Protein AF-0000000067031714 (afdb_homodimer)

Nearest PDB structures (foldseek):
  8u3f-assembly1_A  TM=3.435E-01  e=1.683E+00  Homo sapiens
  6kkj-assembly1_B  TM=3.927E-01  e=9.193E+00  Escherichia coli K-12
  8u3f-assembly1_A  TM=3.435E-01  e=1.549E+00  Homo sapiens
  6kkj-assembly1_B  TM=3.930E-01  e=9.358E+00  Escherichia coli K-12

pLDDT: mean 71.05, std 23.38, range [19.67, 95.12]

Foldseek 3Di:
DPLVVVLLVLLVVLLVLLLVLLCVLLVVLVVLVVVVVVDPDPVSVVVSVVVLLLLLLLLLLQLVLCLPVPLLVVLVVLVVVLCVVVVDPDPDPVLQVLLQVLQVVLVVVLVVCVVVVPPDQDPPPPPPPPPPDDDDDDPPCPVPCVPPPPPPPVPPVPPPPPDPPDPPPPPPPPVSPPQLVSLLVLLLVLLLLLLLLLLLVLQLDDDSVVNVLSSVLVSVSSSSNSNNSSSSNCVSPVPCVVVSSVSSSSSSCSSVNSNVVNNVVNPDPDDPSVVSVVSSSSSSSSSNSSVNCSVPPRVVVSCPDPDDNVSSVVSSVVSNVVSVVSSVVSVVVVVVVVVVVVPPPDPVPPPPVD/DPLVVVLLVLLVVLLVLLLVLLCVLLVVLVVLVVVVVVDPDPVSVVVSVVVLLLLLLLLLLQLVLCLPVPLLVVLVVLVVVLCVVVVPPDPDPVLQVLLQVLQVVLVVVLVVCVVVVPPDQDPPPPPPPPPPDDDDDDDPCPPPVVPPVPPPPVPPPPPPPPDPPDDPPPPPPPVSPPQLVSLLVLLLVLLLLLLLLLLLVLQLDDDSVVNVLSSVLVSVSSSSNSNNSSSSNCVSPVPCVVVSSVSSSSSSCSSVNSNVVNNVVNPDPDDPSVVSVVSSSSSSSSSNSSVNCSVPPRVVVSCPDPDDPVSSVVSSVVSNVVSVVSSVVSVVVVVVVVVVVVPPPDPVVPPPVD

Structure (mmCIF, N/CA/C/O backbone):
data_AF-0000000067031714-model_v1
#
loop_
_entity.id
_entity.type
_entity.pdbx_description
1 polymer 'Zinc transporter ZIP3'
#
loop_
_atom_site.group_PDB
_atom_site.id
_atom_site.type_symbol
_atom_site.label_atom_id
_atom_site.label_alt_id
_atom_site.label_comp_id
_atom_site.label_asym_id
_atom_site.label_entity_id
_atom_site.label_seq_id
_atom_site.pdbx_PDB_ins_code
_atom_site.Cartn_x
_atom_site.Cartn_y
_atom_site.Cartn_z
_atom_site.occupancy
_atom_site.B_iso_or_equiv
_atom_site.auth_seq_id
_atom_site.auth_comp_id
_atom_site.auth_asym_id
_atom_site.auth_atom_id
_atom_site.pdbx_PDB_model_num
ATOM 1 N N . MET A 1 1 ? 37.562 -21.656 -1.817 1 56.62 1 MET A N 1
ATOM 2 C CA . MET A 1 1 ? 37.219 -20.906 -0.615 1 56.62 1 MET A CA 1
ATOM 3 C C . MET A 1 1 ? 35.969 -21.484 0.043 1 56.62 1 MET A C 1
ATOM 5 O O . MET A 1 1 ? 35.062 -21.969 -0.644 1 56.62 1 MET A O 1
ATOM 9 N N . ASP A 1 2 ? 36.031 -21.859 1.342 1 85.25 2 ASP A N 1
ATOM 10 C CA . ASP A 1 2 ? 34.938 -22.375 2.156 1 85.25 2 ASP A CA 1
ATOM 11 C C . ASP A 1 2 ? 33.719 -21.469 2.088 1 85.25 2 ASP A C 1
ATOM 13 O O . ASP A 1 2 ? 33.844 -20.25 1.981 1 85.25 2 ASP A O 1
ATOM 17 N N . LEU A 1 3 ? 32.656 -22.047 1.622 1 89.75 3 LEU A N 1
ATOM 18 C CA . LEU A 1 3 ? 31.391 -21.328 1.464 1 89.75 3 LEU A CA 1
ATOM 19 C C . LEU A 1 3 ? 31.141 -20.391 2.646 1 89.75 3 LEU A C 1
ATOM 21 O O . LEU A 1 3 ? 30.609 -19.297 2.475 1 89.75 3 LEU A O 1
ATOM 25 N N . VAL A 1 4 ? 31.625 -20.781 3.818 1 88.75 4 VAL A N 1
ATOM 26 C CA . VAL A 1 4 ? 31.406 -19.984 5.027 1 88.75 4 VAL A CA 1
ATOM 27 C C . VAL A 1 4 ? 32.25 -18.719 4.961 1 88.75 4 VAL A C 1
ATOM 29 O O . VAL A 1 4 ? 31.766 -17.625 5.285 1 88.75 4 VAL A O 1
ATOM 32 N N . TRP A 1 5 ? 33.438 -18.812 4.523 1 90.62 5 TRP A N 1
ATOM 33 C CA . TRP A 1 5 ? 34.344 -17.656 4.426 1 90.62 5 TRP A CA 1
ATOM 34 C C . TRP A 1 5 ? 33.844 -16.688 3.357 1 90.62 5 TRP A C 1
ATOM 36 O O . TRP A 1 5 ? 33.938 -15.469 3.525 1 90.62 5 TRP A O 1
ATOM 46 N N . LEU A 1 6 ? 33.375 -17.234 2.318 1 91.94 6 LEU A N 1
ATOM 47 C CA . LEU A 1 6 ? 32.812 -16.391 1.275 1 91.94 6 LEU A CA 1
ATOM 48 C C . LEU A 1 6 ? 31.625 -15.578 1.815 1 91.94 6 LEU A C 1
ATOM 50 O O . LEU A 1 6 ? 31.547 -14.367 1.591 1 91.94 6 LEU A O 1
ATOM 54 N N . LYS A 1 7 ? 30.797 -16.234 2.551 1 92.88 7 LYS A N 1
ATOM 55 C CA . LYS A 1 7 ? 29.625 -15.562 3.107 1 92.88 7 LYS A CA 1
ATOM 56 C C . LYS A 1 7 ? 30.031 -14.469 4.098 1 92.88 7 LYS A C 1
ATOM 58 O O . LYS A 1 7 ? 29.484 -13.367 4.078 1 92.88 7 LYS A O 1
ATOM 63 N N . VAL A 1 8 ? 31.016 -14.797 4.895 1 92.25 8 VAL A N 1
ATOM 64 C CA . VAL A 1 8 ? 31.453 -13.852 5.914 1 92.25 8 VAL A CA 1
ATOM 65 C C . VAL A 1 8 ? 32.062 -12.625 5.25 1 92.25 8 VAL A C 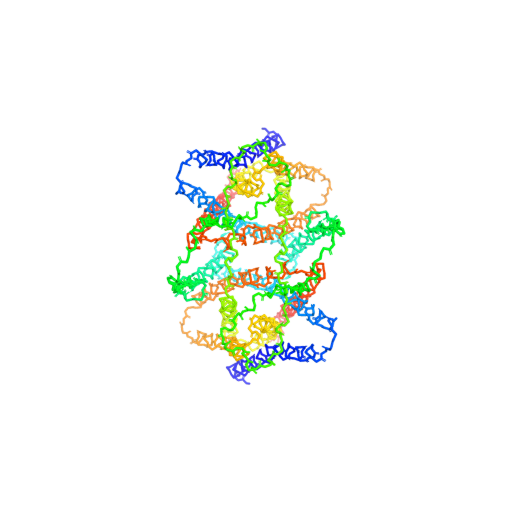1
ATOM 67 O O . VAL A 1 8 ? 31.797 -11.484 5.645 1 92.25 8 VAL A O 1
ATOM 70 N N . ILE A 1 9 ? 32.812 -12.766 4.238 1 93.31 9 ILE A N 1
ATOM 71 C CA . ILE A 1 9 ? 33.469 -11.672 3.523 1 93.31 9 ILE A CA 1
ATOM 72 C C . ILE A 1 9 ? 32.406 -10.805 2.854 1 93.31 9 ILE A C 1
ATOM 74 O O . ILE A 1 9 ? 32.469 -9.57 2.908 1 93.31 9 ILE A O 1
ATOM 78 N N . LEU A 1 10 ? 31.5 -11.453 2.305 1 93.38 10 LEU A N 1
ATOM 79 C CA . LEU A 1 10 ? 30.438 -10.719 1.609 1 93.38 10 LEU A CA 1
ATOM 80 C C . LEU A 1 10 ? 29.578 -9.945 2.598 1 93.38 10 LEU A C 1
ATOM 82 O O . LEU A 1 10 ? 29.125 -8.836 2.299 1 93.38 10 LEU A O 1
ATOM 86 N N . LEU A 1 11 ? 29.375 -10.539 3.746 1 93.44 11 LEU A N 1
ATOM 87 C CA . LEU A 1 11 ? 28.578 -9.859 4.762 1 93.44 11 LEU A CA 1
ATOM 88 C C . LEU A 1 11 ? 29.312 -8.633 5.297 1 93.44 11 LEU A C 1
ATOM 90 O O . LEU A 1 11 ? 28.688 -7.594 5.535 1 93.44 11 LEU A O 1
ATOM 94 N N . ILE A 1 12 ? 30.609 -8.734 5.43 1 93.5 12 ILE A N 1
ATOM 95 C CA . ILE A 1 12 ? 31.422 -7.598 5.875 1 93.5 12 ILE A CA 1
ATOM 96 C C . ILE A 1 12 ? 31.406 -6.512 4.805 1 93.5 12 ILE A C 1
ATOM 98 O O . ILE A 1 12 ? 31.281 -5.324 5.117 1 93.5 12 ILE A O 1
ATOM 102 N N . LEU A 1 13 ? 31.531 -6.934 3.609 1 93.81 13 LEU A N 1
ATOM 103 C CA . LEU A 1 13 ? 31.469 -5.992 2.496 1 93.81 13 LEU A CA 1
ATOM 104 C C . LEU A 1 13 ? 30.125 -5.277 2.459 1 93.81 13 LEU A C 1
ATOM 106 O O . LEU A 1 13 ? 30.062 -4.082 2.162 1 93.81 13 LEU A O 1
ATOM 110 N N . MET A 1 14 ? 29.141 -5.984 2.783 1 93.12 14 MET A N 1
ATOM 111 C CA . MET A 1 14 ? 27.797 -5.418 2.795 1 93.12 14 MET A CA 1
ATOM 112 C C . MET A 1 14 ? 27.672 -4.32 3.846 1 93.12 14 MET A C 1
ATOM 114 O O . MET A 1 14 ? 27.016 -3.305 3.617 1 93.12 14 MET A O 1
ATOM 118 N N . ILE A 1 15 ? 28.328 -4.547 4.965 1 94.25 15 ILE A N 1
ATOM 119 C CA . ILE A 1 15 ? 28.297 -3.547 6.023 1 94.25 15 ILE A CA 1
ATOM 120 C C . ILE A 1 15 ? 28.953 -2.258 5.539 1 94.25 15 ILE A C 1
ATOM 122 O O . ILE A 1 15 ? 28.391 -1.171 5.684 1 94.25 15 ILE A O 1
ATOM 126 N N . ILE A 1 16 ? 30.031 -2.412 4.922 1 95 16 ILE A N 1
ATOM 127 C CA . ILE A 1 16 ? 30.812 -1.266 4.488 1 95 16 ILE A CA 1
ATOM 128 C C . ILE A 1 16 ? 30.078 -0.504 3.396 1 95 16 ILE A C 1
ATOM 130 O O . ILE A 1 16 ? 29.906 0.715 3.48 1 95 16 ILE A O 1
ATOM 134 N N . ILE A 1 17 ? 29.609 -1.209 2.484 1 93.81 17 ILE A N 1
ATOM 135 C CA . ILE A 1 17 ? 28.953 -0.588 1.342 1 93.81 17 ILE A CA 1
ATOM 136 C C . ILE A 1 17 ? 27.656 0.1 1.799 1 93.81 17 ILE A C 1
ATOM 138 O O . ILE A 1 17 ? 27.375 1.229 1.393 1 93.81 17 ILE A O 1
ATOM 142 N N . THR A 1 18 ? 26.922 -0.558 2.646 1 92.94 18 THR A N 1
ATOM 143 C CA . THR A 1 18 ? 25.672 -0.002 3.137 1 92.94 18 THR A CA 1
ATOM 144 C C . THR A 1 18 ? 25.922 1.23 4 1 92.94 18 THR A C 1
ATOM 146 O O . THR A 1 18 ? 25.188 2.217 3.912 1 92.94 18 THR A O 1
ATOM 149 N N . PHE A 1 19 ? 26.969 1.135 4.75 1 94.12 19 PHE A N 1
ATOM 150 C CA . PHE A 1 19 ? 27.297 2.266 5.609 1 94.12 19 PHE A CA 1
ATOM 151 C C . PHE A 1 19 ? 27.719 3.471 4.781 1 94.12 19 PHE A C 1
ATOM 153 O O . PHE A 1 19 ? 27.281 4.594 5.035 1 94.12 19 PHE A O 1
ATOM 160 N N . ILE A 1 20 ? 28.484 3.262 3.809 1 94.25 20 ILE A N 1
ATOM 161 C CA . ILE A 1 20 ? 28.969 4.336 2.947 1 94.25 20 ILE A CA 1
ATOM 162 C C . ILE A 1 20 ? 27.797 4.938 2.172 1 94.25 20 ILE A C 1
ATOM 164 O O . ILE A 1 20 ? 27.656 6.16 2.09 1 94.25 20 ILE A O 1
ATOM 168 N N . ALA A 1 21 ? 27.016 4.121 1.687 1 92.56 21 ALA A N 1
ATOM 169 C CA . ALA A 1 21 ? 25.875 4.574 0.905 1 92.56 21 ALA A CA 1
ATOM 170 C C . ALA A 1 21 ? 24.906 5.379 1.769 1 92.56 21 ALA A C 1
ATOM 172 O O . ALA A 1 21 ? 24.312 6.363 1.308 1 92.56 21 ALA A O 1
ATOM 173 N N . GLY A 1 22 ? 24.703 4.945 2.99 1 92.31 22 GLY A N 1
ATOM 174 C CA . GLY A 1 22 ? 23.812 5.648 3.898 1 92.31 22 GLY A CA 1
ATOM 175 C C . GLY A 1 22 ? 24.375 6.98 4.367 1 92.31 22 GLY A C 1
ATOM 176 O O . GLY A 1 22 ? 23.609 7.902 4.672 1 92.31 22 GLY A O 1
ATOM 177 N N . MET A 1 23 ? 25.672 7.113 4.348 1 92.38 23 MET A N 1
ATOM 178 C CA . MET A 1 23 ? 26.312 8.336 4.828 1 92.38 23 MET A CA 1
ATOM 179 C C . MET A 1 23 ? 26.453 9.352 3.703 1 92.38 23 MET A C 1
ATOM 181 O O . MET A 1 23 ? 26.656 10.539 3.957 1 92.38 23 MET A O 1
ATOM 185 N N . LEU A 1 24 ? 26.266 8.945 2.564 1 90.31 24 LEU A N 1
ATOM 186 C CA . LEU A 1 24 ? 26.469 9.812 1.41 1 90.31 24 LEU A CA 1
ATOM 187 C C . LEU A 1 24 ? 25.453 10.953 1.413 1 90.31 24 LEU A C 1
ATOM 189 O O . LEU A 1 24 ? 25.828 12.117 1.257 1 90.31 24 LEU A O 1
ATOM 193 N N . PRO A 1 25 ? 24.219 10.68 1.598 1 87.81 25 PRO A N 1
ATOM 194 C CA . PRO A 1 25 ? 23.266 11.789 1.623 1 87.81 25 PRO A CA 1
ATOM 195 C C . PRO A 1 25 ? 23.484 12.734 2.799 1 87.81 25 PRO A C 1
ATOM 197 O O . PRO A 1 25 ? 23.172 13.93 2.707 1 87.81 25 PRO A O 1
ATOM 200 N N . VAL A 1 26 ? 23.969 12.18 3.842 1 85.62 26 VAL A N 1
ATOM 201 C CA . VAL A 1 26 ? 24.25 13.016 5.004 1 85.62 26 VAL A CA 1
ATOM 202 C C . VAL A 1 26 ? 25.359 14.008 4.664 1 85.62 26 VAL A C 1
ATOM 204 O O . VAL A 1 26 ? 25.266 15.195 4.988 1 85.62 26 VAL A O 1
ATOM 207 N N . LYS A 1 27 ? 26.312 13.547 4.004 1 86.25 27 LYS A N 1
ATOM 208 C CA . LYS A 1 27 ? 27.406 14.414 3.578 1 86.25 27 LYS A CA 1
ATOM 209 C C . LYS A 1 27 ? 26.938 15.406 2.52 1 86.25 27 LYS A C 1
ATOM 211 O O . LYS A 1 27 ? 27.344 16.578 2.531 1 86.25 27 LYS A O 1
ATOM 216 N N . LEU A 1 28 ? 26.156 14.914 1.694 1 82.56 28 LEU A N 1
ATOM 217 C CA . LEU A 1 28 ? 25.609 15.773 0.645 1 82.56 28 LEU A CA 1
ATOM 218 C C . LEU A 1 28 ? 24.766 16.891 1.239 1 82.56 28 LEU A C 1
ATOM 220 O O . LEU A 1 28 ? 24.859 18.047 0.804 1 82.56 28 LEU A O 1
ATOM 224 N N . LEU A 1 29 ? 24 16.578 2.201 1 81.19 29 LEU A N 1
ATOM 225 C CA . LEU A 1 29 ? 23.156 17.562 2.859 1 81.19 29 LEU A CA 1
ATOM 226 C C . LEU A 1 29 ? 24 18.594 3.604 1 81.19 29 LEU A C 1
ATOM 228 O O . LEU A 1 29 ? 23.688 19.797 3.588 1 81.19 29 LEU A O 1
ATOM 232 N N . LYS A 1 30 ? 24.984 18.156 4.223 1 80.38 30 LYS A N 1
ATOM 233 C CA . LYS A 1 30 ? 25.891 19.062 4.91 1 80.38 30 LYS A CA 1
ATOM 234 C C . LYS A 1 30 ? 26.562 20.031 3.926 1 80.38 30 LYS A C 1
ATOM 236 O O . LYS A 1 30 ? 26.703 21.219 4.207 1 80.38 30 LYS A O 1
ATOM 241 N N . PHE A 1 31 ? 26.875 19.406 2.826 1 81.5 31 PHE A N 1
ATOM 242 C CA . PHE A 1 31 ? 27.516 20.203 1.789 1 81.5 31 PHE A CA 1
ATOM 243 C C . PHE A 1 31 ? 26.547 21.234 1.224 1 81.5 31 PHE A C 1
ATOM 245 O O . PHE A 1 31 ? 26.906 22.391 1.021 1 81.5 31 PHE A O 1
ATOM 252 N N . LEU A 1 32 ? 25.375 20.828 1.01 1 77.75 32 LEU A N 1
ATOM 253 C CA . LEU A 1 32 ? 24.359 21.719 0.454 1 77.75 32 LEU A CA 1
ATOM 254 C C . LEU A 1 32 ? 23.984 22.797 1.454 1 77.75 32 LEU A C 1
ATOM 256 O O . LEU A 1 32 ? 23.781 23.953 1.072 1 77.75 32 LEU A O 1
ATOM 260 N N . ARG A 1 33 ? 23.891 22.469 2.643 1 75.62 33 ARG A N 1
ATOM 261 C CA . ARG A 1 33 ? 23.578 23.422 3.695 1 75.62 33 ARG A CA 1
ATOM 262 C C . ARG A 1 33 ? 24.703 24.453 3.842 1 75.62 33 ARG A C 1
ATOM 264 O O . ARG A 1 33 ? 24.438 25.641 4.035 1 75.62 33 ARG A O 1
ATOM 271 N N . LYS A 1 34 ? 25.859 24.047 3.754 1 76 34 LYS A N 1
ATOM 272 C CA . LYS A 1 34 ? 27 24.953 3.816 1 76 34 LYS A CA 1
ATOM 273 C C . LYS A 1 34 ? 27.031 25.891 2.615 1 76 34 LYS A C 1
ATOM 275 O O . LYS A 1 34 ? 27.344 27.078 2.756 1 76 34 LYS A O 1
ATOM 280 N N . SER A 1 35 ? 26.672 25.25 1.538 1 76.12 35 SER A N 1
ATOM 281 C CA . SER A 1 35 ? 26.625 26.062 0.322 1 76.12 35 SER A CA 1
ATOM 282 C C . SER A 1 35 ? 25.5 27.094 0.381 1 76.12 35 SER A C 1
ATOM 284 O O . SER A 1 35 ? 25.656 28.219 -0.093 1 76.12 35 SER A O 1
ATOM 286 N N . ALA A 1 36 ? 24.359 26.703 0.937 1 72.88 36 ALA A N 1
ATOM 287 C CA . ALA A 1 36 ? 23.234 27.625 1.101 1 72.88 36 ALA A CA 1
ATOM 288 C C . ALA A 1 36 ? 23.562 28.719 2.115 1 72.88 36 ALA A C 1
ATOM 290 O O . ALA A 1 36 ? 23.156 29.859 1.943 1 72.88 36 ALA A O 1
ATOM 291 N N . ALA A 1 37 ? 24.125 28.297 3.1 1 70.44 37 ALA A N 1
ATOM 292 C CA . ALA A 1 37 ? 24.516 29.266 4.129 1 70.44 37 ALA A CA 1
ATOM 293 C C . ALA A 1 37 ? 25.5 30.297 3.58 1 70.44 37 ALA A C 1
ATOM 295 O O . ALA A 1 37 ? 25.469 31.453 3.982 1 70.44 37 ALA A O 1
ATOM 296 N N . SER A 1 38 ? 26.234 29.719 2.762 1 68.25 38 SER A N 1
ATOM 297 C CA . SER A 1 38 ? 27.219 30.625 2.17 1 68.25 38 SER A CA 1
ATOM 298 C C . SER A 1 38 ? 26.609 31.438 1.033 1 68.25 38 SER A C 1
ATOM 300 O O . SER A 1 38 ? 27.203 32.406 0.555 1 68.25 38 SER A O 1
ATOM 302 N N . ALA A 1 39 ? 25.516 30.859 0.615 1 63.5 39 ALA A N 1
ATOM 303 C CA . ALA A 1 39 ? 24.906 31.516 -0.536 1 63.5 39 ALA A CA 1
ATOM 304 C C . ALA A 1 39 ? 24.094 32.719 -0.1 1 63.5 39 ALA A C 1
ATOM 306 O O . ALA A 1 39 ? 23.391 32.688 0.915 1 63.5 39 ALA A O 1
ATOM 307 N N . GLU A 1 40 ? 24.406 33.875 -0.443 1 62.72 40 GLU A N 1
ATOM 308 C CA . GLU A 1 40 ? 23.812 35.188 -0.17 1 62.72 40 GLU A CA 1
ATOM 309 C C . GLU A 1 40 ? 22.406 35.281 -0.762 1 62.72 40 GLU A C 1
ATOM 311 O O . GLU A 1 40 ? 21.656 36.188 -0.419 1 62.72 40 GLU A O 1
ATOM 316 N N . THR A 1 41 ? 22 34.312 -1.664 1 64.06 41 THR A N 1
ATOM 317 C CA . THR A 1 41 ? 20.766 34.594 -2.377 1 64.06 41 THR A CA 1
ATOM 318 C C . THR A 1 41 ? 19.672 33.594 -2.004 1 64.06 41 THR A C 1
ATOM 320 O O . THR A 1 41 ? 19.953 32.406 -1.851 1 64.06 41 THR A O 1
ATOM 323 N N . SER A 1 42 ? 18.453 34.031 -1.806 1 69.44 42 SER A N 1
ATOM 324 C CA . SER A 1 42 ? 17.219 33.312 -1.518 1 69.44 42 SER A CA 1
ATOM 325 C C . SER A 1 42 ? 16.969 32.219 -2.549 1 69.44 42 SER A C 1
ATOM 327 O O . SER A 1 42 ? 16.453 31.141 -2.213 1 69.44 42 SER A O 1
ATOM 329 N N . ALA A 1 43 ? 17.531 32.406 -3.707 1 72.94 43 ALA A N 1
ATOM 330 C CA . ALA A 1 43 ? 17.328 31.469 -4.793 1 72.94 43 ALA A CA 1
ATOM 331 C C . ALA A 1 43 ? 18.078 30.156 -4.535 1 72.94 43 ALA A C 1
ATOM 333 O O . ALA A 1 43 ? 17.562 29.078 -4.805 1 72.94 43 ALA A O 1
ATOM 334 N N . LYS A 1 44 ? 19.234 30.328 -3.969 1 72.75 44 LYS A N 1
ATOM 335 C CA . LYS A 1 44 ? 20.031 29.141 -3.709 1 72.75 44 LYS A CA 1
ATOM 336 C C . LYS A 1 44 ? 19.422 28.281 -2.609 1 72.75 44 LYS A C 1
ATOM 338 O O . LYS A 1 44 ? 19.438 27.047 -2.684 1 72.75 44 LYS A O 1
ATOM 343 N N . HIS A 1 45 ? 18.781 28.906 -1.7 1 74.5 45 HIS A N 1
ATOM 344 C CA . HIS A 1 45 ? 18.094 28.188 -0.629 1 74.5 45 HIS A CA 1
ATOM 345 C C . HIS A 1 45 ? 16.906 27.406 -1.165 1 74.5 45 HIS A C 1
ATOM 347 O O . HIS A 1 45 ? 16.688 26.25 -0.791 1 74.5 45 HIS A O 1
ATOM 353 N N . LYS A 1 46 ? 16.266 28.078 -2.037 1 75.94 46 LYS A N 1
ATOM 354 C CA . LYS A 1 46 ? 15.094 27.438 -2.619 1 75.94 46 LYS A CA 1
ATOM 355 C C . LYS A 1 46 ? 15.484 26.25 -3.494 1 75.94 46 LYS A C 1
ATOM 357 O O . LYS A 1 46 ? 14.789 25.234 -3.516 1 75.94 46 LYS A O 1
ATOM 362 N N . ASN A 1 47 ? 16.625 26.375 -4.078 1 80.38 47 ASN A N 1
ATOM 363 C CA . ASN A 1 47 ? 17.109 25.312 -4.945 1 80.38 47 ASN A CA 1
ATOM 364 C C . ASN A 1 47 ? 17.531 24.078 -4.137 1 80.38 47 ASN A C 1
ATOM 366 O O . ASN A 1 47 ? 17.266 22.953 -4.535 1 80.38 47 ASN A O 1
ATOM 370 N N . VAL A 1 48 ? 18.141 24.375 -3.043 1 76.81 48 VAL A N 1
ATOM 371 C CA . VAL A 1 48 ? 18.594 23.281 -2.191 1 76.81 48 VAL A CA 1
ATOM 372 C C . VAL A 1 48 ? 17.391 22.547 -1.617 1 76.81 48 VAL A C 1
ATOM 374 O O . VAL A 1 48 ? 17.391 21.312 -1.566 1 76.81 48 VAL A O 1
ATOM 377 N N . ALA A 1 49 ? 16.422 23.25 -1.329 1 75.06 49 ALA A N 1
ATOM 378 C CA . ALA A 1 49 ? 15.203 22.641 -0.797 1 75.06 49 ALA A CA 1
ATOM 379 C C . ALA A 1 49 ? 14.508 21.797 -1.854 1 75.06 49 ALA A C 1
ATOM 381 O O . ALA A 1 49 ? 14 20.703 -1.552 1 75.06 49 ALA A O 1
ATOM 382 N N . LEU A 1 50 ? 14.625 22.281 -2.98 1 81.44 50 LEU A N 1
ATOM 383 C CA . LEU A 1 50 ? 14.008 21.547 -4.082 1 81.44 50 LEU A CA 1
ATOM 384 C C . LEU A 1 50 ? 14.75 20.25 -4.363 1 81.44 50 LEU A C 1
ATOM 386 O O . LEU A 1 50 ? 14.125 19.203 -4.574 1 81.44 50 LEU A O 1
ATOM 390 N N . ILE A 1 51 ? 16.016 20.359 -4.34 1 81.56 51 ILE A N 1
ATOM 391 C CA . ILE A 1 51 ? 16.828 19.172 -4.621 1 81.56 51 ILE A CA 1
ATOM 392 C C . ILE A 1 51 ? 16.578 18.109 -3.559 1 81.56 51 ILE A C 1
ATOM 394 O O . ILE A 1 51 ? 16.453 16.922 -3.875 1 81.56 51 ILE A O 1
ATOM 398 N N . LEU A 1 52 ? 16.438 18.562 -2.422 1 76.88 52 LEU A N 1
ATOM 399 C CA . LEU A 1 52 ? 16.203 17.625 -1.336 1 76.88 52 LEU A CA 1
ATOM 400 C C . LEU A 1 52 ? 14.82 16.984 -1.458 1 76.88 52 LEU A C 1
ATOM 402 O O . LEU A 1 52 ? 14.664 15.781 -1.219 1 76.88 52 LEU A O 1
ATOM 406 N N . CYS A 1 53 ? 13.961 17.719 -1.839 1 80.56 53 CYS A N 1
ATOM 407 C CA . CYS A 1 53 ? 12.602 17.219 -2.029 1 80.56 53 CYS A CA 1
ATOM 408 C C . CYS A 1 53 ? 12.555 16.203 -3.164 1 80.56 53 CYS A C 1
ATOM 410 O O . CYS A 1 53 ? 11.938 15.148 -3.029 1 80.56 53 CYS A O 1
ATOM 412 N N . LEU A 1 54 ? 13.258 16.531 -4.145 1 84.5 54 LEU A N 1
ATOM 413 C CA . LEU A 1 54 ? 13.258 15.656 -5.309 1 84.5 54 LEU A CA 1
ATOM 414 C C . LEU A 1 54 ? 13.961 14.344 -4.992 1 84.5 54 LEU A C 1
ATOM 416 O O . LEU A 1 54 ? 13.539 13.281 -5.449 1 84.5 54 LEU A O 1
ATOM 420 N N . LEU A 1 55 ? 14.953 14.461 -4.23 1 82.94 55 LEU A N 1
ATOM 421 C CA . LEU A 1 55 ? 15.68 13.258 -3.84 1 82.94 55 LEU A CA 1
ATOM 422 C C . LEU A 1 55 ? 14.812 12.375 -2.943 1 82.94 55 LEU A C 1
ATOM 424 O O . LEU A 1 55 ? 14.859 11.141 -3.045 1 82.94 55 LEU A O 1
ATOM 428 N N . THR A 1 56 ? 14.102 12.953 -2.156 1 80.62 56 THR A N 1
ATOM 429 C CA . THR A 1 56 ? 13.211 12.188 -1.291 1 80.62 56 THR A CA 1
ATOM 430 C C . THR A 1 56 ? 12.102 11.531 -2.104 1 80.62 56 THR A C 1
ATOM 432 O O . THR A 1 56 ? 11.695 10.406 -1.815 1 80.62 56 THR A O 1
ATOM 435 N N . CYS A 1 57 ? 11.672 12.25 -3.061 1 86.19 57 CYS A N 1
ATOM 436 C CA . CYS A 1 57 ? 10.656 11.68 -3.941 1 86.19 57 CYS A CA 1
ATOM 437 C C . CYS A 1 57 ? 11.227 10.508 -4.738 1 86.19 57 CYS A C 1
ATOM 439 O O . CYS A 1 57 ? 10.539 9.508 -4.945 1 86.19 57 CYS A O 1
ATOM 441 N N . PHE A 1 58 ? 12.391 10.727 -5.16 1 88.56 58 PHE A N 1
ATOM 442 C CA . PHE A 1 58 ? 13.102 9.633 -5.816 1 88.56 58 PHE A CA 1
ATOM 443 C C . PHE A 1 58 ? 13.156 8.406 -4.91 1 88.56 58 PHE A C 1
ATOM 445 O O . PHE A 1 58 ? 12.859 7.293 -5.348 1 88.56 58 PHE A O 1
ATOM 452 N N . SER A 1 59 ? 13.469 8.617 -3.689 1 83.88 59 SER A N 1
ATOM 453 C CA . SER A 1 59 ? 13.531 7.543 -2.707 1 83.88 59 SER A CA 1
ATOM 454 C C . SER A 1 59 ? 12.172 6.883 -2.516 1 83.88 59 SER A C 1
ATOM 456 O O . SER A 1 59 ? 12.086 5.664 -2.365 1 83.88 59 SER A O 1
ATOM 458 N N . GLY A 1 60 ? 11.18 7.715 -2.523 1 86.81 60 GLY A N 1
ATOM 459 C CA . GLY A 1 60 ? 9.836 7.168 -2.422 1 86.81 60 GLY A CA 1
ATOM 460 C C . GLY A 1 60 ? 9.508 6.191 -3.535 1 86.81 60 GLY A C 1
ATOM 461 O O . GLY A 1 60 ? 8.906 5.145 -3.291 1 86.81 60 GLY A O 1
ATOM 462 N N . GLY A 1 61 ? 9.883 6.5 -4.73 1 90.19 61 GLY A N 1
ATOM 463 C CA . GLY A 1 61 ? 9.703 5.605 -5.863 1 90.19 61 GLY A CA 1
ATOM 464 C C . GLY A 1 61 ? 10.484 4.316 -5.738 1 90.19 61 GLY A C 1
ATOM 465 O O . GLY A 1 61 ? 9.992 3.244 -6.094 1 90.19 61 GLY A O 1
ATOM 466 N N . VAL A 1 62 ? 11.641 4.48 -5.258 1 88.06 62 VAL A N 1
ATOM 467 C CA . VAL A 1 62 ? 12.516 3.322 -5.066 1 88.06 62 VAL A CA 1
ATOM 468 C C . VAL A 1 62 ? 11.891 2.371 -4.047 1 88.06 62 VAL A C 1
ATOM 470 O O . VAL A 1 62 ? 11.82 1.162 -4.281 1 88.06 62 VAL A O 1
ATOM 473 N N . PHE A 1 63 ? 11.445 2.887 -2.953 1 86.38 63 PHE A N 1
ATOM 474 C CA . PHE A 1 63 ? 10.836 2.078 -1.904 1 86.38 63 PHE A CA 1
ATOM 475 C C . PHE A 1 63 ? 9.57 1.399 -2.41 1 86.38 63 PHE A C 1
ATOM 477 O O . PHE A 1 63 ? 9.32 0.227 -2.115 1 86.38 63 PHE A O 1
ATOM 484 N N . PHE A 1 64 ? 8.852 2.127 -3.154 1 92 64 PHE A N 1
ATOM 485 C CA . PHE A 1 64 ? 7.605 1.606 -3.697 1 92 64 PHE A CA 1
ATOM 486 C C . PHE A 1 64 ? 7.867 0.429 -4.629 1 92 64 PHE A C 1
ATOM 488 O O . PHE A 1 64 ? 7.223 -0.615 -4.516 1 92 64 PHE A O 1
ATOM 495 N N . ALA A 1 65 ? 8.789 0.614 -5.5 1 91.56 65 ALA A N 1
ATOM 496 C CA . ALA A 1 65 ? 9.148 -0.439 -6.445 1 91.56 65 ALA A CA 1
ATOM 497 C C . ALA A 1 65 ? 9.742 -1.648 -5.723 1 91.56 65 ALA A C 1
ATOM 499 O O . ALA A 1 65 ? 9.445 -2.793 -6.074 1 91.56 65 ALA A O 1
ATOM 500 N N . THR A 1 66 ? 10.531 -1.426 -4.789 1 84 66 THR A N 1
ATOM 501 C CA . THR A 1 66 ? 11.133 -2.516 -4.031 1 84 66 THR A CA 1
ATOM 502 C C . THR A 1 66 ? 10.062 -3.342 -3.322 1 84 66 THR A C 1
ATOM 504 O O . THR A 1 66 ? 10.133 -4.57 -3.301 1 84 66 THR A O 1
ATOM 507 N N . CYS A 1 67 ? 9.133 -2.691 -2.863 1 87.62 67 CYS A N 1
ATOM 508 C CA . CYS A 1 67 ? 8.062 -3.354 -2.127 1 87.62 67 CYS A CA 1
ATOM 509 C C . CYS A 1 67 ? 7.223 -4.227 -3.051 1 87.62 67 CYS A C 1
ATOM 511 O O . CYS A 1 67 ? 7.047 -5.418 -2.797 1 87.62 67 CYS A O 1
ATOM 513 N N . PHE A 1 68 ? 6.828 -3.678 -4.156 1 92 68 PHE A N 1
ATOM 514 C CA . PHE A 1 68 ? 5.82 -4.352 -4.965 1 92 68 PHE A CA 1
ATOM 515 C C . PHE A 1 68 ? 6.473 -5.164 -6.074 1 92 68 PHE A C 1
ATOM 517 O O . PHE A 1 68 ? 5.91 -6.16 -6.535 1 92 68 PHE A O 1
ATOM 524 N N . LEU A 1 69 ? 7.641 -4.801 -6.488 1 89.94 69 LEU A N 1
ATOM 525 C CA . LEU A 1 69 ? 8.227 -5.512 -7.617 1 89.94 69 LEU A CA 1
ATOM 526 C C . LEU A 1 69 ? 9.289 -6.496 -7.145 1 89.94 69 LEU A C 1
ATOM 528 O O . LEU A 1 69 ? 9.695 -7.391 -7.895 1 89.94 69 LEU A O 1
ATOM 532 N N . HIS A 1 70 ? 9.688 -6.355 -5.965 1 84.12 70 HIS A N 1
ATOM 533 C CA . HIS A 1 70 ? 10.758 -7.238 -5.508 1 84.12 70 HIS A CA 1
ATOM 534 C C . HIS A 1 70 ? 10.312 -8.055 -4.297 1 84.12 70 HIS A C 1
ATOM 536 O O . HIS A 1 70 ? 10.172 -9.281 -4.391 1 84.12 70 HIS A O 1
ATOM 542 N N . LEU A 1 71 ? 9.961 -7.383 -3.26 1 83.12 71 LEU A N 1
ATOM 543 C CA . LEU A 1 71 ? 9.719 -8.078 -1.998 1 83.12 71 LEU A CA 1
ATOM 544 C C . LEU A 1 71 ? 8.445 -8.906 -2.074 1 83.12 71 LEU A C 1
ATOM 546 O O . LEU A 1 71 ? 8.445 -10.086 -1.71 1 83.12 71 LEU A O 1
ATOM 550 N N . PHE A 1 72 ? 7.449 -8.281 -2.564 1 89.44 72 PHE A N 1
ATOM 551 C CA . PHE A 1 72 ? 6.16 -8.961 -2.594 1 89.44 72 PHE A CA 1
ATOM 552 C C . PHE A 1 72 ? 6.199 -10.148 -3.541 1 89.44 72 PHE A C 1
ATOM 554 O O . PHE A 1 72 ? 5.793 -11.258 -3.174 1 89.44 72 PHE A O 1
ATOM 561 N N . PRO A 1 73 ? 6.648 -10.008 -4.738 1 88.94 73 PRO A N 1
ATOM 562 C CA . PRO A 1 73 ? 6.742 -11.156 -5.637 1 88.94 73 PRO A CA 1
ATOM 563 C C . PRO A 1 73 ? 7.66 -12.25 -5.098 1 88.94 73 PRO A C 1
ATOM 565 O O . PRO A 1 73 ? 7.395 -13.445 -5.297 1 88.94 73 PRO A O 1
ATOM 568 N N . GLU A 1 74 ? 8.758 -11.891 -4.445 1 84.25 74 GLU A N 1
ATOM 569 C CA . GLU A 1 74 ? 9.641 -12.883 -3.844 1 84.25 74 GLU A CA 1
ATOM 570 C C . GLU A 1 74 ? 8.914 -13.695 -2.775 1 84.25 74 GLU A C 1
ATOM 572 O O . GLU A 1 74 ? 9.109 -14.906 -2.666 1 84.25 74 GLU A O 1
ATOM 577 N N . LEU A 1 75 ? 8.133 -13 -2.018 1 88.38 75 LEU A N 1
ATOM 578 C CA . LEU A 1 75 ? 7.328 -13.664 -0.998 1 88.38 75 LEU A CA 1
ATOM 579 C C . LEU A 1 75 ? 6.34 -14.633 -1.635 1 88.38 75 LEU A C 1
ATOM 581 O O . LEU A 1 75 ? 6.211 -15.781 -1.191 1 88.38 75 LEU A O 1
ATOM 585 N N . SER A 1 76 ? 5.695 -14.211 -2.68 1 89.62 76 SER A N 1
ATOM 586 C CA . SER A 1 76 ? 4.727 -15.047 -3.379 1 89.62 76 SER A CA 1
ATOM 587 C C . SER A 1 76 ? 5.398 -16.25 -4.027 1 89.62 76 SER A C 1
ATOM 589 O O . SER A 1 76 ? 4.855 -17.359 -4.012 1 89.62 76 SER A O 1
ATOM 591 N N . GLU A 1 77 ? 6.523 -16.016 -4.594 1 86.75 77 GLU A N 1
ATOM 592 C CA . GLU A 1 77 ? 7.273 -17.094 -5.215 1 86.75 77 GLU A CA 1
ATOM 593 C C . GLU A 1 77 ? 7.73 -18.125 -4.176 1 86.75 77 GLU A C 1
ATOM 595 O O . GLU A 1 77 ? 7.699 -19.328 -4.43 1 86.75 77 GLU A O 1
ATOM 600 N N . HIS A 1 78 ? 8.203 -17.594 -3.057 1 86.75 78 HIS A N 1
ATOM 601 C CA . HIS A 1 78 ? 8.602 -18.484 -1.975 1 86.75 78 HIS A CA 1
ATOM 602 C C . HIS A 1 78 ? 7.441 -19.359 -1.513 1 86.75 78 HIS A C 1
ATOM 604 O O . HIS A 1 78 ? 7.594 -20.562 -1.33 1 86.75 78 HIS A O 1
ATOM 610 N N . LEU A 1 79 ? 6.332 -18.781 -1.386 1 90.25 79 LEU A N 1
ATOM 611 C CA . LEU A 1 79 ? 5.141 -19.516 -0.98 1 90.25 79 LEU A CA 1
ATOM 612 C C . LEU A 1 79 ? 4.762 -20.562 -2.029 1 90.25 79 LEU A C 1
ATOM 614 O O . LEU A 1 79 ? 4.418 -21.688 -1.688 1 90.25 79 LEU A O 1
ATOM 618 N N . SER A 1 80 ? 4.805 -20.188 -3.248 1 87.69 80 SER A N 1
ATOM 619 C CA . SER A 1 80 ? 4.477 -21.109 -4.328 1 87.69 80 SER A CA 1
ATOM 620 C C . SER A 1 80 ? 5.426 -22.297 -4.34 1 87.69 80 SER A C 1
ATOM 622 O O . SER A 1 80 ? 5 -23.438 -4.555 1 87.69 80 SER A O 1
ATOM 624 N N . ARG A 1 81 ? 6.648 -22.016 -4.133 1 86 81 ARG A N 1
ATOM 625 C CA . ARG A 1 81 ? 7.629 -23.094 -4.066 1 86 81 ARG A CA 1
ATOM 626 C C . ARG A 1 81 ? 7.332 -24.047 -2.906 1 86 81 ARG A C 1
ATOM 628 O O . ARG A 1 81 ? 7.422 -25.266 -3.053 1 86 81 ARG A O 1
ATOM 635 N N . MET A 1 82 ? 7.023 -23.453 -1.813 1 88.81 82 MET A N 1
ATOM 636 C CA . MET A 1 82 ? 6.703 -24.266 -0.64 1 88.81 82 MET A CA 1
ATOM 637 C C . MET A 1 82 ? 5.441 -25.094 -0.877 1 88.81 82 MET A C 1
ATOM 639 O O . MET A 1 82 ? 5.359 -26.234 -0.447 1 88.81 82 MET A O 1
ATOM 643 N N . LYS A 1 83 ? 4.484 -24.5 -1.555 1 88.56 83 LYS A N 1
ATOM 644 C CA . LYS A 1 83 ? 3.258 -25.219 -1.881 1 88.56 83 LYS A CA 1
ATOM 645 C C . LYS A 1 83 ? 3.553 -26.422 -2.76 1 88.56 83 LYS A C 1
ATOM 647 O O . LYS A 1 83 ? 2.957 -27.484 -2.578 1 88.56 83 LYS A O 1
ATOM 652 N N . HIS A 1 84 ? 4.398 -26.281 -3.691 1 86.75 84 HIS A N 1
ATOM 653 C CA . HIS A 1 84 ? 4.77 -27.344 -4.602 1 86.75 84 HIS A CA 1
ATOM 654 C C . HIS A 1 84 ? 5.625 -28.391 -3.896 1 86.75 84 HIS A C 1
ATOM 656 O O . HIS A 1 84 ? 5.414 -29.594 -4.07 1 86.75 84 HIS A O 1
ATOM 662 N N . GLU A 1 85 ? 6.523 -27.969 -3.113 1 86.75 85 GLU A N 1
ATOM 663 C CA . GLU A 1 85 ? 7.465 -28.859 -2.451 1 86.75 85 GLU A CA 1
ATOM 664 C C . GLU A 1 85 ? 6.777 -29.672 -1.357 1 86.75 85 GLU A C 1
ATOM 666 O O . GLU A 1 85 ? 7.051 -30.875 -1.197 1 86.75 85 GLU A O 1
ATOM 671 N N . TYR A 1 86 ? 5.871 -29.016 -0.624 1 88.31 86 TYR A N 1
ATOM 672 C CA . TYR A 1 86 ? 5.254 -29.688 0.513 1 88.31 86 TYR A CA 1
ATOM 673 C C . TYR A 1 86 ? 3.818 -30.094 0.193 1 88.31 86 TYR A C 1
ATOM 675 O O . TYR A 1 86 ? 3.084 -30.547 1.071 1 88.31 86 TYR A O 1
ATOM 683 N N . ASP A 1 87 ? 3.35 -29.938 -1.03 1 83.81 87 ASP A N 1
ATOM 684 C CA . ASP A 1 87 ? 2.029 -30.312 -1.521 1 83.81 87 ASP A CA 1
ATOM 685 C C . ASP A 1 87 ? 0.928 -29.719 -0.646 1 83.81 87 ASP A C 1
ATOM 687 O O . ASP A 1 87 ? 0.034 -30.422 -0.189 1 83.81 87 ASP A O 1
ATOM 691 N N . LEU A 1 88 ? 1.112 -28.484 -0.376 1 80.94 88 LEU A N 1
ATOM 692 C CA . LEU A 1 88 ? 0.116 -27.766 0.42 1 80.94 88 LEU A CA 1
ATOM 693 C C . LEU A 1 88 ? -0.983 -27.203 -0.468 1 80.94 88 LEU A C 1
ATOM 695 O O . LEU A 1 88 ? -0.698 -26.609 -1.516 1 80.94 88 LEU A O 1
ATOM 699 N N . SER A 1 89 ? -2.189 -27.578 -0.269 1 77.94 89 SER A N 1
ATOM 700 C CA . SER A 1 89 ? -3.312 -27.047 -1.04 1 77.94 89 SER A CA 1
ATOM 701 C C . SER A 1 89 ? -3.934 -25.844 -0.358 1 77.94 89 SER A C 1
ATOM 703 O O . SER A 1 89 ? -4.996 -25.938 0.261 1 77.94 89 SER A O 1
ATOM 705 N N . VAL A 1 90 ? -3.174 -24.875 -0.182 1 76.06 90 VAL A N 1
ATOM 706 C CA . VAL A 1 90 ? -3.703 -23.672 0.457 1 76.06 90 VAL A CA 1
ATOM 707 C C . VAL A 1 90 ? -4.184 -22.688 -0.608 1 76.06 90 VAL A C 1
ATOM 709 O O . VAL A 1 90 ? -3.41 -22.281 -1.475 1 76.06 90 VAL A O 1
ATOM 712 N N . THR A 1 91 ? -5.504 -22.422 -0.595 1 79.31 91 THR A N 1
ATOM 713 C CA . THR A 1 91 ? -6.098 -21.5 -1.552 1 79.31 91 THR A CA 1
ATOM 714 C C . THR A 1 91 ? -6.176 -20.094 -0.966 1 79.31 91 THR A C 1
ATOM 716 O O . THR A 1 91 ? -6.426 -19.125 -1.688 1 79.31 91 THR A O 1
ATOM 719 N N . TYR A 1 92 ? -5.883 -19.969 0.288 1 86.19 92 TYR A N 1
ATOM 720 C CA . TYR A 1 92 ? -5.938 -18.672 0.956 1 86.19 92 TYR A CA 1
ATOM 721 C C . TYR A 1 92 ? -4.688 -17.859 0.66 1 86.19 92 TYR A C 1
ATOM 723 O O . TYR A 1 92 ? -3.586 -18.406 0.568 1 86.19 92 TYR A O 1
ATOM 731 N N . PRO A 1 93 ? -4.863 -16.578 0.424 1 91.06 93 PRO A N 1
ATOM 732 C CA . PRO A 1 93 ? -3.703 -15.727 0.172 1 91.06 93 PRO A CA 1
ATOM 733 C C . PRO A 1 93 ? -2.854 -15.5 1.42 1 91.06 93 PRO A C 1
ATOM 735 O O . PRO A 1 93 ? -2.867 -14.406 1.994 1 91.06 93 PRO A O 1
ATOM 738 N N . VAL A 1 94 ? -2.039 -16.438 1.671 1 92.5 94 VAL A N 1
ATOM 739 C CA . VAL A 1 94 ? -1.254 -16.453 2.9 1 92.5 94 VAL A CA 1
ATOM 740 C C . VAL A 1 94 ? -0.149 -15.398 2.818 1 92.5 94 VAL A C 1
ATOM 742 O O . VAL A 1 94 ? 0.163 -14.742 3.812 1 92.5 94 VAL A O 1
ATOM 745 N N . ALA A 1 95 ? 0.467 -15.344 1.638 1 92.81 95 ALA A N 1
ATOM 746 C CA . ALA A 1 95 ? 1.534 -14.359 1.463 1 92.81 95 ALA A CA 1
ATOM 747 C C . ALA A 1 95 ? 1.036 -12.945 1.761 1 92.81 95 ALA A C 1
ATOM 749 O O . ALA A 1 95 ? 1.663 -12.211 2.521 1 92.81 95 ALA A O 1
ATOM 750 N N . GLU A 1 96 ? -0.106 -12.609 1.217 1 94.38 96 GLU A N 1
ATOM 751 C CA . GLU A 1 96 ? -0.701 -11.289 1.428 1 94.38 96 GLU A CA 1
ATOM 752 C C . GLU A 1 96 ? -1.152 -11.117 2.875 1 94.38 96 GLU A C 1
ATOM 754 O O . GLU A 1 96 ? -1.023 -10.031 3.443 1 94.38 96 GLU A O 1
ATOM 759 N N . LEU A 1 97 ? -1.683 -12.188 3.441 1 94.5 97 LEU A N 1
ATOM 760 C CA . LEU A 1 97 ? -2.107 -12.125 4.836 1 94.5 97 LEU A CA 1
ATOM 761 C C . LEU A 1 97 ? -0.925 -11.836 5.754 1 94.5 97 LEU A C 1
ATOM 763 O O . LEU A 1 97 ? -1.022 -10.984 6.645 1 94.5 97 LEU A O 1
ATOM 767 N N . LEU A 1 98 ? 0.136 -12.539 5.531 1 93.69 98 LEU A N 1
ATOM 768 C CA . LEU A 1 98 ? 1.329 -12.336 6.348 1 93.69 98 LEU A CA 1
ATOM 769 C C . LEU A 1 98 ? 1.833 -10.906 6.223 1 93.69 98 LEU A C 1
ATOM 771 O O . LEU A 1 98 ? 2.244 -10.297 7.215 1 93.69 98 LEU A O 1
ATOM 775 N N . ALA A 1 99 ? 1.837 -10.406 5.023 1 94.19 99 ALA A N 1
ATOM 776 C CA . ALA A 1 99 ? 2.234 -9.023 4.809 1 94.19 99 ALA A CA 1
ATOM 777 C C . ALA A 1 99 ? 1.321 -8.062 5.574 1 94.19 99 ALA A C 1
ATOM 779 O O . ALA A 1 99 ? 1.792 -7.105 6.188 1 94.19 99 ALA A O 1
ATOM 780 N N . CYS A 1 100 ? 0.009 -8.328 5.57 1 95.12 100 CYS A N 1
ATOM 781 C CA . CYS A 1 100 ? -0.939 -7.48 6.281 1 95.12 100 CYS A CA 1
ATOM 782 C C . CYS A 1 100 ? -0.707 -7.547 7.785 1 95.12 100 CYS A C 1
ATOM 784 O O . CYS A 1 100 ? -0.806 -6.535 8.477 1 95.12 100 CYS A O 1
ATOM 786 N N . VAL A 1 101 ? -0.399 -8.711 8.266 1 93.69 101 VAL A N 1
ATOM 787 C CA . VAL A 1 101 ? -0.101 -8.875 9.688 1 93.69 101 VAL A CA 1
ATOM 788 C C . VAL A 1 101 ? 1.131 -8.047 10.047 1 93.69 101 VAL A C 1
ATOM 790 O O . VAL A 1 101 ? 1.161 -7.391 11.094 1 93.69 101 VAL A O 1
ATOM 793 N N . GLY A 1 102 ? 2.107 -8.125 9.227 1 91.56 102 GLY A N 1
ATOM 794 C CA . GLY A 1 102 ? 3.279 -7.289 9.445 1 91.56 102 GLY A CA 1
ATOM 795 C C . GLY A 1 102 ? 2.961 -5.809 9.477 1 91.56 102 GLY A C 1
ATOM 796 O O . GLY A 1 102 ? 3.508 -5.062 10.289 1 91.56 102 GLY A O 1
ATOM 797 N N . PHE A 1 103 ? 2.111 -5.383 8.625 1 92.31 103 PHE A N 1
ATOM 798 C CA . PHE A 1 103 ? 1.67 -3.992 8.586 1 92.31 103 PHE A CA 1
ATOM 799 C C . PHE A 1 103 ? 1.03 -3.586 9.906 1 92.31 103 PHE A C 1
ATOM 801 O O . PHE A 1 103 ? 1.389 -2.557 10.484 1 92.31 103 PHE A O 1
ATOM 808 N N . PHE A 1 104 ? 0.147 -4.422 10.352 1 92.31 104 PHE A N 1
ATOM 809 C CA . PHE A 1 104 ? -0.56 -4.121 11.594 1 92.31 104 PHE A CA 1
ATOM 810 C C . PHE A 1 104 ? 0.376 -4.223 12.789 1 92.31 104 PHE A C 1
ATOM 812 O O . PHE A 1 104 ? 0.232 -3.48 13.766 1 92.31 104 PHE A O 1
ATOM 819 N N . LEU A 1 105 ? 1.264 -5.074 12.703 1 88.94 105 LEU A N 1
ATOM 820 C CA . LEU A 1 105 ? 2.232 -5.207 13.781 1 88.94 105 LEU A CA 1
ATOM 821 C C . LEU A 1 105 ? 3.053 -3.932 13.938 1 88.94 105 LEU A C 1
ATOM 823 O O . LEU A 1 105 ? 3.234 -3.438 15.055 1 88.94 105 LEU A O 1
ATOM 827 N N . LEU A 1 106 ? 3.529 -3.43 12.844 1 86.56 106 LEU A N 1
ATOM 828 C CA . LEU A 1 106 ? 4.305 -2.195 12.922 1 86.56 106 LEU A CA 1
ATOM 829 C C . LEU A 1 106 ? 3.428 -1.031 13.375 1 86.56 106 LEU A C 1
ATOM 831 O O . LEU A 1 106 ? 3.873 -0.175 14.141 1 86.56 106 LEU A O 1
ATOM 835 N N . PHE A 1 107 ? 2.277 -1.004 12.867 1 85.62 107 PHE A N 1
ATOM 836 C CA . PHE A 1 107 ? 1.333 0.017 13.305 1 85.62 107 PHE A CA 1
ATOM 837 C C . PHE A 1 107 ? 1.116 -0.058 14.812 1 85.62 107 PHE A C 1
ATOM 839 O O . PHE A 1 107 ? 1.123 0.967 15.492 1 85.62 107 PHE A O 1
ATOM 846 N N . PHE A 1 108 ? 0.95 -1.214 15.258 1 87.19 108 PHE A N 1
ATOM 847 C CA . PHE A 1 108 ? 0.759 -1.443 16.688 1 87.19 108 PHE A CA 1
ATOM 848 C C . PHE A 1 108 ? 1.992 -1.019 17.469 1 87.19 108 PHE A C 1
ATOM 850 O O . PHE A 1 108 ? 1.877 -0.384 18.516 1 87.19 108 PHE A O 1
ATOM 857 N N . LEU A 1 109 ? 3.115 -1.348 17.016 1 82.56 109 LEU A N 1
ATOM 858 C CA . LEU A 1 109 ? 4.363 -1.002 17.688 1 82.56 109 LEU A CA 1
ATOM 859 C C . LEU A 1 109 ? 4.543 0.511 17.75 1 82.56 109 LEU A C 1
ATOM 861 O O . LEU A 1 109 ? 4.961 1.049 18.766 1 82.56 109 LEU A O 1
ATOM 865 N N . GLU A 1 110 ? 4.293 1.144 16.688 1 80.62 110 GLU A N 1
ATOM 866 C CA . GLU A 1 110 ? 4.402 2.598 16.656 1 80.62 110 GLU A CA 1
ATOM 867 C C . GLU A 1 110 ? 3.459 3.242 17.672 1 80.62 110 GLU A C 1
ATOM 869 O O . GLU A 1 110 ? 3.855 4.152 18.406 1 80.62 110 GLU A O 1
ATOM 874 N N . GLU A 1 111 ? 2.295 2.781 17.703 1 80.06 111 GLU A N 1
ATOM 875 C CA . GLU A 1 111 ? 1.314 3.328 18.641 1 80.06 111 GLU A CA 1
ATOM 876 C C . GLU A 1 111 ? 1.686 3.002 20.078 1 80.06 111 GLU A C 1
ATOM 878 O O . GLU A 1 111 ? 1.465 3.814 20.984 1 80.06 111 GLU A O 1
ATOM 883 N N . SER A 1 112 ? 2.152 1.838 20.297 1 79 112 SER A N 1
ATOM 884 C CA . SER A 1 112 ? 2.592 1.443 21.641 1 79 112 SER A CA 1
ATOM 885 C C . SER A 1 112 ? 3.781 2.281 22.094 1 79 112 SER A C 1
ATOM 887 O O . SER A 1 112 ? 3.885 2.629 23.266 1 79 112 SER A O 1
ATOM 889 N N . PHE A 1 113 ? 4.645 2.611 21.203 1 74 113 PHE A N 1
ATOM 890 C CA . PHE A 1 113 ? 5.781 3.467 21.516 1 74 113 PHE A CA 1
ATOM 891 C C . PHE A 1 113 ? 5.316 4.867 21.906 1 74 113 PHE A C 1
ATOM 893 O O . PHE A 1 113 ? 5.859 5.473 22.828 1 74 113 PHE A O 1
ATOM 900 N N . LEU A 1 114 ? 4.379 5.41 21.172 1 72.06 114 LEU A N 1
ATOM 901 C CA . LEU A 1 114 ? 3.844 6.738 21.453 1 72.06 114 LEU A CA 1
ATOM 902 C C . LEU A 1 114 ? 3.123 6.75 22.797 1 72.06 114 LEU A C 1
ATOM 904 O O . LEU A 1 114 ? 3.107 7.77 23.5 1 72.06 114 LEU A O 1
ATOM 908 N N . PHE A 1 115 ? 2.514 5.633 23.078 1 72.06 115 PHE A N 1
ATOM 909 C CA . PHE A 1 115 ? 1.792 5.516 24.344 1 72.06 115 PHE A CA 1
ATOM 910 C C . PHE A 1 115 ? 2.762 5.473 25.516 1 72.06 115 PHE A C 1
ATOM 912 O O . PHE A 1 115 ? 2.494 6.055 26.562 1 72.06 115 PHE A O 1
ATOM 919 N N . PHE A 1 116 ? 3.756 4.863 25.375 1 68.31 116 PHE A N 1
ATOM 920 C CA . PHE A 1 116 ? 4.684 4.656 26.484 1 68.31 116 PHE A CA 1
ATOM 921 C C . PHE A 1 116 ? 5.691 5.797 26.578 1 68.31 116 PHE A C 1
ATOM 923 O O . PHE A 1 116 ? 6.352 5.969 27.594 1 68.31 116 PHE A O 1
ATOM 930 N N . LEU A 1 117 ? 5.961 6.52 25.453 1 56.38 117 LEU A N 1
ATOM 931 C CA . LEU A 1 117 ? 6.898 7.637 25.531 1 56.38 117 LEU A CA 1
ATOM 932 C C . LEU A 1 117 ? 6.188 8.914 25.969 1 56.38 117 LEU A C 1
ATOM 934 O O . LEU A 1 117 ? 5.656 9.648 25.125 1 56.38 117 LEU A O 1
ATOM 938 N N . PRO A 1 118 ? 5.469 9.109 27.047 1 51.09 118 PRO A N 1
ATOM 939 C CA . PRO A 1 118 ? 4.766 10.258 27.625 1 51.09 118 PRO A CA 1
ATOM 940 C C . PRO A 1 118 ? 5.383 11.594 27.219 1 51.09 118 PRO A C 1
ATOM 942 O O . PRO A 1 118 ? 4.691 12.617 27.188 1 51.09 118 PRO A O 1
ATOM 945 N N . GLY A 1 119 ? 6.648 11.93 27.453 1 43.97 119 GLY A N 1
ATOM 946 C CA . GLY A 1 119 ? 7.305 13.219 27.594 1 43.97 119 GLY A CA 1
ATOM 947 C C . GLY A 1 119 ? 7.195 14.078 26.344 1 43.97 119 GLY A C 1
ATOM 948 O O . GLY A 1 119 ? 7.242 15.312 26.422 1 43.97 119 GLY A O 1
ATOM 949 N N . HIS A 1 120 ? 7.43 13.688 25.172 1 40.56 120 HIS A N 1
ATOM 950 C CA . HIS A 1 120 ? 7.734 14.656 24.125 1 40.56 120 HIS A CA 1
ATOM 951 C C . HIS A 1 120 ? 6.461 15.25 23.547 1 40.56 120 HIS A C 1
ATOM 953 O O . HIS A 1 120 ? 6.496 16.312 22.922 1 40.56 120 HIS A O 1
ATOM 959 N N . GLY A 1 121 ? 5.332 14.625 23.453 1 39.25 121 GLY A N 1
ATOM 960 C CA . GLY A 1 121 ? 4.305 15.32 22.688 1 39.25 121 GLY A CA 1
ATOM 961 C C . GLY A 1 121 ? 3.342 16.094 23.562 1 39.25 121 GLY A C 1
ATOM 962 O O . GLY A 1 121 ? 2.385 16.703 23.078 1 39.25 121 GLY A O 1
ATOM 963 N N . HIS A 1 122 ? 3.174 15.719 24.844 1 36.34 122 HIS A N 1
ATOM 964 C CA . HIS A 1 122 ? 2.148 16.531 25.484 1 36.34 122 HIS A CA 1
ATOM 965 C C . HIS A 1 122 ? 2.66 17.938 25.766 1 36.34 122 HIS A C 1
ATOM 967 O O . HIS A 1 122 ? 3.697 18.109 26.406 1 36.34 122 HIS A O 1
ATOM 973 N N . PRO A 1 123 ? 2.418 18.953 25.047 1 33.78 123 PRO A N 1
ATOM 974 C CA . PRO A 1 123 ? 2.791 20.266 25.562 1 33.78 123 PRO A CA 1
ATOM 975 C C . PRO A 1 123 ? 2.508 20.422 27.062 1 33.78 123 PRO A C 1
ATOM 977 O O . PRO A 1 123 ? 1.428 20.047 27.531 1 33.78 123 PRO A O 1
ATOM 980 N N . GLU A 1 124 ? 3.4 20.266 27.922 1 31.12 124 GLU A N 1
ATOM 981 C CA . GLU A 1 124 ? 3.252 20.828 29.25 1 31.12 124 GLU A CA 1
ATOM 982 C C . GLU A 1 124 ? 2.465 22.141 29.219 1 31.12 124 GLU A C 1
ATOM 984 O O . GLU A 1 124 ? 2.76 23.031 28.406 1 31.12 124 GLU A O 1
ATOM 989 N N . LYS A 1 125 ? 1.286 22.188 29.578 1 33.97 125 LYS A N 1
ATOM 990 C CA . LYS A 1 125 ? 0.617 23.375 30.078 1 33.97 125 LYS A CA 1
ATOM 991 C C . LYS A 1 125 ? 1.574 24.25 30.891 1 33.97 125 LYS A C 1
ATOM 993 O O . LYS A 1 125 ? 1.937 23.891 32 1 33.97 125 LYS A O 1
ATOM 998 N N . SER A 1 126 ? 2.688 24.781 30.438 1 29.22 126 SER A N 1
ATOM 999 C CA . SER A 1 126 ? 3.248 25.844 31.266 1 29.22 126 SER A CA 1
ATOM 1000 C C . SER A 1 126 ? 2.146 26.703 31.875 1 29.22 126 SER A C 1
ATOM 1002 O O . SER A 1 126 ? 1.29 27.234 31.172 1 29.22 126 SER A O 1
ATOM 1004 N N . VAL A 1 127 ? 1.818 26.453 33.062 1 29.91 127 VAL A N 1
ATOM 1005 C CA . VAL A 1 127 ? 1.198 27.312 34.062 1 29.91 127 VAL A CA 1
ATOM 1006 C C . VAL A 1 127 ? 1.893 28.672 34.094 1 29.91 127 VAL A C 1
ATOM 1008 O O . VAL A 1 127 ? 3.053 28.781 34.5 1 29.91 127 VAL A O 1
ATOM 1011 N N . TRP A 1 128 ? 1.883 29.531 33.094 1 27.02 128 TRP A N 1
ATOM 1012 C CA . TRP A 1 128 ? 2.166 30.938 33.375 1 27.02 128 TRP A CA 1
ATOM 1013 C C . TRP A 1 128 ? 1.557 31.391 34.688 1 27.02 128 TRP A C 1
ATOM 1015 O O . TRP A 1 128 ? 0.334 31.391 34.844 1 27.02 128 TRP A O 1
ATOM 1025 N N . SER A 1 129 ? 2.143 30.875 35.781 1 25.64 129 SER A N 1
ATOM 1026 C CA . SER A 1 129 ? 1.955 31.547 37.062 1 25.64 129 SER A CA 1
ATOM 1027 C C . SER A 1 129 ? 2.227 33.031 36.969 1 25.64 129 SER A C 1
ATOM 1029 O O . SER A 1 129 ? 3.369 33.469 36.75 1 25.64 129 SER A O 1
ATOM 1031 N N . SER A 1 130 ? 1.444 33.875 36.25 1 26.2 130 SER A N 1
ATOM 1032 C CA . SER A 1 130 ? 1.417 35.312 36.438 1 26.2 130 SER A CA 1
ATOM 1033 C C . SER A 1 130 ? 1.336 35.688 37.906 1 26.2 130 SER A C 1
ATOM 1035 O O . SER A 1 130 ? 0.394 35.281 38.594 1 26.2 130 SER A O 1
ATOM 1037 N N . ASN A 1 131 ? 2.469 35.656 38.594 1 24.81 131 ASN A N 1
ATOM 1038 C CA . ASN A 1 131 ? 2.574 36.5 39.781 1 24.81 131 ASN A CA 1
ATOM 1039 C C . ASN A 1 131 ? 2.076 37.906 39.531 1 24.81 131 ASN A C 1
ATOM 1041 O O . ASN A 1 131 ? 2.77 38.688 38.875 1 24.81 131 ASN A O 1
ATOM 1045 N N . TYR A 1 132 ? 0.769 38.156 39.156 1 25.94 132 TYR A N 1
ATOM 1046 C CA . TYR A 1 132 ? 0.074 39.406 39.25 1 25.94 132 TYR A CA 1
ATOM 1047 C C . TYR A 1 132 ? 0.278 40.062 40.625 1 25.94 132 TYR A C 1
ATOM 1049 O O . TYR A 1 132 ? -0.214 39.531 41.625 1 25.94 132 TYR A O 1
ATOM 1057 N N . HIS A 1 133 ? 1.517 40.469 40.906 1 24.28 133 HIS A N 1
ATOM 1058 C CA . HIS A 1 133 ? 1.596 41.5 41.938 1 24.28 133 HIS A CA 1
ATOM 1059 C C . HIS A 1 133 ? 0.444 42.5 41.812 1 24.28 133 HIS A C 1
ATOM 1061 O O . HIS A 1 133 ? -0.06 42.75 40.719 1 24.28 133 HIS A O 1
ATOM 1067 N N . GLN A 1 134 ? -0.189 42.938 42.969 1 26.33 134 GLN A N 1
ATOM 1068 C CA . GLN A 1 134 ? -1.358 43.656 43.469 1 26.33 134 GLN A CA 1
ATOM 1069 C C . GLN A 1 134 ? -1.39 45.094 42.938 1 26.33 134 GLN A C 1
ATOM 1071 O O . GLN A 1 134 ? -2.084 45.969 43.5 1 26.33 134 GLN A O 1
ATOM 1076 N N . HIS A 1 135 ? -0.359 45.656 42.219 1 24.81 135 HIS A N 1
ATOM 1077 C CA . HIS A 1 135 ? -0.613 47.094 42.344 1 24.81 135 HIS A CA 1
ATOM 1078 C C . HIS A 1 135 ? -2.055 47.406 42 1 24.81 135 HIS A C 1
ATOM 1080 O O . HIS A 1 135 ? -2.709 46.688 41.25 1 24.81 135 HIS A O 1
ATOM 1086 N N . HIS A 1 136 ? -2.604 48.625 42.438 1 23.64 136 HIS A N 1
ATOM 1087 C CA . HIS A 1 136 ? -3.889 49.25 42.719 1 23.64 136 HIS A CA 1
ATOM 1088 C C . HIS A 1 136 ? -4.789 49.25 41.5 1 23.64 136 HIS A C 1
ATOM 1090 O O . HIS A 1 136 ? -5.984 48.938 41.594 1 23.64 136 HIS A O 1
ATOM 1096 N N . SER A 1 137 ? -4.355 50.125 40.469 1 24.03 137 SER A N 1
ATOM 1097 C CA . SER A 1 137 ? -5.387 51.062 40.062 1 24.03 137 SER A CA 1
ATOM 1098 C C . SER A 1 137 ? -6.543 50.344 39.375 1 24.03 137 SER A C 1
ATOM 1100 O O . SER A 1 137 ? -6.473 49.156 39.094 1 24.03 137 SER A O 1
ATOM 1102 N N . HIS A 1 138 ? -7.141 51.156 38.188 1 23.2 138 HIS A N 1
ATOM 1103 C CA . HIS A 1 138 ? -8.484 51.219 37.625 1 23.2 138 HIS A CA 1
ATOM 1104 C C . HIS A 1 138 ? -8.844 49.938 36.875 1 23.2 138 HIS A C 1
ATOM 1106 O O . HIS A 1 138 ? -8.031 49.406 36.125 1 23.2 138 HIS A O 1
ATOM 1112 N N . SER A 1 139 ? -9.695 49.156 37.406 1 24.77 139 SER A N 1
ATOM 1113 C CA . SER A 1 139 ? -10.219 47.781 37.406 1 24.77 139 SER A CA 1
ATOM 1114 C C . SER A 1 139 ? -10.766 47.438 36.031 1 24.77 139 SER A C 1
ATOM 1116 O O . SER A 1 139 ? -11.773 46.719 35.906 1 24.77 139 SER A O 1
ATOM 1118 N N . GLU A 1 140 ? -10.359 48.25 34.938 1 23.7 140 GLU A N 1
ATOM 1119 C CA . GLU A 1 140 ? -11.289 48.094 33.844 1 23.7 140 GLU A CA 1
ATOM 1120 C C . GLU A 1 140 ? -11.344 46.656 33.375 1 23.7 140 GLU A C 1
ATOM 1122 O O . GLU A 1 140 ? -10.328 45.938 33.375 1 23.7 140 GLU A O 1
ATOM 1127 N N . LYS A 1 141 ? -12.539 46.031 33.406 1 25.44 141 LYS A N 1
ATOM 1128 C CA . LYS A 1 141 ? -13.188 44.781 33.094 1 25.44 141 LYS A CA 1
ATOM 1129 C C . LYS A 1 141 ? -12.734 44.219 31.75 1 25.44 141 LYS A C 1
ATOM 1131 O O . LYS A 1 141 ? -13.25 44.625 30.703 1 25.44 141 LYS A O 1
ATOM 1136 N N . CYS A 1 142 ? -11.43 44.344 31.531 1 22.05 142 CYS A N 1
ATOM 1137 C CA . CYS A 1 142 ? -11.062 43.844 30.219 1 22.05 142 CYS A CA 1
ATOM 1138 C C . CYS A 1 142 ? -11.594 42.406 30.031 1 22.05 142 CYS A C 1
ATOM 1140 O O . CYS A 1 142 ? -11.273 41.531 30.812 1 22.05 142 CYS A O 1
ATOM 1142 N N . VAL A 1 143 ? -12.859 42.344 29.594 1 21.72 143 VAL A N 1
ATOM 1143 C CA . VAL A 1 143 ? -13.609 41.188 29.172 1 21.72 143 VAL A CA 1
ATOM 1144 C C . VAL A 1 143 ? -12.688 40.219 28.406 1 21.72 143 VAL A C 1
ATOM 1146 O O . VAL A 1 143 ? -12.094 40.625 27.391 1 21.72 143 VAL A O 1
ATOM 1149 N N . LYS A 1 144 ? -11.914 39.531 29.062 1 23.95 144 LYS A N 1
ATOM 1150 C CA . LYS A 1 144 ? -11.086 38.406 28.641 1 23.95 144 LYS A CA 1
ATOM 1151 C C . LYS A 1 144 ? -11.766 37.594 27.547 1 23.95 144 LYS A C 1
ATOM 1153 O O . LYS A 1 144 ? -12.695 36.812 27.812 1 23.95 144 LYS A O 1
ATOM 1158 N N . LEU A 1 145 ? -12.117 38.25 26.406 1 19.67 145 LEU A N 1
ATOM 1159 C CA . LEU A 1 145 ? -12.641 37.562 25.234 1 19.67 145 LEU A CA 1
ATOM 1160 C C . LEU A 1 145 ? -11.781 36.375 24.875 1 19.67 145 LEU A C 1
ATOM 1162 O O . LEU A 1 145 ? -10.633 36.5 24.453 1 19.67 145 LEU A O 1
ATOM 1166 N N . PHE A 1 146 ? -11.609 35.5 25.797 1 21.88 146 PHE A N 1
ATOM 1167 C CA . PHE A 1 146 ? -11.086 34.188 25.531 1 21.88 146 PHE A CA 1
ATOM 1168 C C . PHE A 1 146 ? -11.43 33.719 24.109 1 21.88 146 PHE A C 1
ATOM 1170 O O . PHE A 1 146 ? -12.594 33.5 23.797 1 21.88 146 PHE A O 1
ATOM 1177 N N . GLY A 1 147 ? -10.875 34.375 23.203 1 19.91 147 GLY A N 1
ATOM 1178 C CA . GLY A 1 147 ? -11.008 34.156 21.766 1 19.91 147 GLY A CA 1
ATOM 1179 C C . GLY A 1 147 ? -11.055 32.719 21.359 1 19.91 147 GLY A C 1
ATOM 1180 O O . GLY A 1 147 ? -10.203 31.922 21.766 1 19.91 147 GLY A O 1
ATOM 1181 N N . LEU A 1 148 ? -12.242 32.156 21.281 1 21.92 148 LEU A N 1
ATOM 1182 C CA . LEU A 1 148 ? -12.695 30.938 20.641 1 21.92 148 LEU A CA 1
ATOM 1183 C C . LEU A 1 148 ? -11.875 30.641 19.391 1 21.92 148 LEU A C 1
ATOM 1185 O O . LEU A 1 148 ? -11.938 31.375 18.406 1 21.92 148 LEU A O 1
ATOM 1189 N N . ALA A 1 149 ? -10.672 30.438 19.562 1 22.62 149 ALA A N 1
ATOM 1190 C CA . ALA A 1 149 ? -9.914 29.984 18.406 1 22.62 149 ALA A CA 1
ATOM 1191 C C . ALA A 1 149 ? -10.773 29.094 17.5 1 22.62 149 ALA A C 1
ATOM 1193 O O . ALA A 1 149 ? -11.109 27.969 17.875 1 22.62 149 ALA A O 1
ATOM 1194 N N . LEU A 1 150 ? -11.773 29.656 16.891 1 23.7 150 LEU A N 1
ATOM 1195 C CA . LEU A 1 150 ? -12.68 29.219 15.844 1 23.7 150 LEU A CA 1
ATOM 1196 C C . LEU A 1 150 ? -11.938 28.375 14.812 1 23.7 150 LEU A C 1
ATOM 1198 O O . LEU A 1 150 ? -10.922 28.812 14.258 1 23.7 150 LEU A O 1
ATOM 1202 N N . ALA A 1 151 ? -11.766 27.188 15.125 1 26.14 151 ALA A N 1
ATOM 1203 C CA . ALA A 1 151 ? -11.352 26.281 14.055 1 26.14 151 ALA A CA 1
ATOM 1204 C C . ALA A 1 151 ? -11.852 26.766 12.703 1 26.14 151 ALA A C 1
ATOM 1206 O O . ALA A 1 151 ? -12.984 27.25 12.586 1 26.14 151 ALA A O 1
ATOM 1207 N N . GLU A 1 152 ? -11.078 27.328 11.922 1 25.06 152 GLU A N 1
ATOM 1208 C CA . GLU A 1 152 ? -11.531 27.875 10.648 1 25.06 152 GLU A CA 1
ATOM 1209 C C . GLU A 1 152 ? -12.664 27.047 10.055 1 25.06 152 GLU A C 1
ATOM 1211 O O . GLU A 1 152 ? -12.516 25.844 9.852 1 25.06 152 GLU A O 1
ATOM 1216 N N . PRO A 1 153 ? -13.883 27.125 10.305 1 26.88 153 PRO A N 1
ATOM 1217 C CA . PRO A 1 153 ? -15 26.562 9.547 1 26.88 153 PRO A CA 1
ATOM 1218 C C . PRO A 1 153 ? -14.711 26.484 8.047 1 26.88 153 PRO A C 1
ATOM 1220 O O . PRO A 1 153 ? -13.844 27.203 7.539 1 26.88 153 PRO A O 1
ATOM 1223 N N . GLU A 1 154 ? -14.688 25.281 7.348 1 26.86 154 GLU A N 1
ATOM 1224 C CA . GLU A 1 154 ? -14.898 25.547 5.93 1 26.86 154 GLU A CA 1
ATOM 1225 C C . GLU A 1 154 ? -15.758 26.797 5.727 1 26.86 154 GLU A C 1
ATOM 1227 O O . GLU A 1 154 ? -16.891 26.875 6.207 1 26.86 154 GLU A O 1
ATOM 1232 N N . ALA A 1 155 ? -15.203 27.875 5.863 1 27.14 155 ALA A N 1
ATOM 1233 C CA . ALA A 1 155 ? -15.781 29.203 5.719 1 27.14 155 ALA A CA 1
ATOM 1234 C C . ALA A 1 155 ? -16.828 29.234 4.613 1 27.14 155 ALA A C 1
ATOM 1236 O O . ALA A 1 155 ? -16.516 29.062 3.438 1 27.14 155 ALA A O 1
ATOM 1237 N N . CYS A 1 156 ? -17.969 28.438 4.801 1 27.28 156 CYS A N 1
ATOM 1238 C CA . CYS A 1 156 ? -19.078 28.859 3.957 1 27.28 156 CYS A CA 1
ATOM 1239 C C . CYS A 1 156 ? -19.078 30.375 3.783 1 27.28 156 CYS A C 1
ATOM 1241 O O . CYS A 1 156 ? -19.125 31.125 4.766 1 27.28 156 CYS A O 1
ATOM 1243 N N . GLU A 1 157 ? -18.359 30.844 2.902 1 27.22 157 GLU A N 1
ATOM 1244 C CA . GLU A 1 157 ? -18.484 32.219 2.48 1 27.22 157 GLU A CA 1
ATOM 1245 C C . GLU A 1 157 ? -19.938 32.719 2.6 1 27.22 157 GLU A C 1
ATOM 1247 O O . GLU A 1 157 ? -20.25 33.844 2.254 1 27.22 157 GLU A O 1
ATOM 1252 N N . THR A 1 158 ? -20.984 31.734 2.477 1 25.95 158 THR A N 1
ATOM 1253 C CA . THR A 1 158 ? -22.203 32.531 2.432 1 25.95 158 THR A CA 1
ATOM 1254 C C . THR A 1 158 ? -22.453 33.219 3.762 1 25.95 158 THR A C 1
ATOM 1256 O O . THR A 1 158 ? -21.906 32.812 4.793 1 25.95 158 THR A O 1
ATOM 1259 N N . ASN A 1 159 ? -23.234 34.375 3.773 1 26.16 159 ASN A N 1
ATOM 1260 C CA . ASN A 1 159 ? -23.828 35.25 4.762 1 26.16 159 ASN A CA 1
ATOM 1261 C C . ASN A 1 159 ? -24.438 34.469 5.922 1 26.16 159 ASN A C 1
ATOM 1263 O O . ASN A 1 159 ? -25.516 33.875 5.781 1 26.16 159 ASN A O 1
ATOM 1267 N N . CYS A 1 160 ? -23.797 33.812 6.691 1 30.39 160 CYS A N 1
ATOM 1268 C CA . CYS A 1 160 ? -24.125 33.031 7.891 1 30.39 160 CYS A CA 1
ATOM 1269 C C . CYS A 1 160 ? -25.047 33.844 8.805 1 30.39 160 CYS A C 1
ATOM 1271 O O . CYS A 1 160 ? -25.312 33.438 9.938 1 30.39 160 CYS A O 1
ATOM 1273 N N . ASP A 1 161 ? -25.328 35.062 8.656 1 29.73 161 ASP A N 1
ATOM 1274 C CA . ASP A 1 161 ? -26.156 35.688 9.68 1 29.73 161 ASP A CA 1
ATOM 1275 C C . ASP A 1 161 ? -27.391 34.844 9.977 1 29.73 161 ASP A C 1
ATOM 1277 O O . ASP A 1 161 ? -27.922 34.875 11.094 1 29.73 161 ASP A O 1
ATOM 1281 N N . ALA A 1 162 ? -28.188 34.469 8.93 1 31.08 162 ALA A N 1
ATOM 1282 C CA . ALA A 1 162 ? -29.578 34.125 9.211 1 31.08 162 ALA A CA 1
ATOM 1283 C C . ALA A 1 162 ? -29.719 32.688 9.719 1 31.08 162 ALA A C 1
ATOM 1285 O O . ALA A 1 162 ? -30.703 32.344 10.367 1 31.08 162 ALA A O 1
ATOM 1286 N N . VAL A 1 163 ? -29.172 31.547 8.93 1 31.77 163 VAL A N 1
ATOM 1287 C CA . VAL A 1 163 ? -29.734 30.234 9.258 1 31.77 163 VAL A CA 1
ATOM 1288 C C . VAL A 1 163 ? -29 29.625 10.445 1 31.77 163 VAL A C 1
ATOM 1290 O O . VAL A 1 163 ? -27.766 29.562 10.445 1 31.77 163 VAL A O 1
ATOM 1293 N N . LYS A 1 164 ? -29.469 29.531 11.641 1 33.06 164 LYS A N 1
ATOM 1294 C CA . LYS A 1 164 ? -29.172 28.922 12.938 1 33.06 164 LYS A CA 1
ATOM 1295 C C . LYS A 1 164 ? -28.562 27.531 12.773 1 33.06 164 LYS A C 1
ATOM 1297 O O . LYS A 1 164 ? -29.281 26.531 12.859 1 33.06 164 LYS A O 1
ATOM 1302 N N . GLU A 1 165 ? -28.047 27.156 11.594 1 32.78 165 GLU A N 1
ATOM 1303 C CA . GLU A 1 165 ? -27.703 25.75 11.438 1 32.78 165 GLU A CA 1
ATOM 1304 C C . GLU A 1 165 ? -26.656 25.328 12.461 1 32.78 165 GLU A C 1
ATOM 1306 O O . GLU A 1 165 ? -25.875 26.141 12.938 1 32.78 165 GLU A O 1
ATOM 1311 N N . ASP A 1 166 ? -26.859 24.094 13.117 1 33 166 ASP A N 1
ATOM 1312 C CA . ASP A 1 166 ? -26.125 23.453 14.195 1 33 166 ASP A CA 1
ATOM 1313 C C . ASP A 1 166 ? -24.625 23.375 13.875 1 33 166 ASP A C 1
ATOM 1315 O O . ASP A 1 166 ? -24.25 23.266 12.711 1 33 166 ASP A O 1
ATOM 1319 N N . PRO A 1 167 ? -23.75 23.781 14.695 1 31.81 167 PRO A N 1
ATOM 1320 C CA . PRO A 1 167 ? -22.297 23.859 14.5 1 31.81 167 PRO A CA 1
ATOM 1321 C C . PRO A 1 167 ? -21.703 22.531 14.055 1 31.81 167 PRO A C 1
ATOM 1323 O O . PRO A 1 167 ? -22.234 21.469 14.367 1 31.81 167 PRO A O 1
ATOM 1326 N N . PRO A 1 168 ? -21.109 22.391 12.945 1 37.44 168 PRO A N 1
ATOM 1327 C CA . PRO A 1 168 ? -20.438 21.172 12.484 1 37.44 168 PRO A CA 1
ATOM 1328 C C . PRO A 1 168 ? -19.594 20.516 13.578 1 37.44 168 PRO A C 1
ATOM 1330 O O . PRO A 1 168 ? -19.125 21.203 14.492 1 37.44 168 PRO A O 1
ATOM 1333 N N . ILE A 1 169 ? -19.922 19.312 14.031 1 36.28 169 ILE A N 1
ATOM 1334 C CA . ILE A 1 169 ? -19.094 18.547 14.953 1 36.28 169 ILE A CA 1
ATOM 1335 C C . ILE A 1 169 ? -17.625 18.672 14.555 1 36.28 169 ILE A C 1
ATOM 1337 O O . ILE A 1 169 ? -17.25 18.281 13.445 1 36.28 169 ILE A O 1
ATOM 1341 N N . LEU A 1 170 ? -16.875 19.562 14.945 1 34.12 170 LEU A N 1
ATOM 1342 C CA . LEU A 1 170 ? -15.477 19.875 14.711 1 34.12 170 LEU A CA 1
ATOM 1343 C C . LEU A 1 170 ? -14.594 18.672 15.039 1 34.12 170 LEU A C 1
ATOM 1345 O O . LEU A 1 170 ? -14.555 18.219 16.188 1 34.12 170 LEU A O 1
ATOM 1349 N N . MET A 1 171 ? -14.531 17.672 14.328 1 35.34 171 MET A N 1
ATOM 1350 C CA . MET A 1 171 ? -13.461 16.734 14.68 1 35.34 171 MET A CA 1
ATOM 1351 C C . MET A 1 171 ? -12.102 17.422 14.609 1 35.34 171 MET A C 1
ATOM 1353 O O . MET A 1 171 ? -11.734 17.984 13.57 1 35.34 171 MET A O 1
ATOM 1357 N N . LYS A 1 172 ? -11.602 18.078 15.586 1 32.94 172 LYS A N 1
ATOM 1358 C CA . LYS A 1 172 ? -10.281 18.688 15.734 1 32.94 172 LYS A CA 1
ATOM 1359 C C . LYS A 1 172 ? -9.195 17.812 15.125 1 32.94 172 LYS A C 1
ATOM 1361 O O . LYS A 1 172 ? -8.969 16.688 15.578 1 32.94 172 LYS A O 1
ATOM 1366 N N . SER A 1 173 ? -9.039 17.766 13.898 1 34.62 173 SER A N 1
ATOM 1367 C CA . SER A 1 173 ? -7.871 17.078 13.344 1 34.62 173 SER A CA 1
ATOM 1368 C C . SER A 1 173 ? -6.578 17.766 13.781 1 34.62 173 SER A C 1
ATOM 1370 O O . SER A 1 173 ? -6.238 18.844 13.297 1 34.62 173 SER A O 1
ATOM 1372 N N . ARG A 1 174 ? -6.234 17.969 15.055 1 33.78 174 ARG A N 1
ATOM 1373 C CA . ARG A 1 174 ? -4.871 18.422 15.312 1 33.78 174 ARG A CA 1
ATOM 1374 C C . ARG A 1 174 ? -3.854 17.469 14.68 1 33.78 174 ARG A C 1
ATOM 1376 O O . ARG A 1 174 ? -3.941 16.25 14.852 1 33.78 174 ARG A O 1
ATOM 1383 N N . PRO A 1 175 ? -3.248 17.719 13.648 1 38.03 175 PRO A N 1
ATOM 1384 C CA . PRO A 1 175 ? -2.166 16.844 13.18 1 38.03 175 PRO A CA 1
ATOM 1385 C C . PRO A 1 175 ? -1.311 16.312 14.328 1 38.03 175 PRO A C 1
ATOM 1387 O O . PRO A 1 175 ? -0.791 17.078 15.133 1 38.03 175 PRO A O 1
ATOM 1390 N N . HIS A 1 176 ? -1.692 15.445 15.094 1 39.59 176 HIS A N 1
ATOM 1391 C CA . HIS A 1 176 ? -0.72 14.836 15.992 1 39.59 176 HIS A CA 1
ATOM 1392 C C . HIS A 1 176 ? 0.676 14.844 15.375 1 39.59 176 HIS A C 1
ATOM 1394 O O . HIS A 1 176 ? 0.878 14.32 14.273 1 39.59 176 HIS A O 1
ATOM 1400 N N . ALA A 1 177 ? 1.46 15.836 15.523 1 39.34 177 ALA A N 1
ATOM 1401 C CA . ALA A 1 177 ? 2.883 15.914 15.203 1 39.34 177 ALA A CA 1
ATOM 1402 C C . ALA A 1 177 ? 3.572 14.578 15.445 1 39.34 177 ALA A C 1
ATOM 1404 O O . ALA A 1 177 ? 3.816 14.195 16.594 1 39.34 177 ALA A O 1
ATOM 1405 N N . HIS A 1 178 ? 3.16 13.5 14.883 1 50.25 178 HIS A N 1
ATOM 1406 C CA . HIS A 1 178 ? 4.16 12.445 15.039 1 50.25 178 HIS A CA 1
ATOM 1407 C C . HIS A 1 178 ? 5.57 13.031 15.07 1 50.25 178 HIS A C 1
ATOM 1409 O O . HIS A 1 178 ? 5.973 13.742 14.156 1 50.25 178 HIS A O 1
ATOM 1415 N N . SER A 1 179 ? 6.07 13.156 16.312 1 57.94 179 SER A N 1
ATOM 1416 C CA . SER A 1 179 ? 7.398 13.695 16.578 1 57.94 179 SER A CA 1
ATOM 1417 C C . SER A 1 179 ? 8.438 13.109 15.633 1 57.94 179 SER A C 1
ATOM 1419 O O . SER A 1 179 ? 8.297 11.977 15.172 1 57.94 179 SER A O 1
ATOM 1421 N N . HIS A 1 180 ? 9.148 13.836 14.938 1 65.94 180 HIS A N 1
ATOM 1422 C CA . HIS A 1 180 ? 10.281 13.492 14.086 1 65.94 180 HIS A CA 1
ATOM 1423 C C . HIS A 1 180 ? 11.039 12.289 14.641 1 65.94 180 HIS A C 1
ATOM 1425 O O . HIS A 1 180 ? 11.5 11.438 13.875 1 65.94 180 HIS A O 1
ATOM 1431 N N . GLY A 1 181 ? 10.898 12.234 15.969 1 71.12 181 GLY A N 1
ATOM 1432 C CA . GLY A 1 181 ? 11.625 11.148 16.609 1 71.12 181 GLY A CA 1
ATOM 1433 C C . GLY A 1 181 ? 10.961 9.797 16.406 1 71.12 181 GLY A C 1
ATOM 1434 O O . GLY A 1 181 ? 11.625 8.812 16.078 1 71.12 181 GLY A O 1
ATOM 1435 N N . VAL A 1 182 ? 9.727 9.773 16.5 1 73.31 182 VAL A N 1
ATOM 1436 C CA . VAL A 1 182 ? 8.992 8.523 16.391 1 73.31 182 VAL A CA 1
ATOM 1437 C C . VAL A 1 182 ? 9.047 8.016 14.945 1 73.31 182 VAL A C 1
ATOM 1439 O O . VAL A 1 182 ? 9.203 6.812 14.711 1 73.31 182 VAL A O 1
ATOM 1442 N N . ARG A 1 183 ? 8.992 8.914 14.086 1 74.5 183 ARG A N 1
ATOM 1443 C CA . ARG A 1 183 ? 9.047 8.562 12.664 1 74.5 183 ARG A CA 1
ATOM 1444 C C . ARG A 1 183 ? 10.375 7.906 12.312 1 74.5 183 ARG A C 1
ATOM 1446 O O . ARG A 1 183 ? 10.414 6.906 11.602 1 74.5 183 ARG A O 1
ATOM 1453 N N . SER A 1 184 ? 11.383 8.5 12.836 1 79.12 184 SER A N 1
ATOM 1454 C CA . SER A 1 184 ? 12.719 7.98 12.555 1 79.12 184 SER A CA 1
ATOM 1455 C C . SER A 1 184 ? 12.914 6.59 13.148 1 79.12 184 SER A C 1
ATOM 1457 O O . SER A 1 184 ? 13.484 5.707 12.508 1 79.12 184 SER A O 1
ATOM 1459 N N . ILE A 1 185 ? 12.391 6.41 14.25 1 79.31 185 ILE A N 1
ATOM 1460 C CA . ILE A 1 185 ? 12.531 5.121 14.922 1 79.31 185 ILE A CA 1
ATOM 1461 C C . ILE A 1 185 ? 11.758 4.051 14.164 1 79.31 185 ILE A C 1
ATOM 1463 O O . ILE A 1 185 ? 12.234 2.92 14.016 1 79.31 185 ILE A O 1
ATOM 1467 N N . THR A 1 186 ? 10.625 4.473 13.703 1 80.62 186 THR A N 1
ATOM 1468 C CA . THR A 1 186 ? 9.789 3.521 12.977 1 80.62 186 THR A CA 1
ATOM 1469 C C . THR A 1 186 ? 10.461 3.088 11.68 1 80.62 186 THR A C 1
ATOM 1471 O O . THR A 1 186 ? 10.445 1.906 11.328 1 80.62 186 THR A O 1
ATOM 1474 N N . ILE A 1 187 ? 11.086 4.008 11.031 1 82.62 187 ILE A N 1
ATOM 1475 C CA . ILE A 1 187 ? 11.766 3.705 9.781 1 82.62 187 ILE A CA 1
ATOM 1476 C C . ILE A 1 187 ? 12.938 2.768 10.039 1 82.62 187 ILE A C 1
ATOM 1478 O O . ILE A 1 187 ? 13.102 1.76 9.352 1 82.62 187 ILE A O 1
ATOM 1482 N N . VAL A 1 188 ? 13.648 3.082 11.07 1 85.19 188 VAL A N 1
ATOM 1483 C CA . VAL A 1 188 ? 14.844 2.307 11.398 1 85.19 188 VAL A CA 1
ATOM 1484 C C . VAL A 1 188 ? 14.445 0.893 11.812 1 85.19 188 VAL A C 1
ATOM 1486 O O . VAL A 1 188 ? 15.055 -0.085 11.367 1 85.19 188 VAL A O 1
ATOM 1489 N N . LEU A 1 189 ? 13.453 0.786 12.523 1 82.12 189 LEU A N 1
ATOM 1490 C CA . LEU A 1 189 ? 12.992 -0.519 12.984 1 82.12 189 LEU A CA 1
ATOM 1491 C C . LEU A 1 189 ? 12.484 -1.362 11.82 1 82.12 189 LEU A C 1
ATOM 1493 O O . LEU A 1 189 ? 12.836 -2.537 11.695 1 82.12 189 LEU A O 1
ATOM 1497 N N . ALA A 1 190 ? 11.672 -0.707 11.07 1 81.88 190 ALA A N 1
ATOM 1498 C CA . ALA A 1 190 ? 11.07 -1.414 9.945 1 81.88 190 ALA A CA 1
ATOM 1499 C C . ALA A 1 190 ? 12.141 -1.939 8.992 1 81.88 190 ALA A C 1
ATOM 1501 O O . ALA A 1 190 ? 12.109 -3.109 8.602 1 81.88 190 ALA A O 1
ATOM 1502 N N . ILE A 1 191 ? 13.086 -1.129 8.672 1 83.88 191 ILE A N 1
ATOM 1503 C CA . ILE A 1 191 ? 14.117 -1.49 7.707 1 83.88 191 ILE A CA 1
ATOM 1504 C C . ILE A 1 191 ? 15.094 -2.484 8.336 1 83.88 191 ILE A C 1
ATOM 1506 O O . ILE A 1 191 ? 15.602 -3.379 7.656 1 83.88 191 ILE A O 1
ATOM 1510 N N . SER A 1 192 ? 15.305 -2.291 9.633 1 87 192 SER A N 1
ATOM 1511 C CA . SER A 1 192 ? 16.156 -3.244 10.336 1 87 192 SER A CA 1
ATOM 1512 C C . SER A 1 192 ? 15.57 -4.652 10.273 1 87 192 SER A C 1
ATOM 1514 O O . SER A 1 192 ? 16.281 -5.613 9.984 1 87 192 SER A O 1
ATOM 1516 N N . PHE A 1 193 ? 14.344 -4.773 10.523 1 81.38 193 PHE A N 1
ATOM 1517 C CA . PHE A 1 193 ? 13.688 -6.07 10.484 1 81.38 193 PHE A CA 1
ATOM 1518 C C . PHE A 1 193 ? 13.758 -6.676 9.086 1 81.38 193 PHE A C 1
ATOM 1520 O O . PHE A 1 193 ? 14.062 -7.859 8.93 1 81.38 193 PHE A O 1
ATOM 1527 N N . HIS A 1 194 ? 13.469 -5.918 8.148 1 79.62 194 HIS A N 1
ATOM 1528 C CA . HIS A 1 194 ? 13.547 -6.355 6.758 1 79.62 194 HIS A CA 1
ATOM 1529 C C . HIS A 1 194 ? 14.953 -6.832 6.406 1 79.62 194 HIS A C 1
ATOM 1531 O O . HIS A 1 194 ? 15.125 -7.887 5.793 1 79.62 194 HIS A O 1
ATOM 1537 N N . SER A 1 195 ? 15.922 -6.039 6.898 1 88.19 195 SER A N 1
ATOM 1538 C CA . SER A 1 195 ? 17.312 -6.352 6.598 1 88.19 195 SER A CA 1
ATOM 1539 C C . SER A 1 195 ? 17.734 -7.668 7.246 1 88.19 195 SER A C 1
ATOM 1541 O O . SER A 1 195 ? 18.516 -8.43 6.668 1 88.19 195 SER A O 1
ATOM 1543 N N . ILE A 1 196 ? 17.219 -7.914 8.359 1 87.81 196 ILE A N 1
ATOM 1544 C CA . ILE A 1 196 ? 17.547 -9.164 9.039 1 87.81 196 ILE A CA 1
ATOM 1545 C C . ILE A 1 196 ? 17.016 -10.344 8.234 1 87.81 196 ILE A C 1
ATOM 1547 O O . ILE A 1 196 ? 17.719 -11.344 8.062 1 87.81 196 ILE A O 1
ATOM 1551 N N . ILE A 1 197 ? 15.883 -10.234 7.738 1 81.94 197 ILE A N 1
ATOM 1552 C CA . ILE A 1 197 ? 15.25 -11.328 7.004 1 81.94 197 ILE A CA 1
ATOM 1553 C C . ILE A 1 197 ? 16 -11.57 5.699 1 81.94 197 ILE A C 1
ATOM 1555 O O . ILE A 1 197 ? 16.203 -12.727 5.305 1 81.94 197 ILE A O 1
ATOM 1559 N N . GLU A 1 198 ? 16.359 -10.562 5.07 1 81.25 198 GLU A N 1
ATOM 1560 C CA . GLU A 1 198 ? 17.172 -10.695 3.861 1 81.25 198 GLU A CA 1
ATOM 1561 C C . GLU A 1 198 ? 18.5 -11.398 4.156 1 81.25 198 GLU A C 1
ATOM 1563 O O . GLU A 1 198 ? 18.938 -12.234 3.371 1 81.25 198 GLU A O 1
ATOM 1568 N N . GLY A 1 199 ? 19.078 -10.992 5.242 1 87.56 199 GLY A N 1
ATOM 1569 C CA . GLY A 1 199 ? 20.312 -11.641 5.652 1 87.56 199 GLY A CA 1
ATOM 1570 C C . GLY A 1 199 ? 20.141 -13.125 5.945 1 87.56 199 GLY A C 1
ATOM 1571 O O . GLY A 1 199 ? 21.016 -13.93 5.617 1 87.56 199 GLY A O 1
ATOM 1572 N N . LEU A 1 200 ? 19.016 -13.453 6.523 1 85.5 200 LEU A N 1
ATOM 1573 C CA . LEU A 1 200 ? 18.719 -14.852 6.812 1 85.5 200 LEU A CA 1
ATOM 1574 C C . LEU A 1 200 ? 18.688 -15.672 5.527 1 85.5 200 LEU A C 1
ATOM 1576 O O . LEU A 1 200 ? 19.266 -16.766 5.469 1 85.5 200 LEU A O 1
ATOM 1580 N N . ALA A 1 201 ? 17.969 -15.156 4.547 1 78.56 201 ALA A N 1
ATOM 1581 C CA . ALA A 1 201 ? 17.875 -15.836 3.258 1 78.56 201 ALA A CA 1
ATOM 1582 C C . ALA A 1 201 ? 19.25 -16.016 2.627 1 78.56 201 ALA A C 1
ATOM 1584 O O . ALA A 1 201 ? 19.516 -17.047 2.006 1 78.56 201 ALA A O 1
ATOM 1585 N N . PHE A 1 202 ? 20.062 -15.008 2.764 1 84.38 202 PHE A N 1
ATOM 1586 C CA . PHE A 1 202 ? 21.438 -15.047 2.27 1 84.38 202 PHE A CA 1
ATOM 1587 C C . PHE A 1 202 ? 22.25 -16.094 3.021 1 84.38 202 PHE A C 1
ATOM 1589 O O . PHE A 1 202 ? 23 -16.859 2.412 1 84.38 202 PHE A O 1
ATOM 1596 N N . GLY A 1 203 ? 22.062 -16.219 4.281 1 87.25 203 GLY A N 1
ATOM 1597 C CA . GLY A 1 203 ? 22.844 -17.094 5.133 1 87.25 203 GLY A CA 1
ATOM 1598 C C . GLY A 1 203 ? 22.5 -18.562 4.938 1 87.25 203 GLY A C 1
ATOM 1599 O O . GLY A 1 203 ? 23.359 -19.438 5.102 1 87.25 203 GLY A O 1
ATOM 1600 N N . VAL A 1 204 ? 21.328 -18.875 4.547 1 82.44 204 VAL A N 1
ATOM 1601 C CA . VAL A 1 204 ? 20.891 -20.25 4.465 1 82.44 204 VAL A CA 1
ATOM 1602 C C . VAL A 1 204 ? 21.297 -20.859 3.119 1 82.44 204 VAL A C 1
ATOM 1604 O O . VAL A 1 204 ? 21.234 -22.062 2.928 1 82.44 204 VAL A O 1
ATOM 1607 N N . GLN A 1 205 ? 21.719 -20.016 2.191 1 81.06 205 GLN A N 1
ATOM 1608 C CA . GLN A 1 205 ? 22.109 -20.531 0.88 1 81.06 205 GLN A CA 1
ATOM 1609 C C . GLN A 1 205 ? 23.297 -21.469 0.986 1 81.06 205 GLN A C 1
ATOM 1611 O O . GLN A 1 205 ? 24.219 -21.234 1.774 1 81.06 205 GLN A O 1
ATOM 1616 N N . ASP A 1 206 ? 23.25 -22.594 0.234 1 80.38 206 ASP A N 1
ATOM 1617 C CA . ASP A 1 206 ? 24.266 -23.625 0.357 1 80.38 206 ASP A CA 1
ATOM 1618 C C . ASP A 1 206 ? 25.094 -23.734 -0.923 1 80.38 206 ASP A C 1
ATOM 1620 O O . ASP A 1 206 ? 25.922 -24.641 -1.054 1 80.38 206 ASP A O 1
ATOM 1624 N N . ASP A 1 207 ? 24.859 -22.891 -1.864 1 84 207 ASP A N 1
ATOM 1625 C CA . ASP A 1 207 ? 25.562 -22.906 -3.139 1 84 207 ASP A CA 1
ATOM 1626 C C . ASP A 1 207 ? 26.266 -21.578 -3.389 1 84 207 ASP A C 1
ATOM 1628 O O . ASP A 1 207 ? 25.656 -20.516 -3.238 1 84 207 ASP A O 1
ATOM 1632 N N . ALA A 1 208 ? 27.531 -21.656 -3.717 1 87.88 208 ALA A N 1
ATOM 1633 C CA . ALA A 1 208 ? 28.344 -20.469 -3.908 1 87.88 208 ALA A CA 1
ATOM 1634 C C . ALA A 1 208 ? 27.781 -19.578 -5.012 1 87.88 208 ALA A C 1
ATOM 1636 O O . ALA A 1 208 ? 27.797 -18.344 -4.898 1 87.88 208 ALA A O 1
ATOM 1637 N N . THR A 1 209 ? 27.328 -20.203 -6.031 1 81.56 209 THR A N 1
ATOM 1638 C CA . THR A 1 209 ? 26.766 -19.453 -7.141 1 81.56 209 THR A CA 1
ATOM 1639 C C . THR A 1 209 ? 25.5 -18.719 -6.707 1 81.56 209 THR A C 1
ATOM 1641 O O . THR A 1 209 ? 25.312 -17.547 -7.062 1 81.56 209 THR A O 1
ATOM 1644 N N . GLU A 1 210 ? 24.766 -19.359 -5.914 1 80.75 210 GLU A N 1
ATOM 1645 C CA . GLU A 1 210 ? 23.531 -18.734 -5.414 1 80.75 210 GLU A CA 1
ATOM 1646 C C . GLU A 1 210 ? 23.844 -17.609 -4.445 1 80.75 210 GLU A C 1
ATOM 1648 O O . GLU A 1 210 ? 23.172 -16.578 -4.449 1 80.75 210 GLU A O 1
ATOM 1653 N N . VAL A 1 211 ? 24.844 -17.844 -3.691 1 85.81 211 VAL A N 1
ATOM 1654 C CA . VAL A 1 211 ? 25.281 -16.828 -2.729 1 85.81 211 VAL A CA 1
ATOM 1655 C C . VAL A 1 211 ? 25.734 -15.578 -3.465 1 85.81 211 VAL A C 1
ATOM 1657 O O . VAL A 1 211 ? 25.359 -14.461 -3.104 1 85.81 211 VAL A O 1
ATOM 1660 N N . GLY A 1 212 ? 26.469 -15.727 -4.488 1 84.44 212 GLY A N 1
ATOM 1661 C CA . GLY A 1 212 ? 26.953 -14.602 -5.27 1 84.44 212 GLY A CA 1
ATOM 1662 C C . GLY A 1 212 ? 25.844 -13.836 -5.969 1 84.44 212 GLY A C 1
ATOM 1663 O O . GLY A 1 212 ? 25.812 -12.609 -5.934 1 84.44 212 GLY A O 1
ATOM 1664 N N . THR A 1 213 ? 25 -14.617 -6.535 1 77 213 THR A N 1
ATOM 1665 C CA . THR A 1 213 ? 23.906 -14 -7.262 1 77 213 THR A CA 1
ATOM 1666 C C . THR A 1 213 ? 22.984 -13.242 -6.309 1 77 213 THR A C 1
ATOM 1668 O O . THR A 1 213 ? 22.562 -12.125 -6.609 1 77 213 THR A O 1
ATOM 1671 N N . LEU A 1 214 ? 22.719 -13.859 -5.215 1 78.62 214 LEU A N 1
ATOM 1672 C CA . LEU A 1 214 ? 21.859 -13.211 -4.227 1 78.62 214 LEU A CA 1
ATOM 1673 C C . LEU A 1 214 ? 22.547 -11.961 -3.662 1 78.62 214 LEU A C 1
ATOM 1675 O O . LEU A 1 214 ? 21.891 -10.945 -3.428 1 78.62 214 LEU A O 1
ATOM 1679 N N . PHE A 1 215 ? 23.844 -12.039 -3.482 1 86.12 215 PHE A N 1
ATOM 1680 C CA . PHE A 1 215 ? 24.594 -10.891 -2.965 1 86.12 215 PHE A CA 1
ATOM 1681 C C . PHE A 1 215 ? 24.484 -9.703 -3.912 1 86.12 215 PHE A C 1
ATOM 1683 O O . PHE A 1 215 ? 24.203 -8.586 -3.479 1 86.12 215 PHE A O 1
ATOM 1690 N N . LEU A 1 216 ? 24.641 -9.961 -5.133 1 80.38 216 LEU A N 1
ATOM 1691 C CA . LEU A 1 216 ? 24.594 -8.883 -6.121 1 80.38 216 LEU A CA 1
ATOM 1692 C C . LEU A 1 216 ? 23.203 -8.25 -6.168 1 80.38 216 LEU A C 1
ATOM 1694 O O . LEU A 1 216 ? 23.078 -7.023 -6.227 1 80.38 216 LEU A O 1
ATOM 1698 N N . SER A 1 217 ? 22.266 -9.062 -6.176 1 74.12 217 SER A N 1
ATOM 1699 C CA . SER A 1 217 ? 20.891 -8.57 -6.184 1 74.12 217 SER A CA 1
ATOM 1700 C C . SER A 1 217 ? 20.594 -7.75 -4.934 1 74.12 217 SER A C 1
ATOM 1702 O O . SER A 1 217 ? 20 -6.668 -5.016 1 74.12 217 SER A O 1
ATOM 1704 N N . LEU A 1 218 ? 21.094 -8.188 -3.799 1 79.19 218 LEU A N 1
ATOM 1705 C CA . LEU A 1 218 ? 20.812 -7.559 -2.512 1 79.19 218 LEU A CA 1
ATOM 1706 C C . LEU A 1 218 ? 21.578 -6.246 -2.367 1 79.19 218 LEU A C 1
ATOM 1708 O O . LEU A 1 218 ? 21.031 -5.262 -1.86 1 79.19 218 LEU A O 1
ATOM 1712 N N . ILE A 1 219 ? 22.781 -6.262 -2.883 1 85.69 219 ILE A N 1
ATOM 1713 C CA . ILE A 1 219 ? 23.641 -5.102 -2.648 1 85.69 219 ILE A CA 1
ATOM 1714 C C . ILE A 1 219 ? 23.094 -3.9 -3.418 1 85.69 219 ILE A C 1
ATOM 1716 O O . ILE A 1 219 ? 23.141 -2.771 -2.922 1 85.69 219 ILE A O 1
ATOM 1720 N N . VAL A 1 220 ? 22.688 -4.059 -4.578 1 77.94 220 VAL A N 1
ATOM 1721 C CA . VAL A 1 220 ? 22.172 -2.961 -5.387 1 77.94 220 VAL A CA 1
ATOM 1722 C C . VAL A 1 220 ? 20.953 -2.354 -4.707 1 77.94 220 VAL A C 1
ATOM 1724 O O . VAL A 1 220 ? 20.859 -1.134 -4.551 1 77.94 220 VAL A O 1
ATOM 1727 N N . HIS A 1 221 ? 20.125 -3.164 -4.359 1 75 221 HIS A N 1
ATOM 1728 C CA . HIS A 1 221 ? 18.922 -2.699 -3.691 1 75 221 HIS A CA 1
ATOM 1729 C C . HIS A 1 221 ? 19.25 -2.07 -2.34 1 75 221 HIS A C 1
ATOM 1731 O O . HIS A 1 221 ? 18.672 -1.044 -1.974 1 75 221 HIS A O 1
ATOM 1737 N N . LYS A 1 222 ? 20.219 -2.594 -1.609 1 86.06 222 LYS A N 1
ATOM 1738 C CA . LYS A 1 222 ? 20.594 -2.105 -0.286 1 86.06 222 LYS A CA 1
ATOM 1739 C C . LYS A 1 222 ? 21.234 -0.725 -0.374 1 86.06 222 LYS A C 1
ATOM 1741 O O . LYS A 1 222 ? 21.031 0.12 0.499 1 86.06 222 LYS A O 1
ATOM 1746 N N . VAL A 1 223 ? 21.938 -0.571 -1.41 1 87.81 223 VAL A N 1
ATOM 1747 C CA . VAL A 1 223 ? 22.609 0.711 -1.588 1 87.81 223 VAL A CA 1
ATOM 1748 C C . VAL A 1 223 ? 21.578 1.815 -1.79 1 87.81 223 VAL A C 1
ATOM 1750 O O . VAL A 1 223 ? 21.656 2.877 -1.167 1 87.81 223 VAL A O 1
ATOM 1753 N N . ILE A 1 224 ? 20.672 1.531 -2.533 1 82.44 224 ILE A N 1
ATOM 1754 C CA . ILE A 1 224 ? 19.656 2.52 -2.852 1 82.44 224 ILE A CA 1
ATOM 1755 C C . ILE A 1 224 ? 18.781 2.775 -1.623 1 82.44 224 ILE A C 1
ATOM 1757 O O . ILE A 1 224 ? 18.453 3.926 -1.312 1 82.44 224 ILE A O 1
ATOM 1761 N N . VAL A 1 225 ? 18.453 1.739 -0.926 1 82.81 225 VAL A N 1
ATOM 1762 C CA . VAL A 1 225 ? 17.625 1.862 0.27 1 82.81 225 VAL A CA 1
ATOM 1763 C C . VAL A 1 225 ? 18.391 2.619 1.353 1 82.81 225 VAL A C 1
ATOM 1765 O O . VAL A 1 225 ? 17.828 3.504 2.01 1 82.81 225 VAL A O 1
ATOM 1768 N N . ALA A 1 226 ? 19.656 2.279 1.521 1 89.56 226 ALA A N 1
ATOM 1769 C CA . ALA A 1 226 ? 20.484 2.949 2.52 1 89.56 226 ALA A CA 1
ATOM 1770 C C . ALA A 1 226 ? 20.594 4.441 2.221 1 89.56 226 ALA A C 1
ATOM 1772 O O . ALA A 1 226 ? 20.516 5.27 3.131 1 89.56 226 ALA A O 1
ATOM 1773 N N . PHE A 1 227 ? 20.766 4.715 0.976 1 88.5 227 PHE A N 1
ATOM 1774 C CA . PHE A 1 227 ? 20.828 6.109 0.557 1 88.5 227 PHE A CA 1
ATOM 1775 C C . PHE A 1 227 ? 19.531 6.836 0.899 1 88.5 227 PHE A C 1
ATOM 1777 O O . PHE A 1 227 ? 19.562 7.945 1.438 1 88.5 227 PHE A O 1
ATOM 1784 N N . SER A 1 228 ? 18.469 6.184 0.638 1 84.44 228 SER A N 1
ATOM 1785 C CA . SER A 1 228 ? 17.156 6.77 0.863 1 84.44 228 SER A CA 1
ATOM 1786 C C . SER A 1 228 ? 16.875 6.961 2.352 1 84.44 228 SER A C 1
ATOM 1788 O O . SER A 1 228 ? 16.344 7.992 2.762 1 84.44 228 SER A O 1
ATOM 1790 N N . VAL A 1 229 ? 17.234 6.004 3.135 1 87 229 VAL A N 1
ATOM 1791 C CA . VAL A 1 229 ? 17.031 6.086 4.578 1 87 229 VAL A CA 1
ATOM 1792 C C . VAL A 1 229 ? 17.938 7.164 5.168 1 87 229 VAL A C 1
ATOM 1794 O O . VAL A 1 229 ? 17.516 7.945 6.02 1 87 229 VAL A O 1
ATOM 1797 N N . GLY A 1 230 ? 19.156 7.184 4.707 1 88.5 230 GLY A N 1
ATOM 1798 C CA . GLY A 1 230 ? 20.062 8.227 5.145 1 88.5 230 GLY A CA 1
ATOM 1799 C C . GLY A 1 230 ? 19.547 9.625 4.863 1 88.5 230 GLY A C 1
ATOM 1800 O O . GLY A 1 230 ? 19.656 10.516 5.707 1 88.5 230 GLY A O 1
ATOM 1801 N N . LEU A 1 231 ? 19 9.742 3.717 1 85.06 231 LEU A N 1
ATOM 1802 C CA . LEU A 1 231 ? 18.438 11.031 3.328 1 85.06 231 LEU A CA 1
ATOM 1803 C C . LEU A 1 231 ? 17.266 11.406 4.238 1 85.06 231 LEU A C 1
ATOM 1805 O O . LEU A 1 231 ? 17.188 12.539 4.715 1 85.06 231 LEU A O 1
ATOM 1809 N N . GLN A 1 232 ? 16.453 10.484 4.535 1 82.25 232 GLN A N 1
ATOM 1810 C CA . GLN A 1 232 ? 15.281 10.734 5.355 1 82.25 232 GLN A CA 1
ATOM 1811 C C . GLN A 1 232 ? 15.672 11.047 6.797 1 82.25 232 GLN A C 1
ATOM 1813 O O . GLN A 1 232 ? 15.117 11.969 7.41 1 82.25 232 GLN A O 1
ATOM 1818 N N . LEU A 1 233 ? 16.594 10.328 7.285 1 85.31 233 LEU A N 1
ATOM 1819 C CA . LEU A 1 233 ? 17.031 10.531 8.656 1 85.31 233 LEU A CA 1
ATOM 1820 C C . LEU A 1 233 ? 17.766 11.867 8.797 1 85.31 233 LEU A C 1
ATOM 1822 O O . LEU A 1 233 ? 17.594 12.578 9.789 1 85.31 233 LEU A O 1
ATOM 1826 N N . ALA A 1 234 ? 18.531 12.195 7.785 1 83.56 234 ALA A N 1
ATOM 1827 C CA . ALA A 1 234 ? 19.281 13.445 7.812 1 83.56 234 ALA A CA 1
ATOM 1828 C C . ALA A 1 234 ? 18.344 14.648 7.727 1 83.56 234 ALA A C 1
ATOM 1830 O O . ALA A 1 234 ? 18.609 15.695 8.336 1 83.56 234 ALA A O 1
ATOM 1831 N N . ARG A 1 235 ? 17.328 14.477 7.023 1 77.88 235 ARG A N 1
ATOM 1832 C CA . ARG A 1 235 ? 16.359 15.555 6.875 1 77.88 235 ARG A CA 1
ATOM 1833 C C . ARG A 1 235 ? 15.562 15.766 8.156 1 77.88 235 ARG A C 1
ATOM 1835 O O . ARG A 1 235 ? 15.273 16.891 8.547 1 77.88 235 ARG A O 1
ATOM 1842 N N . THR A 1 236 ? 15.227 14.688 8.75 1 75.31 236 THR A N 1
ATOM 1843 C CA . THR A 1 236 ? 14.406 14.75 9.953 1 75.31 236 THR A CA 1
ATOM 1844 C C . THR A 1 236 ? 15.25 15.148 11.164 1 75.31 236 THR A C 1
ATOM 1846 O O . THR A 1 236 ? 14.773 15.852 12.062 1 75.31 236 THR A O 1
ATOM 1849 N N . HIS A 1 237 ? 16.469 14.641 11.164 1 79 237 HIS A N 1
ATOM 1850 C CA . HIS A 1 237 ? 17.359 14.906 12.281 1 79 237 HIS A CA 1
ATOM 1851 C C . HIS A 1 237 ? 18.609 15.656 11.828 1 79 237 HIS A C 1
ATOM 1853 O O . HIS A 1 237 ? 19.734 15.234 12.125 1 79 237 HIS A O 1
ATOM 1859 N N . ALA A 1 238 ? 18.375 16.734 11.25 1 69.75 238 ALA A N 1
ATOM 1860 C CA . ALA A 1 238 ? 19.469 17.516 10.688 1 69.75 238 ALA A CA 1
ATOM 1861 C C . ALA A 1 238 ? 20.422 17.969 11.781 1 69.75 238 ALA A C 1
ATOM 1863 O O . ALA A 1 238 ? 21.625 18.156 11.523 1 69.75 238 ALA A O 1
ATOM 1864 N N . HIS A 1 239 ? 19.906 18.062 13 1 72.56 239 HIS A N 1
ATOM 1865 C CA . HIS A 1 239 ? 20.719 18.594 14.094 1 72.56 239 HIS A CA 1
ATOM 1866 C C . HIS A 1 239 ? 21.344 17.469 14.914 1 72.56 239 HIS A C 1
ATOM 1868 O O . HIS A 1 239 ? 22.172 17.734 15.805 1 72.56 239 HIS A O 1
ATOM 1874 N N . ALA A 1 240 ? 20.984 16.344 14.68 1 80.81 240 ALA A N 1
ATOM 1875 C CA . ALA A 1 240 ? 21.5 15.203 15.43 1 80.81 240 ALA A CA 1
ATOM 1876 C C . ALA A 1 240 ? 22.172 14.195 14.508 1 80.81 240 ALA A C 1
ATOM 1878 O O . ALA A 1 240 ? 21.75 13.031 14.438 1 80.81 240 ALA A O 1
ATOM 1879 N N . LEU A 1 241 ? 23.344 14.602 13.953 1 82.62 241 LEU A N 1
ATOM 1880 C CA . LEU A 1 241 ? 24.016 13.789 12.953 1 82.62 241 LEU A CA 1
ATOM 1881 C C . LEU A 1 241 ? 24.609 12.531 13.578 1 82.62 241 LEU A C 1
ATOM 1883 O O . LEU A 1 241 ? 24.75 11.508 12.906 1 82.62 241 LEU A O 1
ATOM 1887 N N . GLY A 1 242 ? 24.938 12.68 14.859 1 85.19 242 GLY A N 1
ATOM 1888 C CA . GLY A 1 242 ? 25.391 11.492 15.555 1 85.19 242 GLY A CA 1
ATOM 1889 C C . GLY A 1 242 ? 24.375 10.375 15.578 1 85.19 242 GLY A C 1
ATOM 1890 O O . GLY A 1 242 ? 24.703 9.219 15.328 1 85.19 242 GLY A O 1
ATOM 1891 N N . TRP A 1 243 ? 23.188 10.812 15.805 1 85.69 243 TRP A N 1
ATOM 1892 C CA . TRP A 1 243 ? 22.094 9.836 15.836 1 85.69 243 TRP A CA 1
ATOM 1893 C C . TRP A 1 243 ? 21.875 9.219 14.461 1 85.69 243 TRP A C 1
ATOM 1895 O O . TRP A 1 243 ? 21.594 8.023 14.352 1 85.69 243 TRP A O 1
ATOM 1905 N N . VAL A 1 244 ? 22.078 9.992 13.469 1 88.19 244 VAL A N 1
ATOM 1906 C CA . VAL A 1 244 ? 21.906 9.516 12.102 1 88.19 244 VAL A CA 1
ATOM 1907 C C . VAL A 1 244 ? 22.984 8.484 11.773 1 88.19 244 VAL A C 1
ATOM 1909 O O . VAL A 1 244 ? 22.688 7.418 11.234 1 88.19 244 VAL A O 1
ATOM 1912 N N . CYS A 1 245 ? 24.172 8.805 12.211 1 89.56 245 CYS A N 1
ATOM 1913 C CA . CYS A 1 245 ? 25.297 7.91 11.945 1 89.56 245 CYS A CA 1
ATOM 1914 C C . CYS A 1 245 ? 25.109 6.574 12.656 1 89.56 245 CYS A C 1
ATOM 1916 O O . CYS A 1 245 ? 25.328 5.516 12.062 1 89.56 245 CYS A O 1
ATOM 1918 N N . VAL A 1 246 ? 24.688 6.621 13.828 1 90.56 246 VAL A N 1
ATOM 1919 C CA . VAL A 1 246 ? 24.484 5.406 14.609 1 90.56 246 VAL A CA 1
ATOM 1920 C C . VAL A 1 246 ? 23.344 4.582 13.992 1 90.56 246 VAL A C 1
ATOM 1922 O O . VAL A 1 246 ? 23.438 3.355 13.922 1 90.56 246 VAL A O 1
ATOM 1925 N N . SER A 1 247 ? 22.312 5.273 13.602 1 90.81 247 SER A N 1
ATOM 1926 C CA . SER A 1 247 ? 21.188 4.59 13 1 90.81 247 SER A CA 1
ATOM 1927 C C . SER A 1 247 ? 21.594 3.877 11.711 1 90.81 247 SER A C 1
ATOM 1929 O O . SER A 1 247 ? 21.188 2.736 11.469 1 90.81 247 SER A O 1
ATOM 1931 N N . ILE A 1 248 ? 22.406 4.539 10.953 1 91.81 248 ILE A N 1
ATOM 1932 C CA . ILE A 1 248 ? 22.859 3.957 9.688 1 91.81 248 ILE A CA 1
ATOM 1933 C C . ILE A 1 248 ? 23.766 2.764 9.969 1 91.81 248 ILE A C 1
ATOM 1935 O O . ILE A 1 248 ? 23.688 1.74 9.281 1 91.81 248 ILE A O 1
ATOM 1939 N N . LEU A 1 249 ? 24.578 2.926 10.93 1 92.12 249 LEU A N 1
ATOM 1940 C CA . LEU A 1 249 ? 25.453 1.821 11.312 1 92.12 249 LEU A CA 1
ATOM 1941 C C . LEU A 1 249 ? 24.641 0.622 11.781 1 92.12 249 LEU A C 1
ATOM 1943 O O . LEU A 1 249 ? 24.938 -0.519 11.422 1 92.12 249 LEU A O 1
ATOM 1947 N N . LEU A 1 250 ? 23.703 0.888 12.547 1 91.75 250 LEU A N 1
ATOM 1948 C CA . LEU A 1 250 ? 22.812 -0.171 13.008 1 91.75 250 LEU A CA 1
ATOM 1949 C C . LEU A 1 250 ? 22.141 -0.868 11.828 1 91.75 250 LEU A C 1
ATOM 1951 O O . LEU A 1 250 ? 22.094 -2.1 11.773 1 91.75 250 LEU A O 1
ATOM 1955 N N . LEU A 1 251 ? 21.688 -0.119 10.938 1 91.19 251 LEU A N 1
ATOM 1956 C CA . LEU A 1 251 ? 21.031 -0.67 9.766 1 91.19 251 LEU A CA 1
ATOM 1957 C C . LEU A 1 251 ? 22 -1.524 8.945 1 91.19 251 LEU A C 1
ATOM 1959 O O . LEU A 1 251 ? 21.609 -2.578 8.43 1 91.19 251 LEU A O 1
ATOM 1963 N N . ALA A 1 252 ? 23.188 -1.003 8.844 1 92.94 252 ALA A N 1
ATOM 1964 C CA . ALA A 1 252 ? 24.203 -1.694 8.047 1 92.94 252 ALA A CA 1
ATOM 1965 C C . ALA A 1 252 ? 24.562 -3.045 8.672 1 92.94 252 ALA A C 1
ATOM 1967 O O . ALA A 1 252 ? 24.969 -3.971 7.961 1 92.94 252 ALA A O 1
ATOM 1968 N N . THR A 1 253 ? 24.344 -3.24 9.914 1 93.69 253 THR A N 1
ATOM 1969 C CA . THR A 1 253 ? 24.734 -4.461 10.602 1 93.69 253 THR A CA 1
ATOM 1970 C C . THR A 1 253 ? 23.578 -5.453 10.656 1 93.69 253 THR A C 1
ATOM 1972 O O . THR A 1 253 ? 23.781 -6.625 11 1 93.69 253 THR A O 1
ATOM 1975 N N . MET A 1 254 ? 22.469 -5.078 10.32 1 91.56 254 MET A N 1
ATOM 1976 C CA . MET A 1 254 ? 21.297 -5.938 10.469 1 91.56 254 MET A CA 1
ATOM 1977 C C . MET A 1 254 ? 21.344 -7.09 9.469 1 91.56 254 MET A C 1
ATOM 1979 O O . MET A 1 254 ? 21.016 -8.227 9.805 1 91.56 254 MET A O 1
ATOM 1983 N N . SER A 1 255 ? 21.703 -6.766 8.219 1 90.62 255 SER A N 1
ATOM 1984 C CA . SER A 1 255 ? 21.797 -7.828 7.223 1 90.62 255 SER A CA 1
ATOM 1985 C C . SER A 1 255 ? 22.828 -8.875 7.621 1 90.62 255 SER A C 1
ATOM 1987 O O . SER A 1 255 ? 22.562 -10.078 7.586 1 90.62 255 SER A O 1
ATOM 1989 N N . PRO A 1 256 ? 24.016 -8.43 7.996 1 92.25 256 PRO A N 1
ATOM 1990 C CA . PRO A 1 256 ? 25 -9.414 8.469 1 92.25 256 PRO A CA 1
ATOM 1991 C C . PRO A 1 256 ? 24.516 -10.18 9.703 1 92.25 256 PRO A C 1
ATOM 1993 O O . PRO A 1 256 ? 24.797 -11.375 9.836 1 92.25 256 PRO A O 1
ATOM 1996 N N . LEU A 1 257 ? 23.844 -9.539 10.57 1 93.19 257 LEU A N 1
ATOM 1997 C CA . LEU A 1 257 ? 23.25 -10.234 11.711 1 93.19 257 LEU A CA 1
ATOM 1998 C C . LEU A 1 257 ? 22.312 -11.336 11.242 1 93.19 257 LEU A C 1
ATOM 2000 O O . LEU A 1 257 ? 22.391 -12.469 11.727 1 93.19 257 LEU A O 1
ATOM 2004 N N . GLY A 1 258 ? 21.469 -11.055 10.375 1 91.56 258 GLY A N 1
ATOM 2005 C CA . GLY A 1 258 ? 20.594 -12.055 9.797 1 91.56 258 GLY A CA 1
ATOM 2006 C C . GLY A 1 258 ? 21.359 -13.172 9.086 1 91.56 258 GLY A C 1
ATOM 2007 O O . GLY A 1 258 ? 20.969 -14.336 9.18 1 91.56 258 GLY A O 1
ATOM 2008 N N . GLY A 1 259 ? 22.328 -12.727 8.344 1 91.38 259 GLY A N 1
ATOM 2009 C CA . GLY A 1 259 ? 23.172 -13.711 7.676 1 91.38 259 GLY A CA 1
ATOM 2010 C C . GLY A 1 259 ? 23.797 -14.711 8.633 1 91.38 259 GLY A C 1
ATOM 2011 O O . GLY A 1 259 ? 23.797 -15.914 8.367 1 91.38 259 GLY A O 1
ATOM 2012 N N . PHE A 1 260 ? 24.266 -14.234 9.727 1 91.81 260 PHE A N 1
ATOM 2013 C CA . PHE A 1 260 ? 24.859 -15.109 10.727 1 91.81 260 PHE A CA 1
ATOM 2014 C C . PHE A 1 260 ? 23.812 -16.031 11.336 1 91.81 260 PHE A C 1
ATOM 2016 O O . PHE A 1 260 ? 24.078 -17.219 11.531 1 91.81 260 PHE A O 1
ATOM 2023 N N . ILE A 1 261 ? 22.688 -15.523 11.602 1 88.5 261 ILE A N 1
ATOM 2024 C CA . ILE A 1 261 ? 21.594 -16.344 12.109 1 88.5 261 ILE A CA 1
ATOM 2025 C C . ILE A 1 261 ? 21.219 -17.422 11.086 1 88.5 261 ILE A C 1
ATOM 2027 O O . ILE A 1 261 ? 21.016 -18.578 11.438 1 88.5 261 ILE A O 1
ATOM 2031 N N . GLY A 1 262 ? 21.156 -17 9.867 1 86.94 262 GLY A N 1
ATOM 2032 C CA . GLY A 1 262 ? 20.859 -17.938 8.797 1 86.94 262 GLY A CA 1
ATOM 2033 C C . GLY A 1 262 ? 21.875 -19.062 8.688 1 86.94 262 GLY A C 1
ATOM 2034 O O . GLY A 1 262 ? 21.516 -20.219 8.477 1 86.94 262 GLY A O 1
ATOM 2035 N N . MET A 1 263 ? 23.156 -18.734 8.82 1 87.25 263 MET A N 1
ATOM 2036 C CA . MET A 1 263 ? 24.219 -19.734 8.758 1 87.25 263 MET A CA 1
ATOM 2037 C C . MET A 1 263 ? 24.109 -20.719 9.93 1 87.25 263 MET A C 1
ATOM 2039 O O . MET A 1 263 ? 24.344 -21.906 9.758 1 87.25 263 MET A O 1
ATOM 2043 N N . PHE A 1 264 ? 23.656 -20.188 11 1 85.81 264 PHE A N 1
ATOM 2044 C CA . PHE A 1 264 ? 23.5 -21.016 12.188 1 85.81 264 PHE A CA 1
ATOM 2045 C C . PHE A 1 264 ? 22.297 -21.953 12.031 1 85.81 264 PHE A C 1
ATOM 2047 O O . PHE A 1 264 ? 22.359 -23.125 12.406 1 85.81 264 PHE A O 1
ATOM 2054 N N . VAL A 1 265 ? 21.266 -21.422 11.508 1 80.38 265 VAL A N 1
ATOM 2055 C CA . VAL A 1 265 ? 20.062 -22.188 11.289 1 80.38 265 VAL A CA 1
ATOM 2056 C C . VAL A 1 265 ? 20.328 -23.297 10.266 1 80.38 265 VAL A C 1
ATOM 2058 O O . VAL A 1 265 ? 19.828 -24.422 10.414 1 80.38 265 VAL A O 1
ATOM 2061 N N . GLN A 1 266 ? 21.016 -22.969 9.227 1 79.31 266 GLN A N 1
ATOM 2062 C CA . GLN A 1 266 ? 21.359 -23.938 8.188 1 79.31 266 GLN A CA 1
ATOM 2063 C C . GLN A 1 266 ? 22.172 -25.094 8.758 1 79.31 266 GLN A C 1
ATOM 2065 O O . GLN A 1 266 ? 21.984 -26.234 8.359 1 79.31 266 GLN A O 1
ATOM 2070 N N . ASN A 1 267 ? 22.906 -24.781 9.695 1 77.88 267 ASN A N 1
ATOM 2071 C CA . ASN A 1 267 ? 23.766 -25.797 10.281 1 77.88 267 ASN A CA 1
ATOM 2072 C C . ASN A 1 267 ? 23.062 -26.531 11.422 1 77.88 267 ASN A C 1
ATOM 2074 O O . ASN A 1 267 ? 23.531 -27.578 11.875 1 77.88 267 ASN A O 1
ATOM 2078 N N . SER A 1 268 ? 21.938 -25.953 11.75 1 76.81 268 SER A N 1
ATOM 2079 C CA . SER A 1 268 ? 21.203 -26.594 12.844 1 76.81 268 SER A CA 1
ATOM 2080 C C . SER A 1 268 ? 20.406 -27.797 12.352 1 76.81 268 SER A C 1
ATOM 2082 O O . SER A 1 268 ? 20.062 -27.875 11.172 1 76.81 268 SER A O 1
ATOM 2084 N N . GLN A 1 269 ? 20.234 -28.781 13.109 1 72.06 269 GLN A N 1
ATOM 2085 C CA . GLN A 1 269 ? 19.516 -30.016 12.812 1 72.06 269 GLN A CA 1
ATOM 2086 C C . GLN A 1 269 ? 18 -29.781 12.758 1 72.06 269 GLN A C 1
ATOM 2088 O O . GLN A 1 269 ? 17.219 -30.719 12.844 1 72.06 269 GLN A O 1
ATOM 2093 N N . MET A 1 270 ? 17.656 -28.625 12.539 1 72.25 270 MET A N 1
ATOM 2094 C CA . MET A 1 270 ? 16.234 -28.328 12.469 1 72.25 270 MET A CA 1
ATOM 2095 C C . MET A 1 270 ? 15.625 -28.859 11.172 1 72.25 270 MET A C 1
ATOM 2097 O O . MET A 1 270 ? 16.312 -28.953 10.156 1 72.25 270 MET A O 1
ATOM 2101 N N . ASP A 1 271 ? 14.312 -29.266 11.266 1 82.62 271 ASP A N 1
ATOM 2102 C CA . ASP A 1 271 ? 13.555 -29.719 10.109 1 82.62 271 ASP A CA 1
ATOM 2103 C C . ASP A 1 271 ? 13.477 -28.641 9.039 1 82.62 271 ASP A C 1
ATOM 2105 O O . ASP A 1 271 ? 13.203 -27.469 9.344 1 82.62 271 ASP A O 1
ATOM 2109 N N . ILE A 1 272 ? 13.852 -28.969 7.918 1 79.31 272 ILE A N 1
ATOM 2110 C CA . ILE A 1 272 ? 13.906 -28.062 6.773 1 79.31 272 ILE A CA 1
ATOM 2111 C C . ILE A 1 272 ? 12.547 -27.422 6.555 1 79.31 272 ILE A C 1
ATOM 2113 O O . ILE A 1 272 ? 12.461 -26.234 6.215 1 79.31 272 ILE A O 1
ATOM 2117 N N . ARG A 1 273 ? 11.539 -28.172 6.844 1 84.19 273 ARG A N 1
ATOM 2118 C CA . ARG A 1 273 ? 10.18 -27.672 6.652 1 84.19 273 ARG A CA 1
ATOM 2119 C C . ARG A 1 273 ? 9.875 -26.547 7.633 1 84.19 273 ARG A C 1
ATOM 2121 O O . ARG A 1 273 ? 9.305 -25.516 7.25 1 84.19 273 ARG A O 1
ATOM 2128 N N . LEU A 1 274 ? 10.242 -26.766 8.812 1 83.44 274 LEU A N 1
ATOM 2129 C CA . LEU A 1 274 ? 10.008 -25.766 9.852 1 83.44 274 LEU A CA 1
ATOM 2130 C C . LEU A 1 274 ? 10.82 -24.5 9.578 1 83.44 274 LEU A C 1
ATOM 2132 O O . LEU A 1 274 ? 10.328 -23.391 9.789 1 83.44 274 LEU A O 1
ATOM 2136 N N . LYS A 1 275 ? 11.938 -24.688 9.133 1 81.12 275 LYS A N 1
ATOM 2137 C CA . LYS A 1 275 ? 12.797 -23.547 8.805 1 81.12 275 LYS A CA 1
ATOM 2138 C C . LYS A 1 275 ? 12.188 -22.719 7.684 1 81.12 275 LYS A C 1
ATOM 2140 O O . LYS A 1 275 ? 12.156 -21.484 7.77 1 81.12 275 LYS A O 1
ATOM 2145 N N . ASP A 1 276 ? 11.711 -23.375 6.711 1 84.12 276 ASP A N 1
ATOM 2146 C CA . ASP A 1 276 ? 11.117 -22.703 5.566 1 84.12 276 ASP A CA 1
ATOM 2147 C C . ASP A 1 276 ? 9.883 -21.891 5.984 1 84.12 276 ASP A C 1
ATOM 2149 O O . ASP A 1 276 ? 9.664 -20.781 5.496 1 84.12 276 ASP A O 1
ATOM 2153 N N . PHE A 1 277 ? 9.227 -22.469 6.914 1 87 277 PHE A N 1
ATOM 2154 C CA . PHE A 1 277 ? 8.016 -21.797 7.383 1 87 277 PHE A CA 1
ATOM 2155 C C . PHE A 1 277 ? 8.359 -20.547 8.18 1 87 277 PHE A C 1
ATOM 2157 O O . PHE A 1 277 ? 7.711 -19.516 8.031 1 87 277 PHE A O 1
ATOM 2164 N N . ILE A 1 278 ? 9.359 -20.688 8.922 1 83.31 278 ILE A N 1
ATOM 2165 C CA . ILE A 1 278 ? 9.781 -19.547 9.742 1 83.31 278 ILE A CA 1
ATOM 2166 C C . ILE A 1 278 ? 10.289 -18.422 8.844 1 83.31 278 ILE A C 1
ATOM 2168 O O . ILE A 1 278 ? 9.938 -17.266 9.039 1 83.31 278 ILE A O 1
ATOM 2172 N N . ILE A 1 279 ? 11.008 -18.766 7.879 1 82.25 279 ILE A N 1
ATOM 2173 C CA . ILE A 1 279 ? 11.531 -17.766 6.949 1 82.25 279 ILE A CA 1
ATOM 2174 C C . ILE A 1 279 ? 10.383 -17.094 6.203 1 82.25 279 ILE A C 1
ATOM 2176 O O . ILE A 1 279 ? 10.383 -15.875 6.02 1 82.25 279 ILE A O 1
ATOM 2180 N N . LEU A 1 280 ? 9.422 -17.891 5.848 1 88.25 280 LEU A N 1
ATOM 2181 C CA . LEU A 1 280 ? 8.266 -17.359 5.129 1 88.25 280 LEU A CA 1
ATOM 2182 C C . LEU A 1 280 ? 7.504 -16.359 5.984 1 88.25 280 LEU A C 1
ATOM 2184 O O . LEU A 1 280 ? 7.133 -15.281 5.504 1 88.25 280 LEU A O 1
ATOM 2188 N N . ILE A 1 281 ? 7.34 -16.719 7.195 1 89.25 281 ILE A N 1
ATOM 2189 C CA . ILE A 1 281 ? 6.586 -15.875 8.117 1 89.25 281 ILE A CA 1
ATOM 2190 C C . ILE A 1 281 ? 7.324 -14.555 8.32 1 89.25 281 ILE A C 1
ATOM 2192 O O . ILE A 1 281 ? 6.73 -13.477 8.211 1 89.25 281 ILE A O 1
ATOM 2196 N N . PHE A 1 282 ? 8.555 -14.633 8.508 1 84.12 282 PHE A N 1
ATOM 2197 C CA . PHE A 1 282 ? 9.336 -13.422 8.758 1 84.12 282 PHE A CA 1
ATOM 2198 C C . PHE A 1 282 ? 9.461 -12.586 7.492 1 84.12 282 PHE A C 1
ATOM 2200 O O . PHE A 1 282 ? 9.477 -11.352 7.555 1 84.12 282 PHE A O 1
ATOM 2207 N N . GLN A 1 283 ? 9.578 -13.25 6.438 1 86.12 283 GLN A N 1
ATOM 2208 C CA . GLN A 1 283 ? 9.609 -12.547 5.164 1 86.12 283 GLN A CA 1
ATOM 2209 C C . GLN A 1 283 ? 8.312 -11.781 4.918 1 86.12 283 GLN A C 1
ATOM 2211 O O . GLN A 1 283 ? 8.336 -10.633 4.473 1 86.12 283 GLN A O 1
ATOM 2216 N N . GLY A 1 284 ? 7.195 -12.461 5.152 1 91.12 284 GLY A N 1
ATOM 2217 C CA . GLY A 1 284 ? 5.902 -11.805 5.012 1 91.12 284 GLY A CA 1
ATOM 2218 C C . GLY A 1 284 ? 5.734 -10.609 5.926 1 91.12 284 GLY A C 1
ATOM 2219 O O . GLY A 1 284 ? 5.262 -9.555 5.5 1 91.12 284 GLY A O 1
ATOM 2220 N N . LEU A 1 285 ? 6.172 -10.75 7.141 1 88.5 285 LEU A N 1
ATOM 2221 C CA . LEU A 1 285 ? 6.098 -9.656 8.102 1 88.5 285 LEU A CA 1
ATOM 2222 C C . LEU A 1 285 ? 6.973 -8.492 7.656 1 88.5 285 LEU A C 1
ATOM 2224 O O . LEU A 1 285 ? 6.582 -7.328 7.797 1 88.5 285 LEU A O 1
ATOM 2228 N N . ALA A 1 286 ? 8.102 -8.812 7.121 1 84.62 286 ALA A N 1
ATOM 2229 C CA . ALA A 1 286 ? 9.016 -7.777 6.645 1 84.62 286 ALA A CA 1
ATOM 2230 C C . ALA A 1 286 ? 8.398 -6.98 5.504 1 84.62 286 ALA A C 1
ATOM 2232 O O . ALA A 1 286 ? 8.531 -5.758 5.445 1 84.62 286 ALA A O 1
ATOM 2233 N N . VAL A 1 287 ? 7.734 -7.688 4.637 1 89.94 287 VAL A N 1
ATOM 2234 C CA . VAL A 1 287 ? 7.074 -7.02 3.52 1 89.94 287 VAL A CA 1
ATOM 2235 C C . VAL A 1 287 ? 6.02 -6.047 4.047 1 89.94 287 VAL A C 1
ATOM 2237 O O . VAL A 1 287 ? 5.934 -4.906 3.582 1 89.94 287 VAL A O 1
ATOM 2240 N N . GLY A 1 288 ? 5.254 -6.457 4.988 1 90.38 288 GLY A N 1
ATOM 2241 C CA . GLY A 1 288 ? 4.234 -5.605 5.578 1 90.38 288 GLY A CA 1
ATOM 2242 C C . GLY A 1 288 ? 4.797 -4.367 6.242 1 90.38 288 GLY A C 1
ATOM 2243 O O . GLY A 1 288 ? 4.25 -3.271 6.098 1 90.38 288 GLY A O 1
ATOM 2244 N N . THR A 1 289 ? 5.805 -4.504 6.996 1 84.75 289 THR A N 1
ATOM 2245 C CA . THR A 1 289 ? 6.43 -3.355 7.641 1 84.75 289 THR A CA 1
ATOM 2246 C C . THR A 1 289 ? 6.977 -2.383 6.602 1 84.75 289 THR A C 1
ATOM 2248 O O . THR A 1 289 ? 6.91 -1.166 6.785 1 84.75 289 THR A O 1
ATOM 2251 N N . PHE A 1 290 ? 7.527 -2.959 5.535 1 85.19 290 PHE A N 1
ATOM 2252 C CA . PHE A 1 290 ? 8.031 -2.123 4.453 1 85.19 290 PHE A CA 1
ATOM 2253 C C . PHE A 1 290 ? 6.902 -1.35 3.793 1 85.19 290 PHE A C 1
ATOM 2255 O O . PHE A 1 290 ? 7.078 -0.196 3.395 1 85.19 290 PHE A O 1
ATOM 2262 N N . ILE A 1 291 ? 5.773 -2.025 3.652 1 90.06 291 ILE A N 1
ATOM 2263 C CA . ILE A 1 291 ? 4.602 -1.363 3.094 1 90.06 291 ILE A CA 1
ATOM 2264 C C . ILE A 1 291 ? 4.207 -0.181 3.977 1 90.06 291 ILE A C 1
ATOM 2266 O O . ILE A 1 291 ? 3.961 0.919 3.479 1 90.06 291 ILE A O 1
ATOM 2270 N N . TYR A 1 292 ? 4.215 -0.377 5.23 1 88.5 292 TYR A N 1
ATOM 2271 C CA . TYR A 1 292 ? 3.85 0.662 6.188 1 88.5 292 TYR A CA 1
ATOM 2272 C C . TYR A 1 292 ? 4.77 1.87 6.059 1 88.5 292 TYR A C 1
ATOM 2274 O O . TYR A 1 292 ? 4.301 3.006 5.941 1 88.5 292 TYR A O 1
ATOM 2282 N N . VAL A 1 293 ? 6.012 1.668 6.07 1 83.38 293 VAL A N 1
ATOM 2283 C CA . VAL A 1 293 ? 6.992 2.746 6.039 1 83.38 293 VAL A CA 1
ATOM 2284 C C . VAL A 1 293 ? 6.926 3.465 4.695 1 83.38 293 VAL A C 1
ATOM 2286 O O . VAL A 1 293 ? 7.039 4.691 4.633 1 83.38 293 VAL A O 1
ATOM 2289 N N . THR A 1 294 ? 6.84 2.715 3.629 1 87.25 294 THR A N 1
ATOM 2290 C CA . THR A 1 294 ? 6.797 3.289 2.287 1 87.25 294 THR A CA 1
ATOM 2291 C C . THR A 1 294 ? 5.629 4.262 2.154 1 87.25 294 THR A C 1
ATOM 2293 O O . THR A 1 294 ? 5.805 5.395 1.703 1 87.25 294 THR A O 1
ATOM 2296 N N . PHE A 1 295 ? 4.5 3.889 2.654 1 88 295 PHE A N 1
ATOM 2297 C CA . PHE A 1 295 ? 3.314 4.707 2.424 1 88 295 PHE A CA 1
ATOM 2298 C C . PHE A 1 295 ? 3.193 5.793 3.484 1 88 295 PHE A C 1
ATOM 2300 O O . PHE A 1 295 ? 2.91 6.953 3.164 1 88 295 PHE A O 1
ATOM 2307 N N . PHE A 1 296 ? 3.447 5.492 4.734 1 82.94 296 PHE A N 1
ATOM 2308 C CA . PHE A 1 296 ? 3.139 6.438 5.801 1 82.94 296 PHE A CA 1
ATOM 2309 C C . PHE A 1 296 ? 4.352 7.305 6.121 1 82.94 296 PHE A C 1
ATOM 2311 O O . PHE A 1 296 ? 4.203 8.445 6.574 1 82.94 296 PHE A O 1
ATOM 2318 N N . GLU A 1 297 ? 5.461 6.852 5.848 1 77.44 297 GLU A N 1
ATOM 2319 C CA . GLU A 1 297 ? 6.633 7.613 6.27 1 77.44 297 GLU A CA 1
ATOM 2320 C C . GLU A 1 297 ? 7.355 8.227 5.074 1 77.44 297 GLU A C 1
ATOM 2322 O O . GLU A 1 297 ? 8.016 9.258 5.203 1 77.44 297 GLU A O 1
ATOM 2327 N N . VAL A 1 298 ? 7.234 7.594 3.953 1 79.56 298 VAL A N 1
ATOM 2328 C CA . VAL A 1 298 ? 8.039 8.055 2.826 1 79.56 298 VAL A CA 1
ATOM 2329 C C . VAL A 1 298 ? 7.152 8.789 1.825 1 79.56 298 VAL A C 1
ATOM 2331 O O . VAL A 1 298 ? 7.367 9.969 1.543 1 79.56 298 VAL A O 1
ATOM 2334 N N . LEU A 1 299 ? 6.098 8.188 1.399 1 79.81 299 LEU A N 1
ATOM 2335 C CA . LEU A 1 299 ? 5.285 8.742 0.321 1 79.81 299 LEU A CA 1
ATOM 2336 C C . LEU A 1 299 ? 4.371 9.844 0.841 1 79.81 299 LEU A C 1
ATOM 2338 O O . LEU A 1 299 ? 4.172 10.859 0.173 1 79.81 299 LEU A O 1
ATOM 2342 N N . LEU A 1 300 ? 3.828 9.742 2.037 1 71.25 300 LEU A N 1
ATOM 2343 C CA . LEU A 1 300 ? 2.879 10.711 2.58 1 71.25 300 LEU A CA 1
ATOM 2344 C C . LEU A 1 300 ? 3.555 12.055 2.838 1 71.25 300 LEU A C 1
ATOM 2346 O O . LEU A 1 300 ? 2.969 13.109 2.576 1 71.25 300 LEU A O 1
ATOM 2350 N N . HIS A 1 301 ? 4.648 12.031 3.311 1 63.34 301 HIS A N 1
ATOM 2351 C CA . HIS A 1 301 ? 5.355 13.25 3.668 1 63.34 301 HIS A CA 1
ATOM 2352 C C . HIS A 1 301 ? 5.707 14.07 2.426 1 63.34 301 HIS A C 1
ATOM 2354 O O . HIS A 1 301 ? 5.695 15.297 2.463 1 63.34 301 HIS A O 1
ATOM 2360 N N . GLU A 1 302 ? 5.848 13.477 1.373 1 60.88 302 GLU A N 1
ATOM 2361 C CA . GLU A 1 302 ? 6.258 14.172 0.154 1 60.88 302 GLU A CA 1
ATOM 2362 C C . GLU A 1 302 ? 5.051 14.742 -0.586 1 60.88 302 GLU A C 1
ATOM 2364 O O . GLU A 1 302 ? 5.168 15.758 -1.283 1 60.88 302 GLU A O 1
ATOM 2369 N N . ARG A 1 303 ? 3.945 14.117 -0.353 1 58.88 303 ARG A N 1
ATOM 2370 C CA . ARG A 1 303 ? 2.74 14.578 -1.032 1 58.88 303 ARG A CA 1
ATOM 2371 C C . ARG A 1 303 ? 2.27 15.914 -0.461 1 58.88 303 ARG A C 1
ATOM 2373 O O . ARG A 1 303 ? 1.702 16.734 -1.182 1 58.88 303 ARG A O 1
ATOM 2380 N N . ASP A 1 304 ? 2.566 16.219 0.729 1 56.47 304 ASP A N 1
ATOM 2381 C CA . ASP A 1 304 ? 2.066 17.406 1.42 1 56.47 304 ASP A CA 1
ATOM 2382 C C . ASP A 1 304 ? 3.002 18.594 1.216 1 56.47 304 ASP A C 1
ATOM 2384 O O . ASP A 1 304 ? 2.654 19.719 1.554 1 56.47 304 ASP A O 1
ATOM 2388 N N . ASN A 1 305 ? 4.102 18.391 0.543 1 54.53 305 ASN A N 1
ATOM 2389 C CA . ASN A 1 305 ? 5.055 19.5 0.43 1 54.53 305 ASN A CA 1
ATOM 2390 C C . ASN A 1 305 ? 4.715 20.406 -0.744 1 54.53 305 ASN A C 1
ATOM 2392 O O . ASN A 1 305 ? 4.07 19.984 -1.703 1 54.53 305 ASN A O 1
ATOM 2396 N N . GLU A 1 306 ? 4.871 21.625 -0.559 1 54.5 306 GLU A N 1
ATOM 2397 C CA . GLU A 1 306 ? 4.5 22.781 -1.358 1 54.5 306 GLU A CA 1
ATOM 2398 C C . GLU A 1 306 ? 5.211 22.781 -2.707 1 54.5 306 GLU A C 1
ATOM 2400 O O . GLU A 1 306 ? 5.242 23.797 -3.406 1 54.5 306 GLU A O 1
ATOM 2405 N N . HIS A 1 307 ? 5.793 21.844 -3.102 1 60.75 307 HIS A N 1
ATOM 2406 C CA . HIS A 1 307 ? 6.516 21.891 -4.367 1 60.75 307 HIS A CA 1
ATOM 2407 C C . HIS A 1 307 ? 5.676 21.312 -5.504 1 60.75 307 HIS A C 1
ATOM 2409 O O . HIS A 1 307 ? 4.629 20.719 -5.262 1 60.75 307 HIS A O 1
ATOM 2415 N N . PRO A 1 308 ? 6.09 21.797 -6.625 1 63.56 308 PRO A N 1
ATOM 2416 C CA . PRO A 1 308 ? 5.316 21.281 -7.758 1 63.56 308 PRO A CA 1
ATOM 2417 C C . PRO A 1 308 ? 5.141 19.766 -7.723 1 63.56 308 PRO A C 1
ATOM 2419 O O . PRO A 1 308 ? 6.125 19.031 -7.793 1 63.56 308 PRO A O 1
ATOM 2422 N N . ASN A 1 309 ? 4 19.359 -7.723 1 75.81 309 ASN A N 1
ATOM 2423 C CA . ASN A 1 309 ? 3.629 17.969 -7.457 1 75.81 309 ASN A CA 1
ATOM 2424 C C . ASN A 1 309 ? 3.924 17.078 -8.656 1 75.81 309 ASN A C 1
ATOM 2426 O O . ASN A 1 309 ? 4.281 15.906 -8.492 1 75.81 309 ASN A O 1
ATOM 2430 N N . LEU A 1 310 ? 4.023 17.766 -9.836 1 81.81 310 LEU A N 1
ATOM 2431 C CA . LEU A 1 310 ? 4.262 16.922 -11.008 1 81.81 310 LEU A CA 1
ATOM 2432 C C . LEU A 1 310 ? 5.73 16.531 -11.109 1 81.81 310 LEU A C 1
ATOM 2434 O O . LEU A 1 310 ? 6.055 15.43 -11.539 1 81.81 310 LEU A O 1
ATOM 2438 N N . LEU A 1 311 ? 6.574 17.453 -10.734 1 85.12 311 LEU A N 1
ATOM 2439 C CA . LEU A 1 311 ? 8 17.141 -10.719 1 85.12 311 LEU A CA 1
ATOM 2440 C C . LEU A 1 311 ? 8.305 16.062 -9.688 1 85.12 311 LEU A C 1
ATOM 2442 O O . LEU A 1 311 ? 9.125 15.172 -9.938 1 85.12 311 LEU A O 1
ATOM 2446 N N . LYS A 1 312 ? 7.664 16.141 -8.664 1 86.44 312 LYS A N 1
ATOM 2447 C CA . LYS A 1 312 ? 7.82 15.133 -7.617 1 86.44 312 LYS A CA 1
ATOM 2448 C C . LYS A 1 312 ? 7.414 13.75 -8.125 1 86.44 312 LYS A C 1
ATOM 2450 O O . LYS A 1 312 ? 8.117 12.766 -7.879 1 86.44 312 LYS A O 1
ATOM 2455 N N . LEU A 1 313 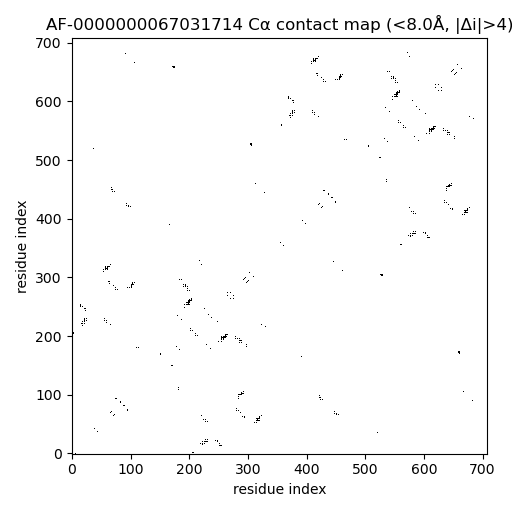? 6.34 13.812 -8.852 1 88.56 313 LEU A N 1
ATOM 2456 C CA . LEU A 1 313 ? 5.844 12.562 -9.414 1 88.56 313 LEU A CA 1
ATOM 2457 C C . LEU A 1 313 ? 6.836 11.984 -10.414 1 88.56 313 LEU A C 1
ATOM 2459 O O . LEU A 1 313 ? 7.051 10.766 -10.453 1 88.56 313 LEU A O 1
ATOM 2463 N N . LEU A 1 314 ? 7.391 12.789 -11.125 1 91 314 LEU A N 1
ATOM 2464 C CA . LEU A 1 314 ? 8.367 12.352 -12.117 1 91 314 LEU A CA 1
ATOM 2465 C C . LEU A 1 314 ? 9.57 11.703 -11.453 1 91 314 LEU A C 1
ATOM 2467 O O . LEU A 1 314 ? 10.031 10.648 -11.891 1 91 314 LEU A O 1
ATOM 2471 N N . PHE A 1 315 ? 10.039 12.297 -10.453 1 90.56 315 PHE A N 1
ATOM 2472 C CA . PHE A 1 315 ? 11.203 11.75 -9.758 1 90.56 315 PHE A CA 1
ATOM 2473 C C . PHE A 1 315 ? 10.852 10.438 -9.062 1 90.56 315 PHE A C 1
ATOM 2475 O O . PHE A 1 315 ? 11.68 9.531 -8.984 1 90.56 315 PHE A O 1
ATOM 2482 N N . MET A 1 316 ? 9.695 10.398 -8.57 1 91.81 316 MET A N 1
ATOM 2483 C CA . MET A 1 316 ? 9.234 9.133 -7.992 1 91.81 316 MET A CA 1
ATOM 2484 C C . MET A 1 316 ? 9.203 8.031 -9.047 1 91.81 316 MET A C 1
ATOM 2486 O O . MET A 1 316 ? 9.625 6.906 -8.789 1 91.81 316 MET A O 1
ATOM 2490 N N . LEU A 1 317 ? 8.766 8.438 -10.203 1 93.81 317 LEU A N 1
ATOM 2491 C CA . LEU A 1 317 ? 8.68 7.484 -11.305 1 93.81 317 LEU A CA 1
ATOM 2492 C C . LEU A 1 317 ? 10.07 7.039 -11.742 1 93.81 317 LEU A C 1
ATOM 2494 O O . LEU A 1 317 ? 10.281 5.871 -12.07 1 93.81 317 LEU A O 1
ATOM 2498 N N . ILE A 1 318 ? 10.945 7.895 -11.711 1 92.75 318 ILE A N 1
ATOM 2499 C CA . ILE A 1 318 ? 12.312 7.566 -12.094 1 92.75 318 ILE A CA 1
ATOM 2500 C C . ILE A 1 318 ? 12.891 6.547 -11.117 1 92.75 318 ILE A C 1
ATOM 2502 O O . ILE A 1 318 ? 13.492 5.551 -11.531 1 92.75 318 ILE A O 1
ATOM 2506 N N . GLY A 1 319 ? 12.773 6.852 -9.875 1 89.44 319 GLY A N 1
ATOM 2507 C CA . GLY A 1 319 ? 13.211 5.871 -8.891 1 89.44 319 GLY A CA 1
ATOM 2508 C C . GLY A 1 319 ? 12.555 4.516 -9.07 1 89.44 319 GLY A C 1
ATOM 2509 O O . GLY A 1 319 ? 13.227 3.482 -8.992 1 89.44 319 GLY A O 1
ATOM 2510 N N . PHE A 1 320 ? 11.305 4.555 -9.383 1 92.88 320 PHE A N 1
ATOM 2511 C CA . PHE A 1 320 ? 10.523 3.342 -9.594 1 92.88 320 PHE A CA 1
ATOM 2512 C C . PHE A 1 320 ? 11.047 2.562 -10.789 1 92.88 320 PHE A C 1
ATOM 2514 O O . PHE A 1 320 ? 11.25 1.35 -10.711 1 92.88 320 PHE A O 1
ATOM 2521 N N . VAL A 1 321 ? 11.305 3.211 -11.812 1 92.12 321 VAL A N 1
ATOM 2522 C CA . VAL A 1 321 ? 11.703 2.59 -13.07 1 92.12 321 VAL A CA 1
ATOM 2523 C C . VAL A 1 321 ? 13.102 1.993 -12.93 1 92.12 321 VAL A C 1
ATOM 2525 O O . VAL A 1 321 ? 13.391 0.936 -13.492 1 92.12 321 VAL A O 1
ATOM 2528 N N . ILE A 1 322 ? 13.922 2.607 -12.195 1 87.12 322 ILE A N 1
ATOM 2529 C CA . ILE A 1 322 ? 15.281 2.111 -12 1 87.12 322 ILE A CA 1
ATOM 2530 C C . ILE A 1 322 ? 15.242 0.748 -11.312 1 87.12 322 ILE A C 1
ATOM 2532 O O . ILE A 1 322 ? 15.883 -0.201 -11.773 1 87.12 322 ILE A O 1
ATOM 2536 N N . ILE A 1 323 ? 14.469 0.652 -10.32 1 85.69 323 ILE A N 1
ATOM 2537 C CA . ILE A 1 323 ? 14.359 -0.616 -9.602 1 85.69 323 ILE A CA 1
ATOM 2538 C C . ILE A 1 323 ? 13.656 -1.646 -10.484 1 85.69 323 ILE A C 1
ATOM 2540 O O . ILE A 1 323 ? 14.047 -2.816 -10.516 1 85.69 323 ILE A O 1
ATOM 2544 N N . GLY A 1 324 ? 12.617 -1.181 -11.18 1 88.06 324 GLY A N 1
ATOM 2545 C CA . GLY A 1 324 ? 11.93 -2.072 -12.102 1 88.06 324 GLY A CA 1
ATOM 2546 C C . GLY A 1 324 ? 12.836 -2.621 -13.188 1 88.06 324 GLY A C 1
ATOM 2547 O O . GLY A 1 324 ? 12.727 -3.791 -13.562 1 88.06 324 GLY A O 1
ATOM 2548 N N . ALA A 1 325 ? 13.688 -1.83 -13.594 1 86 325 ALA A N 1
ATOM 2549 C CA . ALA A 1 325 ? 14.625 -2.24 -14.641 1 86 325 ALA A CA 1
ATOM 2550 C C . ALA A 1 325 ? 15.648 -3.229 -14.094 1 86 325 ALA A C 1
ATOM 2552 O O . ALA A 1 325 ? 16.047 -4.164 -14.797 1 86 325 ALA A O 1
ATOM 2553 N N . LEU A 1 326 ? 16.078 -3.07 -12.914 1 80.31 326 LEU A N 1
ATOM 2554 C CA . LEU A 1 326 ? 17.016 -3.992 -12.289 1 80.31 326 LEU A CA 1
ATOM 2555 C C . LEU A 1 326 ? 16.406 -5.383 -12.156 1 80.31 326 LEU A C 1
ATOM 2557 O O . LEU A 1 326 ? 17.094 -6.391 -12.312 1 80.31 326 LEU A O 1
ATOM 2561 N N . ARG A 1 327 ? 15.141 -5.383 -11.844 1 79.56 327 ARG A N 1
ATOM 2562 C CA . ARG A 1 327 ? 14.453 -6.66 -11.703 1 79.56 327 ARG A CA 1
ATOM 2563 C C . ARG A 1 327 ? 14.359 -7.387 -13.039 1 79.56 327 ARG A C 1
ATOM 2565 O O . ARG A 1 327 ? 14.336 -8.617 -13.086 1 79.56 327 ARG A O 1
ATOM 2572 N N . LEU A 1 328 ? 14.266 -6.68 -14.141 1 76.31 328 LEU A N 1
ATOM 2573 C CA . LEU A 1 328 ? 14.242 -7.285 -15.469 1 76.31 328 LEU A CA 1
ATOM 2574 C C . LEU A 1 328 ? 15.555 -7.996 -15.766 1 76.31 328 LEU A C 1
ATOM 2576 O O . LEU A 1 328 ? 15.57 -9.047 -16.406 1 76.31 328 LEU A O 1
ATOM 2580 N N . PHE A 1 329 ? 16.594 -7.461 -15.219 1 69.06 329 PHE A N 1
ATOM 2581 C CA . PHE A 1 329 ? 17.922 -8.031 -15.461 1 69.06 329 PHE A CA 1
ATOM 2582 C C . PHE A 1 329 ? 18.141 -9.266 -14.594 1 69.06 329 PHE A C 1
ATOM 2584 O O . PHE A 1 329 ? 18.859 -10.195 -15 1 69.06 329 PHE A O 1
ATOM 2591 N N . ASP A 1 330 ? 17.578 -9.273 -13.406 1 62.34 330 ASP A N 1
ATOM 2592 C CA . ASP A 1 330 ? 17.719 -10.422 -12.508 1 62.34 330 ASP A CA 1
ATOM 2593 C C . ASP A 1 330 ? 16.969 -11.641 -13.047 1 62.34 330 ASP A C 1
ATOM 2595 O O . ASP A 1 330 ? 17.438 -12.773 -12.914 1 62.34 330 ASP A O 1
ATOM 2599 N N . SER A 1 331 ? 15.75 -11.508 -13.531 1 56.97 331 SER A N 1
ATOM 2600 C CA . SER A 1 331 ? 14.953 -12.617 -14.062 1 56.97 331 SER A CA 1
ATOM 2601 C C . SER A 1 331 ? 15.625 -13.242 -15.281 1 56.97 331 SER A C 1
ATOM 2603 O O . SER A 1 331 ? 15.484 -14.438 -15.531 1 56.97 331 SER A O 1
ATOM 2605 N N . HIS A 1 332 ? 16.297 -12.445 -16 1 49.28 332 HIS A N 1
ATOM 2606 C CA . HIS A 1 332 ? 16.969 -12.961 -17.188 1 49.28 332 HIS A CA 1
ATOM 2607 C C . HIS A 1 332 ? 18.188 -13.812 -16.797 1 49.28 332 HIS A C 1
ATOM 2609 O O . HIS A 1 332 ? 18.516 -14.766 -17.516 1 49.28 332 HIS A O 1
ATOM 2615 N N . SER A 1 333 ? 18.766 -13.492 -15.75 1 46.44 333 SER A N 1
ATOM 2616 C CA . SER A 1 333 ? 19.938 -14.289 -15.406 1 46.44 333 SER A CA 1
ATOM 2617 C C . SER A 1 333 ? 19.531 -15.672 -14.906 1 46.44 333 SER A C 1
ATOM 2619 O O . SER A 1 333 ? 20.281 -16.641 -15.086 1 46.44 333 SER A O 1
ATOM 2621 N N . HIS A 1 334 ? 18.391 -15.797 -14.281 1 45.94 334 HIS A N 1
ATOM 2622 C CA . HIS A 1 334 ? 17.969 -17.125 -13.805 1 45.94 334 HIS A CA 1
ATOM 2623 C C . HIS A 1 334 ? 17.469 -17.984 -14.953 1 45.94 334 HIS A C 1
ATOM 2625 O O . HIS A 1 334 ? 17.5 -19.219 -14.875 1 45.94 334 HIS A O 1
ATOM 2631 N N . ASP A 1 335 ? 16.828 -17.438 -15.906 1 43.75 335 ASP A N 1
ATOM 2632 C CA . ASP A 1 335 ? 16.328 -18.219 -17.047 1 43.75 335 ASP A CA 1
ATOM 2633 C C . ASP A 1 335 ? 17.484 -18.766 -17.875 1 43.75 335 ASP A C 1
ATOM 2635 O O . ASP A 1 335 ? 17.391 -19.859 -18.422 1 43.75 335 ASP A O 1
ATOM 2639 N N . ILE A 1 336 ? 18.516 -18.141 -17.953 1 41.03 336 ILE A N 1
ATOM 2640 C CA . ILE A 1 336 ? 19.609 -18.625 -18.797 1 41.03 336 ILE A CA 1
ATOM 2641 C C . ILE A 1 336 ? 20.172 -19.922 -18.203 1 41.03 336 ILE A C 1
ATOM 2643 O O . ILE A 1 336 ? 20.516 -20.844 -18.938 1 41.03 336 ILE A O 1
ATOM 2647 N N . HIS A 1 337 ? 20.109 -20.047 -16.953 1 38.75 337 HIS A N 1
ATOM 2648 C CA . HIS A 1 337 ? 20.719 -21.25 -16.391 1 38.75 337 HIS A CA 1
ATOM 2649 C C . HIS A 1 337 ? 19.781 -22.438 -16.5 1 38.75 337 HIS A C 1
ATOM 2651 O O . HIS A 1 337 ? 20.234 -23.594 -16.5 1 38.75 337 HIS A O 1
ATOM 2657 N N . SER A 1 338 ? 18.516 -22.219 -16.391 1 40.69 338 SER A N 1
ATOM 2658 C CA . SER A 1 338 ? 17.672 -23.406 -16.484 1 40.69 338 SER A CA 1
ATOM 2659 C C . SER A 1 338 ? 17.703 -24 -17.891 1 40.69 338 SER A C 1
ATOM 2661 O O . SER A 1 338 ? 17.531 -25.203 -18.062 1 40.69 338 SER A O 1
ATOM 2663 N N . HIS A 1 339 ? 17.844 -23.219 -18.859 1 39.25 339 HIS A N 1
ATOM 2664 C CA . HIS A 1 339 ? 17.906 -23.781 -20.219 1 39.25 339 HIS A CA 1
ATOM 2665 C C . HIS A 1 339 ? 19.234 -24.516 -20.438 1 39.25 339 HIS A C 1
ATOM 2667 O O . HIS A 1 339 ? 19.328 -25.391 -21.297 1 39.25 339 HIS A O 1
ATOM 2673 N N . ASN A 1 340 ? 20.25 -24.078 -19.812 1 36.75 340 ASN A N 1
ATOM 2674 C CA . ASN A 1 340 ? 21.516 -24.734 -20.125 1 36.75 340 ASN A CA 1
ATOM 2675 C C . ASN A 1 340 ? 21.625 -26.094 -19.438 1 36.75 340 ASN A C 1
ATOM 2677 O O . ASN A 1 340 ? 22.453 -26.922 -19.812 1 36.75 340 ASN A O 1
ATOM 2681 N N . ASN A 1 341 ? 20.953 -26.281 -18.328 1 37.09 341 ASN A N 1
ATOM 2682 C CA . ASN A 1 341 ? 21.188 -27.562 -17.672 1 37.09 341 ASN A CA 1
ATOM 2683 C C . ASN A 1 341 ? 20.422 -28.688 -18.359 1 37.09 341 ASN A C 1
ATOM 2685 O O . ASN A 1 341 ? 20.547 -29.859 -17.969 1 37.09 341 ASN A O 1
ATOM 2689 N N . HIS A 1 342 ? 19.406 -28.422 -19.141 1 37.59 342 HIS A N 1
ATOM 2690 C CA . HIS A 1 342 ? 18.734 -29.562 -19.781 1 37.59 342 HIS A CA 1
ATOM 2691 C C . HIS A 1 342 ? 19.625 -30.188 -20.844 1 37.59 342 HIS A C 1
ATOM 2693 O O . HIS A 1 342 ? 19.328 -31.266 -21.344 1 37.59 342 HIS A O 1
ATOM 2699 N N . ASP A 1 343 ? 20.469 -29.422 -21.438 1 35.62 343 ASP A N 1
ATOM 2700 C CA . ASP A 1 343 ? 21.141 -30.016 -22.594 1 35.62 343 ASP A CA 1
ATOM 2701 C C . ASP A 1 343 ? 22.25 -30.969 -22.156 1 35.62 343 ASP A C 1
ATOM 2703 O O . ASP A 1 343 ? 22.844 -31.656 -22.969 1 35.62 343 ASP A O 1
ATOM 2707 N N . LEU A 1 344 ? 22.75 -30.766 -20.922 1 34.94 344 LEU A N 1
ATOM 2708 C CA . LEU A 1 344 ? 23.953 -31.562 -20.719 1 34.94 344 LEU A CA 1
ATOM 2709 C C . LEU A 1 344 ? 23.609 -32.969 -20.219 1 34.94 344 LEU A C 1
ATOM 2711 O O . LEU A 1 344 ? 24.5 -33.781 -19.984 1 34.94 344 LEU A O 1
ATOM 2715 N N . SER A 1 345 ? 22.328 -33.281 -19.875 1 33.25 345 SER A N 1
ATOM 2716 C CA . SER A 1 345 ? 22.234 -34.594 -19.203 1 33.25 345 SER A CA 1
ATOM 2717 C C . SER A 1 345 ? 22.531 -35.719 -20.172 1 33.25 345 SER A C 1
ATOM 2719 O O . SER A 1 345 ? 23.281 -36.656 -19.828 1 33.25 345 SER A O 1
ATOM 2721 N N . PRO A 1 346 ? 21.656 -36 -21.156 1 33.94 346 PRO A N 1
ATOM 2722 C CA . PRO A 1 346 ? 21.609 -37.406 -21.547 1 33.94 346 PRO A CA 1
ATOM 2723 C C . PRO A 1 346 ? 22.797 -37.812 -22.406 1 33.94 346 PRO A C 1
ATOM 2725 O O . PRO A 1 346 ? 22.953 -39 -22.719 1 33.94 346 PRO A O 1
ATOM 2728 N N . LYS A 1 347 ? 23.359 -36.844 -23.062 1 36.97 347 LYS A N 1
ATOM 2729 C CA . LYS A 1 347 ? 24.141 -37.344 -24.188 1 36.97 347 LYS A CA 1
ATOM 2730 C C . LYS A 1 347 ? 25.359 -38.125 -23.688 1 36.97 347 LYS A C 1
ATOM 2732 O O . LYS A 1 347 ? 26.047 -38.781 -24.484 1 36.97 347 LYS A O 1
ATOM 2737 N N . LEU A 1 348 ? 25.719 -37.719 -22.5 1 31.97 348 LEU A N 1
ATOM 2738 C CA . LEU A 1 348 ? 27.016 -38.344 -22.203 1 31.97 348 LEU A CA 1
ATOM 2739 C C . LEU A 1 348 ? 26.859 -39.812 -21.828 1 31.97 348 LEU A C 1
ATOM 2741 O O . LEU A 1 348 ? 27.844 -40.531 -21.719 1 31.97 348 LEU A O 1
ATOM 2745 N N . ALA A 1 349 ? 25.641 -40.219 -21.438 1 34.34 349 ALA A N 1
ATOM 2746 C CA . ALA A 1 349 ? 25.625 -41.594 -20.922 1 34.34 349 ALA A CA 1
ATOM 2747 C C . ALA A 1 349 ? 25.812 -42.594 -22.031 1 34.34 349 ALA A C 1
ATOM 2749 O O . ALA A 1 349 ? 26.094 -43.781 -21.781 1 34.34 349 ALA A O 1
ATOM 2750 N N . SER A 1 350 ? 25.406 -42.188 -23.25 1 34.47 350 SER A N 1
ATOM 2751 C CA . SER A 1 350 ? 25.344 -43.312 -24.172 1 34.47 350 SER A CA 1
ATOM 2752 C C . SER A 1 350 ? 26.734 -43.75 -24.594 1 34.47 350 SER A C 1
ATOM 2754 O O . SER A 1 350 ? 26.906 -44.875 -25.109 1 34.47 350 SER A O 1
ATOM 2756 N N . SER A 1 351 ? 27.656 -42.812 -24.672 1 33.19 351 SER A N 1
ATOM 2757 C CA . SER A 1 351 ? 28.828 -43.25 -25.438 1 33.19 351 SER A CA 1
ATOM 2758 C C . SER A 1 351 ? 29.672 -44.219 -24.625 1 33.19 351 SER A C 1
ATOM 2760 O O . SER A 1 351 ? 30.641 -44.781 -25.141 1 33.19 351 SER A O 1
ATOM 2762 N N . LEU A 1 352 ? 29.5 -44.188 -23.312 1 30.03 352 LEU A N 1
ATOM 2763 C CA . LEU A 1 352 ? 30.547 -44.938 -22.641 1 30.03 352 LEU A CA 1
ATOM 2764 C C . LEU A 1 352 ? 30.312 -46.438 -22.797 1 30.03 352 LEU A C 1
ATOM 2766 O O . LEU A 1 352 ? 31.156 -47.25 -22.422 1 30.03 352 LEU A O 1
ATOM 2770 N N . HIS A 1 353 ? 29.047 -46.875 -23.062 1 29.94 353 HIS A N 1
ATOM 2771 C CA . HIS A 1 353 ? 28.953 -48.344 -23.016 1 29.94 353 HIS A CA 1
ATOM 2772 C C . HIS A 1 353 ? 29.422 -48.969 -24.344 1 29.94 353 HIS A C 1
ATOM 2774 O O . HIS A 1 353 ? 29.344 -50.188 -24.516 1 29.94 353 HIS A O 1
ATOM 2780 N N . ARG A 1 354 ? 29.938 -48.219 -25.297 1 24.66 354 ARG A N 1
ATOM 2781 C CA . ARG A 1 354 ? 30.562 -49.125 -26.266 1 24.66 354 ARG A CA 1
ATOM 2782 C C . ARG A 1 354 ? 31.953 -49.531 -25.812 1 24.66 354 ARG A C 1
ATOM 2784 O O . ARG A 1 354 ? 32.719 -48.719 -25.312 1 24.66 354 ARG A O 1
ATOM 2791 N N . MET B 1 1 ? -34.25 -19.531 -17.156 1 56.62 1 MET B N 1
ATOM 2792 C CA . MET B 1 1 ? -34.031 -18.109 -17.328 1 56.62 1 MET B CA 1
ATOM 2793 C C . MET B 1 1 ? -32.75 -17.844 -18.141 1 56.62 1 MET B C 1
ATOM 2795 O O . MET B 1 1 ? -31.781 -18.562 -18.016 1 56.62 1 MET B O 1
ATOM 2799 N N . ASP B 1 2 ? -32.812 -17.109 -19.281 1 85.19 2 ASP B N 1
ATOM 2800 C CA . ASP B 1 2 ? -31.719 -16.703 -20.156 1 85.19 2 ASP B CA 1
ATOM 2801 C C . ASP B 1 2 ? -30.609 -16.031 -19.344 1 85.19 2 ASP B C 1
ATOM 2803 O O . ASP B 1 2 ? -30.875 -15.352 -18.359 1 85.19 2 ASP B O 1
ATOM 2807 N N . LEU B 1 3 ? -29.469 -16.641 -19.438 1 89.62 3 LEU B N 1
ATOM 2808 C CA . LEU B 1 3 ? -28.297 -16.156 -18.719 1 89.62 3 LEU B CA 1
ATOM 2809 C C . LEU B 1 3 ? -28.219 -14.633 -18.766 1 89.62 3 LEU B C 1
ATOM 2811 O O . LEU B 1 3 ? -27.812 -14.008 -17.781 1 89.62 3 LEU B O 1
ATOM 2815 N N . VAL B 1 4 ? -28.703 -14.047 -19.844 1 88.69 4 VAL B N 1
ATOM 2816 C CA . VAL B 1 4 ? -28.656 -12.594 -20 1 88.69 4 VAL B CA 1
ATOM 2817 C C . VAL B 1 4 ? -29.625 -11.93 -19.031 1 88.69 4 VAL B C 1
ATOM 2819 O O . VAL B 1 4 ? -29.297 -10.938 -18.391 1 88.69 4 VAL B O 1
ATOM 2822 N N . TRP B 1 5 ? -30.781 -12.461 -18.906 1 90.69 5 TRP B N 1
ATOM 2823 C CA . TRP B 1 5 ? -31.797 -11.906 -18 1 90.69 5 TRP B CA 1
ATOM 2824 C C . TRP B 1 5 ? -31.359 -12.047 -16.547 1 90.69 5 TRP B C 1
ATOM 2826 O O . TRP B 1 5 ? -31.594 -11.156 -15.727 1 90.69 5 TRP B O 1
ATOM 2836 N N . LEU B 1 6 ? -30.781 -13.141 -16.266 1 91.94 6 LEU B N 1
ATOM 2837 C CA . LEU B 1 6 ? -30.25 -13.336 -14.914 1 91.94 6 LEU B CA 1
ATOM 2838 C C . LEU B 1 6 ? -29.203 -12.273 -14.578 1 91.94 6 LEU B C 1
ATOM 2840 O O . LEU B 1 6 ? -29.266 -11.664 -13.508 1 91.94 6 LEU B O 1
ATOM 2844 N N . LYS B 1 7 ? -28.359 -12.023 -15.508 1 92.88 7 LYS B N 1
ATOM 2845 C CA . LYS B 1 7 ? -27.312 -11.031 -15.289 1 92.88 7 LYS B CA 1
ATOM 2846 C C . LYS B 1 7 ? -27.891 -9.633 -15.117 1 92.88 7 LYS B C 1
ATOM 2848 O O . LYS B 1 7 ? -27.469 -8.883 -14.234 1 92.88 7 LYS B O 1
ATOM 2853 N N . VAL B 1 8 ? -28.875 -9.352 -15.938 1 92.19 8 VAL B N 1
ATOM 2854 C CA . VAL B 1 8 ? -29.469 -8.023 -15.891 1 92.19 8 VAL B CA 1
ATOM 2855 C C . VAL B 1 8 ? -30.188 -7.824 -14.562 1 92.19 8 VAL B C 1
ATOM 2857 O O . VAL B 1 8 ? -30.062 -6.77 -13.93 1 92.19 8 VAL B O 1
ATOM 2860 N N . ILE B 1 9 ? -30.844 -8.781 -14.055 1 93.31 9 ILE B N 1
ATOM 2861 C CA . ILE B 1 9 ? -31.578 -8.703 -12.797 1 93.31 9 ILE B CA 1
ATOM 2862 C C . ILE B 1 9 ? -30.578 -8.539 -11.641 1 93.31 9 ILE B C 1
ATOM 2864 O O . ILE B 1 9 ? -30.797 -7.723 -10.742 1 93.31 9 ILE B O 1
ATOM 2868 N N . LEU B 1 10 ? -29.578 -9.266 -11.742 1 93.38 10 LEU B N 1
ATOM 2869 C CA . LEU B 1 10 ? -28.578 -9.211 -10.68 1 93.38 10 LEU B CA 1
ATOM 2870 C C . LEU B 1 10 ? -27.875 -7.859 -10.68 1 93.38 10 LEU B C 1
ATOM 2872 O O . LEU B 1 10 ? -27.547 -7.332 -9.609 1 93.38 10 LEU B O 1
ATOM 2876 N N . LEU B 1 11 ? -27.656 -7.332 -11.859 1 93.44 11 LEU B N 1
ATOM 2877 C CA . LEU B 1 11 ? -27.016 -6.031 -11.953 1 93.44 11 LEU B CA 1
ATOM 2878 C C . LEU B 1 11 ? -27.906 -4.93 -11.398 1 93.44 11 LEU B C 1
ATOM 2880 O O . LEU B 1 11 ? -27.422 -4.016 -10.719 1 93.44 11 LEU B O 1
ATOM 2884 N N . ILE B 1 12 ? -29.203 -5.035 -11.633 1 93.5 12 ILE B N 1
ATOM 2885 C CA . ILE B 1 12 ? -30.156 -4.07 -11.094 1 93.5 12 ILE B CA 1
ATOM 2886 C C . ILE B 1 12 ? -30.219 -4.195 -9.578 1 93.5 12 ILE B C 1
ATOM 2888 O O . ILE B 1 12 ? -30.234 -3.189 -8.867 1 93.5 12 ILE B O 1
ATOM 2892 N N . LEU B 1 13 ? -30.219 -5.395 -9.141 1 93.88 13 LEU B N 1
ATOM 2893 C CA . LEU B 1 13 ? -30.203 -5.641 -7.703 1 93.88 13 LEU B CA 1
ATOM 2894 C C . LEU B 1 13 ? -28.953 -5.059 -7.059 1 93.88 13 LEU B C 1
ATOM 2896 O O . LEU B 1 13 ? -29.016 -4.516 -5.953 1 93.88 13 LEU B O 1
ATOM 2900 N N . MET B 1 14 ? -27.906 -5.145 -7.754 1 93.19 14 MET B N 1
ATOM 2901 C CA . MET B 1 14 ? -26.641 -4.621 -7.258 1 93.19 14 MET B CA 1
ATOM 2902 C C . MET B 1 14 ? -26.703 -3.105 -7.09 1 93.19 14 MET B C 1
ATOM 2904 O O . MET B 1 14 ? -26.156 -2.559 -6.129 1 93.19 14 MET B O 1
ATOM 2908 N N . ILE B 1 15 ? -27.391 -2.479 -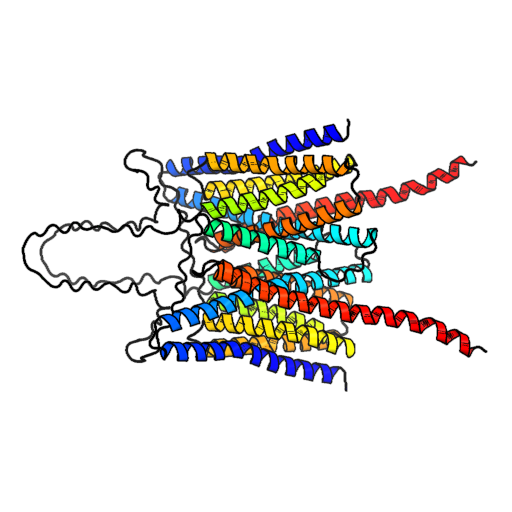8.016 1 94.25 15 ILE B N 1
ATOM 2909 C CA . ILE B 1 15 ? -27.531 -1.029 -7.934 1 94.25 15 ILE B CA 1
ATOM 2910 C C . ILE B 1 15 ? -28.312 -0.657 -6.672 1 94.25 15 ILE B C 1
ATOM 2912 O O . ILE B 1 15 ? -27.891 0.21 -5.906 1 94.25 15 ILE B O 1
ATOM 2916 N N . ILE B 1 16 ? -29.328 -1.354 -6.453 1 95 16 ILE B N 1
ATOM 2917 C CA . ILE B 1 16 ? -30.219 -1.047 -5.344 1 95 16 ILE B CA 1
ATOM 2918 C C . ILE B 1 16 ? -29.516 -1.311 -4.02 1 95 16 ILE B C 1
ATOM 2920 O O . ILE B 1 16 ? -29.5 -0.452 -3.133 1 95 16 ILE B O 1
ATOM 2924 N N . ILE B 1 17 ? -28.906 -2.4 -3.938 1 93.75 17 ILE B N 1
ATOM 2925 C CA . ILE B 1 17 ? -28.266 -2.801 -2.693 1 93.75 17 ILE B CA 1
ATOM 2926 C C . ILE B 1 17 ? -27.094 -1.861 -2.393 1 93.75 17 ILE B C 1
ATOM 2928 O O . ILE B 1 17 ? -26.922 -1.42 -1.255 1 93.75 17 ILE B O 1
ATOM 2932 N N . THR B 1 18 ? -26.344 -1.548 -3.408 1 92.94 18 THR B N 1
ATOM 2933 C CA . THR B 1 18 ? -25.188 -0.672 -3.232 1 92.94 18 THR B CA 1
ATOM 2934 C C . THR B 1 18 ? -25.625 0.739 -2.859 1 92.94 18 THR B C 1
ATOM 2936 O O . THR B 1 18 ? -25.016 1.386 -2.01 1 92.94 18 THR B O 1
ATOM 2939 N N . PHE B 1 19 ? -26.688 1.138 -3.467 1 94 19 PHE B N 1
ATOM 2940 C CA . PHE B 1 19 ? -27.188 2.473 -3.176 1 94 19 PHE B CA 1
ATOM 2941 C C . PHE B 1 19 ? -27.703 2.555 -1.743 1 94 19 PHE B C 1
ATOM 2943 O O . PHE B 1 19 ? -27.422 3.516 -1.027 1 94 19 PHE B O 1
ATOM 2950 N N . ILE B 1 20 ? -28.391 1.583 -1.317 1 94.19 20 ILE B N 1
ATOM 2951 C CA . ILE B 1 20 ? -28.953 1.554 0.034 1 94.19 20 ILE B CA 1
ATOM 2952 C C . ILE B 1 20 ? -27.812 1.483 1.053 1 94.19 20 ILE B C 1
ATOM 2954 O O . ILE B 1 20 ? -27.812 2.217 2.045 1 94.19 20 ILE B O 1
ATOM 2958 N N . ALA B 1 21 ? -26.922 0.687 0.791 1 92.62 21 ALA B N 1
ATOM 2959 C CA . ALA B 1 21 ? -25.797 0.514 1.7 1 92.62 21 ALA B CA 1
ATOM 2960 C C . ALA B 1 21 ? -24.969 1.797 1.808 1 92.62 21 ALA B C 1
ATOM 2962 O O . ALA B 1 21 ? -24.484 2.139 2.885 1 92.62 21 ALA B O 1
ATOM 2963 N N . GLY B 1 22 ? -24.797 2.477 0.685 1 92.31 22 GLY B N 1
ATOM 2964 C CA . GLY B 1 22 ? -24.047 3.721 0.682 1 92.31 22 GLY B CA 1
ATOM 2965 C C . GLY B 1 22 ? -24.766 4.863 1.367 1 92.31 22 GLY B C 1
ATOM 2966 O O . GLY B 1 22 ? -24.141 5.773 1.908 1 92.31 22 GLY B O 1
ATOM 2967 N N . MET B 1 23 ? -26.078 4.781 1.419 1 92.38 23 MET B N 1
ATOM 2968 C CA . MET B 1 23 ? -26.875 5.848 2.004 1 92.38 23 MET B CA 1
ATOM 2969 C C . MET B 1 23 ? -27.078 5.621 3.498 1 92.38 23 MET B C 1
ATOM 2971 O O . MET B 1 23 ? -27.438 6.547 4.23 1 92.38 23 MET B O 1
ATOM 2975 N N . LEU B 1 24 ? -26.781 4.512 3.938 1 90.25 24 LEU B N 1
ATOM 2976 C CA . LEU B 1 24 ? -27.016 4.164 5.336 1 90.25 24 LEU B CA 1
ATOM 2977 C C . LEU B 1 24 ? -26.141 5.012 6.258 1 90.25 24 LEU B C 1
ATOM 2979 O O . LEU B 1 24 ? -26.641 5.594 7.223 1 90.25 24 LEU B O 1
ATOM 2983 N N . PRO B 1 25 ? -24.906 5.121 5.996 1 87.75 25 PRO B N 1
ATOM 2984 C CA . PRO B 1 25 ? -24.078 5.957 6.875 1 87.75 25 PRO B CA 1
ATOM 2985 C C . PRO B 1 25 ? -24.469 7.43 6.824 1 87.75 25 PRO B C 1
ATOM 2987 O O . PRO B 1 25 ? -24.297 8.156 7.805 1 87.75 25 PRO B O 1
ATOM 2990 N N . VAL B 1 26 ? -24.938 7.816 5.695 1 85.5 26 VAL B N 1
ATOM 2991 C CA . VAL B 1 26 ? -25.391 9.195 5.562 1 85.5 26 VAL B CA 1
ATOM 2992 C C . VAL B 1 26 ? -26.578 9.445 6.48 1 85.5 26 VAL B C 1
ATOM 2994 O O . VAL B 1 26 ? -26.641 10.461 7.176 1 85.5 26 VAL B O 1
ATOM 2997 N N . LYS B 1 27 ? -27.438 8.531 6.496 1 86.25 27 LYS B N 1
ATOM 2998 C CA . LYS B 1 27 ? -28.594 8.633 7.371 1 86.25 27 LYS B CA 1
ATOM 2999 C C . LYS B 1 27 ? -28.188 8.516 8.836 1 86.25 27 LYS B C 1
ATOM 3001 O O . LYS B 1 27 ? -28.734 9.219 9.695 1 86.25 27 LYS B O 1
ATOM 3006 N N . LEU B 1 28 ? -27.312 7.672 9.047 1 82.56 28 LEU B N 1
ATOM 3007 C CA . LEU B 1 28 ? -26.828 7.477 10.398 1 82.56 28 LEU B CA 1
ATOM 3008 C C . LEU B 1 28 ? -26.141 8.742 10.922 1 82.56 28 LEU B C 1
ATOM 3010 O O . LEU B 1 28 ? -26.359 9.133 12.07 1 82.56 28 LEU B O 1
ATOM 3014 N N . LEU B 1 29 ? -25.406 9.367 10.102 1 81.12 29 LEU B N 1
ATOM 3015 C CA . LEU B 1 29 ? -24.703 10.594 10.477 1 81.12 29 LEU B CA 1
ATOM 3016 C C . LEU B 1 29 ? -25.703 11.719 10.734 1 81.12 29 LEU B C 1
ATOM 3018 O O . LEU B 1 29 ? -25.531 12.508 11.664 1 81.12 29 LEU B O 1
ATOM 3022 N N . LYS B 1 30 ? -26.672 11.789 9.938 1 80.12 30 LYS B N 1
ATOM 3023 C CA . LYS B 1 30 ? -27.719 12.797 10.141 1 80.12 30 LYS B CA 1
ATOM 3024 C C . LYS B 1 30 ? -28.438 12.578 11.469 1 80.12 30 LYS B C 1
ATOM 3026 O O . LYS B 1 30 ? -28.734 13.539 12.18 1 80.12 30 LYS B O 1
ATOM 3031 N N . PHE B 1 31 ? -28.609 11.312 11.688 1 81.38 31 PHE B N 1
ATOM 3032 C CA . PHE B 1 31 ? -29.281 10.961 12.93 1 81.38 31 PHE B CA 1
ATOM 3033 C C . PHE B 1 31 ? -28.406 11.305 14.133 1 81.38 31 PHE B C 1
ATOM 3035 O O . PHE B 1 31 ? -28.906 11.852 15.125 1 81.38 31 PHE B O 1
ATOM 3042 N N . LEU B 1 32 ? -27.203 11.016 14.031 1 77.69 32 LEU B N 1
ATOM 3043 C CA . LEU B 1 32 ? -26.266 11.273 15.125 1 77.69 32 LEU B CA 1
ATOM 3044 C C . LEU B 1 32 ? -26.078 12.773 15.328 1 77.69 32 LEU B C 1
ATOM 3046 O O . LEU B 1 32 ? -25.984 13.242 16.469 1 77.69 32 LEU B O 1
ATOM 3050 N N . ARG B 1 33 ? -25.984 13.477 14.305 1 75.56 33 ARG B N 1
ATOM 3051 C CA . ARG B 1 33 ? -25.859 14.93 14.375 1 75.56 33 ARG B CA 1
ATOM 3052 C C . ARG B 1 33 ? -27.094 15.562 14.992 1 75.56 33 ARG B C 1
ATOM 3054 O O . ARG B 1 33 ? -26.984 16.5 15.789 1 75.56 33 ARG B O 1
ATOM 3061 N N . LYS B 1 34 ? -28.188 15.102 14.68 1 75.81 34 LYS B N 1
ATOM 3062 C CA . LYS B 1 34 ? -29.438 15.594 15.258 1 75.81 34 LYS B CA 1
ATOM 3063 C C . LYS B 1 34 ? -29.516 15.273 16.75 1 75.81 34 LYS B C 1
ATOM 3065 O O . LYS B 1 34 ? -29.969 16.094 17.547 1 75.81 34 LYS B O 1
ATOM 3070 N N . SER B 1 35 ? -29.016 14.086 16.969 1 76.06 35 SER B N 1
ATOM 3071 C CA . SER B 1 35 ? -29.016 13.672 18.359 1 76.06 35 SER B CA 1
ATOM 3072 C C . SER B 1 35 ? -28.016 14.508 19.172 1 76.06 35 SER B C 1
ATOM 3074 O O . SER B 1 35 ? -28.297 14.844 20.328 1 76.06 35 SER B O 1
ATOM 3076 N N . ALA B 1 36 ? -26.875 14.812 18.609 1 72.81 36 ALA B N 1
ATOM 3077 C CA . ALA B 1 36 ? -25.859 15.641 19.266 1 72.81 36 ALA B CA 1
ATOM 3078 C C . ALA B 1 36 ? -26.359 17.078 19.422 1 72.81 36 ALA B C 1
ATOM 3080 O O . ALA B 1 36 ? -26.078 17.734 20.438 1 72.81 36 ALA B O 1
ATOM 3081 N N . ALA B 1 37 ? -26.922 17.5 18.438 1 70.31 37 ALA B N 1
ATOM 3082 C CA . ALA B 1 37 ? -27.469 18.859 18.484 1 70.31 37 ALA B CA 1
ATOM 3083 C C . ALA B 1 37 ? -28.547 18.984 19.562 1 70.31 37 ALA B C 1
ATOM 3085 O O . ALA B 1 37 ? -28.672 20.031 20.203 1 70.31 37 ALA B O 1
ATOM 3086 N N . SER B 1 38 ? -29.172 17.906 19.625 1 68.12 38 SER B N 1
ATOM 3087 C CA . SER B 1 38 ? -30.219 17.922 20.641 1 68.12 38 SER B CA 1
ATOM 3088 C C . SER B 1 38 ? -29.656 17.641 22.016 1 68.12 38 SER B C 1
ATOM 3090 O O . SER B 1 38 ? -30.344 17.828 23.031 1 68.12 38 SER B O 1
ATOM 3092 N N . ALA B 1 39 ? -28.5 17.062 21.906 1 63.78 39 ALA B N 1
ATOM 3093 C CA . ALA B 1 39 ? -27.922 16.688 23.203 1 63.78 39 ALA B CA 1
ATOM 3094 C C . ALA B 1 39 ? -27.266 17.875 23.891 1 63.78 39 ALA B C 1
ATOM 3096 O O . ALA B 1 39 ? -26.625 18.703 23.234 1 63.78 39 ALA B O 1
ATOM 3097 N N . GLU B 1 40 ? -27.703 18.297 24.969 1 62.88 40 GLU B N 1
ATOM 3098 C CA . GLU B 1 40 ? -27.281 19.406 25.812 1 62.88 40 GLU B CA 1
ATOM 3099 C C . GLU B 1 40 ? -25.875 19.188 26.359 1 62.88 40 GLU B C 1
ATOM 3101 O O . GLU B 1 40 ? -25.25 20.109 26.875 1 62.88 40 GLU B O 1
ATOM 3106 N N . THR B 1 41 ? -25.312 17.922 26.219 1 64 41 THR B N 1
ATOM 3107 C CA . THR B 1 41 ? -24.078 17.703 26.984 1 64 41 THR B CA 1
ATOM 3108 C C . THR B 1 41 ? -22.906 17.484 26.031 1 64 41 THR B C 1
ATOM 3110 O O . THR B 1 41 ? -23.047 16.797 25.016 1 64 41 THR B O 1
ATOM 3113 N N . SER B 1 42 ? -21.734 18.047 26.297 1 69.44 42 SER B N 1
ATOM 3114 C CA . SER B 1 42 ? -20.438 17.953 25.625 1 69.44 42 SER B CA 1
ATOM 3115 C C . SER B 1 42 ? -20 16.5 25.469 1 69.44 42 SER B C 1
ATOM 3117 O O . SER B 1 42 ? -19.391 16.125 24.469 1 69.44 42 SER B O 1
ATOM 3119 N N . ALA B 1 43 ? -20.531 15.68 26.344 1 72.81 43 ALA B N 1
ATOM 3120 C CA . ALA B 1 43 ? -20.141 14.273 26.328 1 72.81 43 ALA B CA 1
ATOM 3121 C C . ALA B 1 43 ? -20.75 13.547 25.125 1 72.81 43 ALA B C 1
ATOM 3123 O O . ALA B 1 43 ? -20.094 12.719 24.5 1 72.81 43 ALA B O 1
ATOM 3124 N N . LYS B 1 44 ? -21.938 13.945 24.828 1 72.75 44 LYS B N 1
ATOM 3125 C CA . LYS B 1 44 ? -22.609 13.289 23.703 1 72.75 44 LYS B CA 1
ATOM 3126 C C . LYS B 1 44 ? -21.953 13.656 22.375 1 72.75 44 LYS B C 1
ATOM 3128 O O . LYS B 1 44 ? -21.844 12.82 21.484 1 72.75 44 LYS B O 1
ATOM 3133 N N . HIS B 1 45 ? -21.453 14.836 22.312 1 74.12 45 HIS B N 1
ATOM 3134 C CA . HIS B 1 45 ? -20.75 15.281 21.109 1 74.12 45 HIS B CA 1
ATOM 3135 C C . HIS B 1 45 ? -19.438 14.516 20.922 1 74.12 45 HIS B C 1
ATOM 3137 O O . HIS B 1 45 ? -19.125 14.086 19.812 1 74.12 45 HIS B O 1
ATOM 3143 N N . LYS B 1 46 ? -18.859 14.344 22.031 1 75.94 46 LYS B N 1
ATOM 3144 C CA . LYS B 1 46 ? -17.578 13.633 21.984 1 75.94 46 LYS B CA 1
ATOM 3145 C C . LYS B 1 46 ? -17.781 12.164 21.625 1 75.94 46 LYS B C 1
ATOM 3147 O O . LYS B 1 46 ? -16.969 11.586 20.891 1 75.94 46 LYS B O 1
ATOM 3152 N N . ASN B 1 47 ? -18.891 11.656 22.031 1 80.38 47 ASN B N 1
ATOM 3153 C CA . ASN B 1 47 ? -19.188 10.258 21.75 1 80.38 47 ASN B CA 1
ATOM 3154 C C . ASN B 1 47 ? -19.516 10.055 20.266 1 80.38 47 ASN B C 1
ATOM 3156 O O . ASN B 1 47 ? -19.109 9.055 19.672 1 80.38 47 ASN B O 1
ATOM 3160 N N . VAL B 1 48 ? -20.203 11.008 19.766 1 76.62 48 VAL B N 1
ATOM 3161 C CA . VAL B 1 48 ? -20.578 10.906 18.359 1 76.62 48 VAL B CA 1
ATOM 3162 C C . VAL B 1 48 ? -19.328 11.016 17.484 1 76.62 48 VAL B C 1
ATOM 3164 O O . VAL B 1 48 ? -19.188 10.273 16.516 1 76.62 48 VAL B O 1
ATOM 3167 N N . ALA B 1 49 ? -18.469 11.797 17.891 1 75.06 49 ALA B N 1
ATOM 3168 C CA . ALA B 1 49 ? -17.219 11.961 17.156 1 75.06 49 ALA B CA 1
ATOM 3169 C C . ALA B 1 49 ? -16.375 10.695 17.219 1 75.06 49 ALA B C 1
ATOM 3171 O O . ALA B 1 49 ? -15.766 10.297 16.219 1 75.06 49 ALA B O 1
ATOM 3172 N N . LEU B 1 50 ? -16.484 10.133 18.312 1 81.31 50 LEU B N 1
ATOM 3173 C CA . LEU B 1 50 ? -15.727 8.898 18.5 1 81.31 50 LEU B CA 1
ATOM 3174 C C . LEU B 1 50 ? -16.297 7.773 17.641 1 81.31 50 LEU B C 1
ATOM 3176 O O . LEU B 1 50 ? -15.547 7.023 17.016 1 81.31 50 LEU B O 1
ATOM 3180 N N . ILE B 1 51 ? -17.547 7.711 17.641 1 81.38 51 ILE B N 1
ATOM 3181 C CA . ILE B 1 51 ? -18.203 6.652 16.875 1 81.38 51 ILE B CA 1
ATOM 3182 C C . ILE B 1 51 ? -17.906 6.816 15.391 1 81.38 51 ILE B C 1
ATOM 3184 O O . ILE B 1 51 ? -17.609 5.836 14.703 1 81.38 51 ILE B O 1
ATOM 3188 N N . LEU B 1 52 ? -17.875 7.988 15.016 1 76.62 52 LEU B N 1
ATOM 3189 C CA . LEU B 1 52 ? -17.594 8.242 13.609 1 76.62 52 LEU B CA 1
ATOM 3190 C C . LEU B 1 52 ? -16.141 7.91 13.273 1 76.62 52 LEU B C 1
ATOM 3192 O O . LEU B 1 52 ? -15.859 7.348 12.219 1 76.62 52 LEU B O 1
ATOM 3196 N N . CYS B 1 53 ? -15.359 8.195 14.133 1 80.38 53 CYS B N 1
ATOM 3197 C CA . CYS B 1 53 ? -13.945 7.887 13.945 1 80.38 53 CYS B CA 1
ATOM 3198 C C . CYS B 1 53 ? -13.711 6.379 13.906 1 80.38 53 CYS B C 1
ATOM 3200 O O . CYS B 1 53 ? -12.984 5.883 13.039 1 80.38 53 CYS B O 1
ATOM 3202 N N . LEU B 1 54 ? -14.391 5.758 14.75 1 84.38 54 LEU B N 1
ATOM 3203 C CA . LEU B 1 54 ? -14.219 4.309 14.82 1 84.38 54 LEU B CA 1
ATOM 3204 C C . LEU B 1 54 ? -14.789 3.633 13.578 1 84.38 54 LEU B C 1
ATOM 3206 O O . LEU B 1 54 ? -14.211 2.658 13.078 1 84.38 54 LEU B O 1
ATOM 3210 N N . LEU B 1 55 ? -15.828 4.176 13.125 1 82.81 55 LEU B N 1
ATOM 3211 C CA . LEU B 1 55 ? -16.422 3.627 11.906 1 82.81 55 LEU B CA 1
ATOM 3212 C C . LEU B 1 55 ? -15.516 3.852 10.703 1 82.81 55 LEU B C 1
ATOM 3214 O O . LEU B 1 55 ? -15.414 2.99 9.828 1 82.81 55 LEU B O 1
ATOM 3218 N N . THR B 1 56 ? -14.914 4.91 10.68 1 80.25 56 THR B N 1
ATOM 3219 C CA . THR B 1 56 ? -13.992 5.188 9.594 1 80.25 56 THR B CA 1
ATOM 3220 C C . THR B 1 56 ? -12.766 4.281 9.672 1 80.25 56 THR B C 1
ATOM 3222 O O . THR B 1 56 ? -12.25 3.83 8.648 1 80.25 56 THR B O 1
ATOM 3225 N N . CYS B 1 57 ? -12.375 4.055 10.859 1 86.06 57 CYS B N 1
ATOM 3226 C CA . CYS B 1 57 ? -11.258 3.137 11.047 1 86.06 57 CYS B CA 1
ATOM 3227 C C . CYS B 1 57 ? -11.641 1.721 10.633 1 86.06 57 CYS B C 1
ATOM 3229 O O . CYS B 1 57 ? -10.836 1.003 10.039 1 86.06 57 CYS B O 1
ATOM 3231 N N . PHE B 1 58 ? -12.805 1.402 11 1 88.56 58 PHE B N 1
ATOM 3232 C CA . PHE B 1 58 ? -13.344 0.123 10.555 1 88.56 58 PHE B CA 1
ATOM 3233 C C . PHE B 1 58 ? -13.305 0.027 9.031 1 88.56 58 PHE B C 1
ATOM 3235 O O . PHE B 1 58 ? -12.859 -0.981 8.477 1 88.56 58 PHE B O 1
ATOM 3242 N N . SER B 1 59 ? -13.703 1.059 8.391 1 83.81 59 SER B N 1
ATOM 3243 C CA . SER B 1 59 ? -13.695 1.117 6.938 1 83.81 59 SER B CA 1
ATOM 3244 C C . SER B 1 59 ? -12.281 1.002 6.387 1 83.81 59 SER B C 1
ATO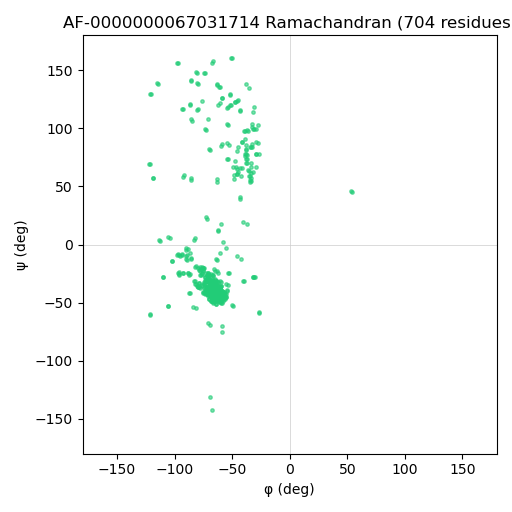M 3246 O O . SER B 1 59 ? -12.055 0.351 5.363 1 83.81 59 SER B O 1
ATOM 3248 N N . GLY B 1 60 ? -11.391 1.639 7.074 1 86.75 60 GLY B N 1
ATOM 3249 C CA . GLY B 1 60 ? -10 1.524 6.664 1 86.75 60 GLY B CA 1
ATOM 3250 C C . GLY B 1 60 ? -9.5 0.093 6.652 1 86.75 60 GLY B C 1
ATOM 3251 O O . GLY B 1 60 ? -8.797 -0.317 5.727 1 86.75 60 GLY B O 1
ATOM 3252 N N . GLY B 1 61 ? -9.852 -0.673 7.648 1 90.19 61 GLY B N 1
ATOM 3253 C CA . GLY B 1 61 ? -9.508 -2.084 7.703 1 90.19 61 GLY B CA 1
ATOM 3254 C C . GLY B 1 61 ? -10.148 -2.9 6.594 1 90.19 61 GLY B C 1
ATOM 3255 O O . GLY B 1 61 ? -9.508 -3.795 6.031 1 90.19 61 GLY B O 1
ATOM 3256 N N . VAL B 1 62 ? -11.336 -2.561 6.344 1 88.06 62 VAL B N 1
ATOM 3257 C CA . VAL B 1 62 ? -12.07 -3.252 5.293 1 88.06 62 VAL B CA 1
ATOM 3258 C C . VAL B 1 62 ? -11.398 -3.006 3.943 1 88.06 62 VAL B C 1
ATOM 3260 O O . VAL B 1 62 ? -11.172 -3.945 3.178 1 88.06 62 VAL B O 1
ATOM 3263 N N . PHE B 1 63 ? -11.078 -1.8 3.656 1 86.19 63 PHE B N 1
ATOM 3264 C CA . PHE B 1 63 ? -10.438 -1.442 2.395 1 86.19 63 PHE B CA 1
ATOM 3265 C C . PHE B 1 63 ? -9.07 -2.111 2.27 1 86.19 63 PHE B C 1
ATOM 3267 O O . PHE B 1 63 ? -8.711 -2.604 1.197 1 86.19 63 PHE B O 1
ATOM 3274 N N . PHE B 1 64 ? -8.414 -2.133 3.342 1 92.06 64 PHE B N 1
ATOM 3275 C CA . PHE B 1 64 ? -7.082 -2.73 3.363 1 92.06 64 PHE B CA 1
ATOM 3276 C C . PHE B 1 64 ? -7.156 -4.219 3.049 1 92.06 64 PHE B C 1
ATOM 3278 O O . PHE B 1 64 ? -6.398 -4.719 2.213 1 92.06 64 PHE B O 1
ATOM 3285 N N . ALA B 1 65 ? -8.039 -4.875 3.703 1 91.62 65 ALA B N 1
ATOM 3286 C CA . ALA B 1 65 ? -8.219 -6.309 3.49 1 91.62 65 ALA B CA 1
ATOM 3287 C C . ALA B 1 65 ? -8.703 -6.598 2.072 1 91.62 65 ALA B C 1
ATOM 3289 O O . ALA B 1 65 ? -8.258 -7.559 1.442 1 91.62 65 ALA B O 1
ATOM 3290 N N . THR B 1 66 ? -9.562 -5.84 1.59 1 84 66 THR B N 1
ATOM 3291 C CA . THR B 1 66 ? -10.078 -6.023 0.238 1 84 66 THR B CA 1
ATOM 3292 C C . THR B 1 66 ? -8.961 -5.883 -0.791 1 84 66 THR B C 1
ATOM 3294 O O . THR B 1 66 ? -8.891 -6.656 -1.748 1 84 66 THR B O 1
ATOM 3297 N N . CYS B 1 67 ? -8.133 -5.008 -0.539 1 87.62 67 CYS B N 1
ATOM 3298 C CA . CYS B 1 67 ? -7.035 -4.742 -1.461 1 87.62 67 CYS B CA 1
ATOM 3299 C C . CYS B 1 67 ? -6.051 -5.906 -1.485 1 87.62 67 CYS B C 1
ATOM 3301 O O . CYS B 1 67 ? -5.754 -6.449 -2.549 1 87.62 67 CYS B O 1
ATOM 3303 N N . PHE B 1 68 ? -5.664 -6.352 -0.336 1 92.06 68 PHE B N 1
ATOM 3304 C CA . PHE B 1 68 ? -4.543 -7.281 -0.271 1 92.06 68 PHE B CA 1
ATOM 3305 C C . PHE B 1 68 ? -5.039 -8.719 -0.216 1 92.06 68 PHE B C 1
ATOM 3307 O O . PHE B 1 68 ? -4.34 -9.641 -0.653 1 92.06 68 PHE B O 1
ATOM 3314 N N . LEU B 1 69 ? -6.215 -8.938 0.269 1 90.12 69 LEU B N 1
ATOM 3315 C CA . LEU B 1 69 ? -6.656 -10.32 0.425 1 90.12 69 LEU B CA 1
ATOM 3316 C C . LEU B 1 69 ? -7.621 -10.711 -0.687 1 90.12 69 LEU B C 1
ATOM 3318 O O . LEU B 1 69 ? -7.879 -11.898 -0.903 1 90.12 69 LEU B O 1
ATOM 3322 N N . HIS B 1 70 ? -8.094 -9.773 -1.36 1 84.25 70 HIS B N 1
ATOM 3323 C CA . HIS B 1 70 ? -9.078 -10.109 -2.385 1 84.25 70 HIS B CA 1
ATOM 3324 C C . HIS B 1 70 ? -8.609 -9.656 -3.766 1 84.25 70 HIS B C 1
ATOM 3326 O O . HIS B 1 70 ? -8.312 -10.484 -4.625 1 84.25 70 HIS B O 1
ATOM 3332 N N . LEU B 1 71 ? -8.406 -8.391 -3.906 1 83.06 71 LEU B N 1
ATOM 3333 C CA . LEU B 1 71 ? -8.156 -7.844 -5.234 1 83.06 71 LEU B CA 1
ATOM 3334 C C . LEU B 1 71 ? -6.789 -8.281 -5.75 1 83.06 71 LEU B C 1
ATOM 3336 O O . LEU B 1 71 ? -6.672 -8.758 -6.883 1 83.06 71 LEU B O 1
ATOM 3340 N N . PHE B 1 72 ? -5.844 -8.141 -4.895 1 89.5 72 PHE B N 1
ATOM 3341 C CA . PHE B 1 72 ? -4.484 -8.445 -5.328 1 89.5 72 PHE B CA 1
ATOM 3342 C C . PHE B 1 72 ? -4.332 -9.93 -5.625 1 89.5 72 PHE B C 1
ATOM 3344 O O . PHE B 1 72 ? -3.82 -10.305 -6.684 1 89.5 72 PHE B O 1
ATOM 3351 N N . PRO B 1 73 ? -4.73 -10.805 -4.777 1 89 73 PRO B N 1
ATOM 3352 C CA . PRO B 1 73 ? -4.641 -12.234 -5.082 1 89 73 PRO B CA 1
ATOM 3353 C C . PRO B 1 73 ? -5.453 -12.625 -6.316 1 89 73 PRO B C 1
ATOM 3355 O O . PRO B 1 73 ? -5.039 -13.5 -7.078 1 89 73 PRO B O 1
ATOM 3358 N N . GLU B 1 74 ? -6.625 -12.023 -6.52 1 84.25 74 GLU B N 1
ATOM 3359 C CA . GLU B 1 74 ? -7.418 -12.297 -7.711 1 84.25 74 GLU B CA 1
ATOM 3360 C C . GLU B 1 74 ? -6.66 -11.914 -8.977 1 84.25 74 GLU B C 1
ATOM 3362 O O . GLU B 1 74 ? -6.719 -12.625 -9.984 1 84.25 74 GLU B O 1
ATOM 3367 N N . LEU B 1 75 ? -6.012 -10.797 -8.898 1 88.31 75 LEU B N 1
ATOM 3368 C CA . LEU B 1 75 ? -5.191 -10.352 -10.016 1 88.31 75 LEU B CA 1
ATOM 3369 C C . LEU B 1 75 ? -4.062 -11.344 -10.297 1 88.31 75 LEU B C 1
ATOM 3371 O O . LEU B 1 75 ? -3.826 -11.719 -11.445 1 88.31 75 LEU B O 1
ATOM 3375 N N . SER B 1 76 ? -3.416 -11.789 -9.258 1 89.56 76 SER B N 1
ATOM 3376 C CA . SER B 1 76 ? -2.32 -12.742 -9.398 1 89.56 76 SER B CA 1
ATOM 3377 C C . SER B 1 76 ? -2.814 -14.086 -9.93 1 89.56 76 SER B C 1
ATOM 3379 O O . SER B 1 76 ? -2.145 -14.711 -10.75 1 89.56 76 SER B O 1
ATOM 3381 N N . GLU B 1 77 ? -3.92 -14.492 -9.445 1 86.75 77 GLU B N 1
ATOM 3382 C CA . GLU B 1 77 ? -4.508 -15.742 -9.914 1 86.75 77 GLU B CA 1
ATOM 3383 C C . GLU B 1 77 ? -4.895 -15.656 -11.391 1 86.75 77 GLU B C 1
ATOM 3385 O O . GLU B 1 77 ? -4.707 -16.609 -12.141 1 86.75 77 GLU B O 1
ATOM 3390 N N . HIS B 1 78 ? -5.496 -14.531 -11.742 1 86.69 78 HIS B N 1
ATOM 3391 C CA . HIS B 1 78 ? -5.848 -14.32 -13.141 1 86.69 78 HIS B CA 1
ATOM 3392 C C . HIS B 1 78 ? -4.617 -14.383 -14.031 1 86.69 78 HIS B C 1
ATOM 3394 O O . HIS B 1 78 ? -4.641 -15.031 -15.086 1 86.69 78 HIS B O 1
ATOM 3400 N N . LEU B 1 79 ? -3.59 -13.789 -13.609 1 90.19 79 LEU B N 1
ATOM 3401 C CA . LEU B 1 79 ? -2.344 -13.812 -14.367 1 90.19 79 LEU B CA 1
ATOM 3402 C C . LEU B 1 79 ? -1.788 -15.227 -14.461 1 90.19 79 LEU B C 1
ATOM 3404 O O . LEU B 1 79 ? -1.332 -15.648 -15.531 1 90.19 79 LEU B O 1
ATOM 3408 N N . SER B 1 80 ? -1.802 -15.922 -13.406 1 87.69 80 SER B N 1
ATOM 3409 C CA . SER B 1 80 ? -1.312 -17.297 -13.398 1 87.69 80 SER B CA 1
ATOM 3410 C C . SER B 1 80 ? -2.113 -18.172 -14.344 1 87.69 80 SER B C 1
ATOM 3412 O O . SER B 1 80 ? -1.547 -19.016 -15.055 1 87.69 80 SER B O 1
ATOM 3414 N N . ARG B 1 81 ? -3.369 -17.984 -14.328 1 86 81 ARG B N 1
ATOM 3415 C CA . ARG B 1 81 ? -4.223 -18.734 -15.25 1 86 81 ARG B CA 1
ATOM 3416 C C . ARG B 1 81 ? -3.883 -18.406 -16.703 1 86 81 ARG B C 1
ATOM 3418 O O . ARG B 1 81 ? -3.82 -19.312 -17.547 1 86 81 ARG B O 1
ATOM 3425 N N . MET B 1 82 ? -3.705 -17.172 -16.953 1 88.75 82 MET B N 1
ATOM 3426 C CA . MET B 1 82 ? -3.357 -16.75 -18.297 1 88.75 82 MET B CA 1
ATOM 3427 C C . MET B 1 82 ? -1.998 -17.297 -18.703 1 88.75 82 MET B C 1
ATOM 3429 O O . MET B 1 82 ? -1.806 -17.688 -19.859 1 88.75 82 MET B O 1
ATOM 3433 N N . LYS B 1 83 ? -1.081 -17.328 -17.766 1 88.56 83 LYS B N 1
ATOM 3434 C CA . LYS B 1 83 ? 0.237 -17.891 -18.031 1 88.56 83 LYS B CA 1
ATOM 3435 C C . LYS B 1 83 ? 0.136 -19.375 -18.406 1 88.56 83 LYS B C 1
ATOM 3437 O O . LYS B 1 83 ? 0.839 -19.844 -19.312 1 88.56 83 LYS B O 1
ATOM 3442 N N . HIS B 1 84 ? -0.664 -20.078 -17.734 1 86.88 84 HIS B N 1
ATOM 3443 C CA . HIS B 1 84 ? -0.857 -21.5 -17.984 1 86.88 84 HIS B CA 1
ATOM 3444 C C . HIS B 1 84 ? -1.623 -21.719 -19.297 1 86.88 84 HIS B C 1
ATOM 3446 O O . HIS B 1 84 ? -1.266 -22.609 -20.078 1 86.88 84 HIS B O 1
ATOM 3452 N N . GLU B 1 85 ? -2.604 -20.969 -19.531 1 86.69 85 GLU B N 1
ATOM 3453 C CA . GLU B 1 85 ? -3.469 -21.141 -20.688 1 86.69 85 GLU B CA 1
ATOM 3454 C C . GLU B 1 85 ? -2.75 -20.75 -21.969 1 86.69 85 GLU B C 1
ATOM 3456 O O . GLU B 1 85 ? -2.887 -21.422 -23 1 86.69 85 GLU B O 1
ATOM 3461 N N . TYR B 1 86 ? -1.973 -19.656 -21.891 1 88.31 86 TYR B N 1
ATOM 3462 C CA . TYR B 1 86 ? -1.341 -19.141 -23.094 1 88.31 86 TYR B CA 1
ATOM 3463 C C . TYR B 1 86 ? 0.146 -19.484 -23.125 1 88.31 86 TYR B C 1
ATOM 3465 O O . TYR B 1 86 ? 0.88 -19.016 -24 1 88.31 86 TYR B O 1
ATOM 3473 N N . ASP B 1 87 ? 0.654 -20.266 -22.172 1 83.88 87 ASP B N 1
ATOM 3474 C CA . ASP B 1 87 ? 2.035 -20.719 -22.078 1 83.88 87 ASP B CA 1
ATOM 3475 C C . ASP B 1 87 ? 3.012 -19.547 -22.125 1 83.88 87 ASP B C 1
ATOM 3477 O O . ASP B 1 87 ? 3.957 -19.562 -22.906 1 83.88 87 ASP B O 1
ATOM 3481 N N . LEU B 1 88 ? 2.662 -18.578 -21.375 1 80.88 88 LEU B N 1
ATOM 3482 C CA . LEU B 1 88 ? 3.525 -17.406 -21.281 1 80.88 88 LEU B CA 1
ATOM 3483 C C . LEU B 1 88 ? 4.598 -17.594 -20.219 1 80.88 88 LEU B C 1
ATOM 3485 O O . LEU B 1 88 ? 4.305 -18.047 -19.109 1 80.88 88 LEU B O 1
ATOM 3489 N N . SER B 1 89 ? 5.824 -17.531 -20.562 1 78 89 SER B N 1
ATOM 3490 C CA . SER B 1 89 ? 6.922 -17.672 -19.609 1 78 89 SER B CA 1
ATOM 3491 C C . SER B 1 89 ? 7.355 -16.297 -19.078 1 78 89 SER B C 1
ATOM 3493 O O . SER B 1 89 ? 8.391 -15.773 -19.5 1 78 89 SER B O 1
ATOM 3495 N N . VAL B 1 90 ? 6.48 -15.641 -18.516 1 76 90 VAL B N 1
ATOM 3496 C CA . VAL B 1 90 ? 6.832 -14.328 -17.984 1 76 90 VAL B CA 1
ATOM 3497 C C . VAL B 1 90 ? 7.254 -14.461 -16.516 1 76 90 VAL B C 1
ATOM 3499 O O . VAL B 1 90 ? 6.488 -14.953 -15.688 1 76 90 VAL B O 1
ATOM 3502 N N . THR B 1 91 ? 8.531 -14.117 -16.25 1 79.19 91 THR B N 1
ATOM 3503 C CA . THR B 1 91 ? 9.07 -14.188 -14.898 1 79.19 91 THR B CA 1
ATOM 3504 C C . THR B 1 91 ? 8.945 -12.836 -14.195 1 79.19 91 THR B C 1
ATOM 3506 O O . THR B 1 91 ? 9.125 -12.742 -12.984 1 79.19 91 THR B O 1
ATOM 3509 N N . TYR B 1 92 ? 8.578 -11.844 -14.922 1 86.06 92 TYR B N 1
ATOM 3510 C CA . TYR B 1 92 ? 8.445 -10.5 -14.367 1 86.06 92 TYR B CA 1
ATOM 3511 C C . TYR B 1 92 ? 7.121 -10.352 -13.617 1 86.06 92 TYR B C 1
ATOM 3513 O O . TYR B 1 92 ? 6.098 -10.898 -14.039 1 86.06 92 TYR B O 1
ATOM 3521 N N . PRO B 1 93 ? 7.164 -9.719 -12.484 1 91.06 93 PRO B N 1
ATOM 3522 C CA . PRO B 1 93 ? 5.926 -9.5 -11.727 1 91.06 93 PRO B CA 1
ATOM 3523 C C . PRO B 1 93 ? 4.988 -8.508 -12.406 1 91.06 93 PRO B C 1
ATOM 3525 O O . PRO B 1 93 ? 4.844 -7.375 -11.938 1 91.06 93 PRO B O 1
ATOM 3528 N N . VAL B 1 94 ? 4.273 -9 -13.336 1 92.5 94 VAL B N 1
ATOM 3529 C CA . VAL B 1 94 ? 3.428 -8.156 -14.18 1 92.5 94 VAL B CA 1
ATOM 3530 C C . VAL B 1 94 ? 2.215 -7.68 -13.383 1 92.5 94 VAL B C 1
ATOM 3532 O O . VAL B 1 94 ? 1.774 -6.539 -13.539 1 92.5 94 VAL B O 1
ATOM 3535 N N . ALA B 1 95 ? 1.676 -8.617 -12.602 1 92.81 95 ALA B N 1
ATOM 3536 C CA . ALA B 1 95 ? 0.513 -8.25 -11.797 1 92.81 95 ALA B CA 1
ATOM 3537 C C . ALA B 1 95 ? 0.828 -7.062 -10.883 1 92.81 95 ALA B C 1
ATOM 3539 O O . ALA B 1 95 ? 0.08 -6.086 -10.852 1 92.81 95 ALA B O 1
ATOM 3540 N N . GLU B 1 96 ? 1.947 -7.121 -10.219 1 94.38 96 GLU B N 1
ATOM 3541 C CA . GLU B 1 96 ? 2.373 -6.051 -9.32 1 94.38 96 GLU B CA 1
ATOM 3542 C C . GLU B 1 96 ? 2.721 -4.785 -10.094 1 94.38 96 GLU B C 1
ATOM 3544 O O . GLU B 1 96 ? 2.438 -3.676 -9.641 1 94.38 96 GLU B O 1
ATOM 3549 N N . LEU B 1 97 ? 3.342 -4.977 -11.25 1 94.5 97 LEU B N 1
ATOM 3550 C CA . LEU B 1 97 ? 3.68 -3.83 -12.086 1 94.5 97 LEU B CA 1
ATOM 3551 C C . LEU B 1 97 ? 2.424 -3.08 -12.516 1 94.5 97 LEU B C 1
ATOM 3553 O O . LEU B 1 97 ? 2.373 -1.851 -12.438 1 94.5 97 LEU B O 1
ATOM 3557 N N . LEU B 1 98 ? 1.463 -3.82 -12.969 1 93.62 98 LEU B N 1
ATOM 3558 C CA . LEU B 1 98 ? 0.211 -3.209 -13.406 1 93.62 98 LEU B CA 1
ATOM 3559 C C . LEU B 1 98 ? -0.447 -2.449 -12.258 1 93.62 98 LEU B C 1
ATOM 3561 O O . LEU B 1 98 ? -0.979 -1.354 -12.461 1 93.62 98 LEU B O 1
ATOM 3565 N N . ALA B 1 99 ? -0.439 -3.049 -11.102 1 94.12 99 ALA B N 1
ATOM 3566 C CA . ALA B 1 99 ? -0.982 -2.371 -9.93 1 94.12 99 ALA B CA 1
ATOM 3567 C C . ALA B 1 99 ? -0.229 -1.075 -9.648 1 94.12 99 ALA B C 1
ATOM 3569 O O . ALA B 1 99 ? -0.84 -0.051 -9.336 1 94.12 99 ALA B O 1
ATOM 3570 N N . CYS B 1 100 ? 1.104 -1.101 -9.773 1 95.06 100 CYS B N 1
ATOM 3571 C CA . CYS B 1 100 ? 1.908 0.092 -9.531 1 95.06 100 CYS B CA 1
ATOM 3572 C C . CYS B 1 100 ? 1.604 1.17 -10.57 1 95.06 100 CYS B C 1
ATOM 3574 O O . CYS B 1 100 ? 1.546 2.355 -10.234 1 95.06 100 CYS B O 1
ATOM 3576 N N . VAL B 1 101 ? 1.404 0.761 -11.781 1 93.75 101 VAL B N 1
ATOM 3577 C CA . VAL B 1 101 ? 1.05 1.707 -12.836 1 93.75 101 VAL B CA 1
ATOM 3578 C C . VAL B 1 101 ? -0.287 2.369 -12.508 1 93.75 101 VAL B C 1
ATOM 3580 O O . VAL B 1 101 ? -0.449 3.578 -12.688 1 93.75 101 VAL B O 1
ATOM 3583 N N . GLY B 1 102 ? -1.204 1.573 -12.086 1 91.5 102 GLY B N 1
ATOM 3584 C CA . GLY B 1 102 ? -2.475 2.137 -11.656 1 91.5 102 GLY B CA 1
ATOM 3585 C C . GLY B 1 102 ? -2.334 3.137 -10.523 1 91.5 102 GLY B C 1
ATOM 3586 O O . GLY B 1 102 ? -3.01 4.168 -10.516 1 91.5 102 GLY B O 1
ATOM 3587 N N . PHE B 1 103 ? -1.494 2.859 -9.602 1 92.31 103 PHE B N 1
ATOM 3588 C CA . PHE B 1 103 ? -1.217 3.762 -8.492 1 92.31 103 PHE B CA 1
ATOM 3589 C C . PHE B 1 103 ? -0.702 5.105 -9 1 92.31 103 PHE B C 1
ATOM 3591 O O . PHE B 1 103 ? -1.211 6.156 -8.609 1 92.31 103 PHE B O 1
ATOM 3598 N N . PHE B 1 104 ? 0.245 5.02 -9.883 1 92.25 104 PHE B N 1
ATOM 3599 C CA . PHE B 1 104 ? 0.844 6.242 -10.406 1 92.25 104 PHE B CA 1
ATOM 3600 C C . PHE B 1 104 ? -0.137 6.98 -11.312 1 92.25 104 PHE B C 1
ATOM 3602 O O . PHE B 1 104 ? -0.132 8.211 -11.367 1 92.25 104 PHE B O 1
ATOM 3609 N N . LEU B 1 105 ? -0.912 6.273 -11.953 1 88.94 105 LEU B N 1
ATOM 3610 C CA . LEU B 1 105 ? -1.916 6.898 -12.805 1 88.94 105 LEU B CA 1
ATOM 3611 C C . LEU B 1 105 ? -2.887 7.734 -11.977 1 88.94 105 LEU B C 1
ATOM 3613 O O . LEU B 1 105 ? -3.186 8.875 -12.328 1 88.94 105 LEU B O 1
ATOM 3617 N N . LEU B 1 106 ? -3.355 7.164 -10.914 1 86.44 106 LEU B N 1
ATOM 3618 C CA . LEU B 1 106 ? -4.27 7.918 -10.062 1 86.44 106 LEU B CA 1
ATOM 3619 C C . LEU B 1 106 ? -3.562 9.109 -9.422 1 86.44 106 LEU B C 1
ATOM 3621 O O . LEU B 1 106 ? -4.148 10.188 -9.289 1 86.44 106 LEU B O 1
ATOM 3625 N N . PHE B 1 107 ? -2.396 8.859 -9 1 85.56 107 PHE B N 1
ATOM 3626 C CA . PHE B 1 107 ? -1.602 9.953 -8.461 1 85.56 107 PHE B CA 1
ATOM 3627 C C . PHE B 1 107 ? -1.46 11.078 -9.477 1 85.56 107 PHE B C 1
ATOM 3629 O O . PHE B 1 107 ? -1.624 12.258 -9.133 1 85.56 107 PHE B O 1
ATOM 3636 N N . PHE B 1 108 ? -1.186 10.711 -10.648 1 87.31 108 PHE B N 1
ATOM 3637 C CA . PHE B 1 108 ? -1.048 11.68 -11.734 1 87.31 108 PHE B CA 1
ATOM 3638 C C . PHE B 1 108 ? -2.363 12.406 -11.984 1 87.31 108 PHE B C 1
ATOM 3640 O O . PHE B 1 108 ? -2.381 13.625 -12.172 1 87.31 108 PHE B O 1
ATOM 3647 N N . LEU B 1 109 ? -3.41 11.711 -11.992 1 82.38 109 LEU B N 1
ATOM 3648 C CA . LEU B 1 109 ? -4.727 12.297 -12.227 1 82.38 109 LEU B CA 1
ATOM 3649 C C . LEU B 1 109 ? -5.082 13.289 -11.125 1 82.38 109 LEU B C 1
ATOM 3651 O O . LEU B 1 109 ? -5.613 14.367 -11.398 1 82.38 109 LEU B O 1
ATOM 3655 N N . GLU B 1 110 ? -4.852 12.906 -9.945 1 80.56 110 GLU B N 1
ATOM 3656 C CA . GLU B 1 110 ? -5.129 13.797 -8.82 1 80.56 110 GLU B CA 1
ATOM 3657 C C . GLU B 1 110 ? -4.32 15.094 -8.93 1 80.56 110 GLU B C 1
ATOM 3659 O O . GLU B 1 110 ? -4.859 16.188 -8.734 1 80.56 110 GLU B O 1
ATOM 3664 N N . GLU B 1 111 ? -3.113 14.945 -9.242 1 80.19 111 GLU B N 1
ATOM 3665 C CA . GLU B 1 111 ? -2.254 16.125 -9.375 1 80.19 111 GLU B CA 1
ATOM 3666 C C . GLU B 1 111 ? -2.662 16.969 -10.57 1 80.19 111 GLU B C 1
ATOM 3668 O O . GLU B 1 111 ? -2.592 18.203 -10.516 1 80.19 111 GLU B O 1
ATOM 3673 N N . SER B 1 112 ? -3 16.359 -11.633 1 79 112 SER B N 1
ATOM 3674 C CA . SER B 1 112 ? -3.465 17.062 -12.82 1 79 112 SER B CA 1
ATOM 3675 C C . SER B 1 112 ? -4.766 17.812 -12.539 1 79 112 SER B C 1
ATOM 3677 O O . SER B 1 112 ? -4.973 18.922 -13.039 1 79 112 SER B O 1
ATOM 3679 N N . PHE B 1 113 ? -5.617 17.25 -11.758 1 73.75 113 PHE B N 1
ATOM 3680 C CA . PHE B 1 113 ? -6.863 17.906 -11.367 1 73.75 113 PHE B CA 1
ATOM 3681 C C . PHE B 1 113 ? -6.586 19.141 -10.531 1 73.75 113 PHE B C 1
ATOM 3683 O O . PHE B 1 113 ? -7.242 20.172 -10.695 1 73.75 113 PHE B O 1
ATOM 3690 N N . LEU B 1 114 ? -5.68 19.031 -9.586 1 72 114 LEU B N 1
ATOM 3691 C CA . LEU B 1 114 ? -5.32 20.156 -8.734 1 72 114 LEU B CA 1
ATOM 3692 C C . LEU B 1 114 ? -4.676 21.266 -9.547 1 72 114 LEU B C 1
ATOM 3694 O O . LEU B 1 114 ? -4.812 22.453 -9.219 1 72 114 LEU B O 1
ATOM 3698 N N . PHE B 1 115 ? -3.969 20.844 -10.547 1 72.06 115 PHE B N 1
ATOM 3699 C CA . PHE B 1 115 ? -3.305 21.812 -11.414 1 72.06 115 PHE B CA 1
ATOM 3700 C C . PHE B 1 115 ? -4.324 22.562 -12.258 1 72.06 115 PHE B C 1
ATOM 3702 O O . PHE B 1 115 ? -4.184 23.781 -12.469 1 72.06 115 PHE B O 1
ATOM 3709 N N . PHE B 1 116 ? -5.234 21.969 -12.688 1 68.25 116 PHE B N 1
ATOM 3710 C CA . PHE B 1 116 ? -6.188 22.562 -13.609 1 68.25 116 PHE B CA 1
ATOM 3711 C C . PHE B 1 116 ? -7.324 23.25 -12.852 1 68.25 116 PHE B C 1
ATOM 3713 O O . PHE B 1 116 ? -8.055 24.062 -13.414 1 68.25 116 PHE B O 1
ATOM 3720 N N . LEU B 1 117 ? -7.609 22.828 -11.586 1 56.47 117 LEU B N 1
ATOM 3721 C CA . LEU B 1 117 ? -8.672 23.484 -10.828 1 56.47 117 LEU B CA 1
ATOM 3722 C C . LEU B 1 117 ? -8.141 24.719 -10.117 1 56.47 117 LEU B C 1
ATOM 3724 O O . LEU B 1 117 ? -7.605 24.625 -9.008 1 56.47 117 LEU B O 1
ATOM 3728 N N . PRO B 1 118 ? -7.551 25.766 -10.633 1 51.22 118 PRO B N 1
ATOM 3729 C CA . PRO B 1 118 ? -7.023 27.031 -10.109 1 51.22 118 PRO B CA 1
ATOM 3730 C C . PRO B 1 118 ? -7.734 27.469 -8.836 1 51.22 118 PRO B C 1
ATOM 3732 O O . PRO B 1 118 ? -7.145 28.172 -8.008 1 51.22 118 PRO B O 1
ATOM 3735 N N . GLY B 1 119 ? -9.039 27.703 -8.758 1 43.56 119 GLY B N 1
ATOM 3736 C CA . GLY B 1 119 ? -9.836 28.547 -7.879 1 43.56 119 GLY B CA 1
ATOM 3737 C C . GLY B 1 119 ? -9.719 28.156 -6.418 1 43.56 119 GLY B C 1
ATOM 3738 O O . GLY B 1 119 ? -9.891 28.984 -5.527 1 43.56 119 GLY B O 1
ATOM 3739 N N . HIS B 1 120 ? -9.844 26.969 -5.977 1 40.56 120 HIS B N 1
ATOM 3740 C CA . HIS B 1 120 ? -10.18 26.766 -4.578 1 40.56 120 HIS B CA 1
ATOM 3741 C C . HIS B 1 120 ? -8.945 26.828 -3.689 1 40.56 120 HIS B C 1
ATOM 3743 O O . HIS B 1 120 ? -9.055 27.047 -2.48 1 40.56 120 HIS B O 1
ATOM 3749 N N . GLY B 1 121 ? -7.766 26.469 -4.055 1 39.31 121 GLY B N 1
ATOM 3750 C CA . GLY B 1 121 ? -6.777 26.453 -2.986 1 39.31 121 GLY B CA 1
ATOM 3751 C C . GLY B 1 121 ? -5.941 27.719 -2.92 1 39.31 121 GLY B C 1
ATOM 3752 O O . GLY B 1 121 ? -5.023 27.812 -2.104 1 39.31 121 GLY B O 1
ATOM 3753 N N . HIS B 1 122 ? -5.816 28.453 -4.031 1 36.31 122 HIS B N 1
ATOM 3754 C CA . HIS B 1 122 ? -4.922 29.578 -3.781 1 36.31 122 HIS B CA 1
ATOM 3755 C C . HIS B 1 122 ? -5.594 30.641 -2.908 1 36.31 122 HIS B C 1
ATOM 3757 O O . HIS B 1 122 ? -6.684 31.109 -3.23 1 36.31 122 HIS B O 1
ATOM 3763 N N . PRO B 1 123 ? -5.414 30.734 -1.676 1 33.72 123 PRO B N 1
ATOM 3764 C CA . PRO B 1 123 ? -5.957 31.922 -1.012 1 33.72 123 PRO B CA 1
ATOM 3765 C C . PRO B 1 123 ? -5.797 33.188 -1.847 1 33.72 123 PRO B C 1
ATOM 3767 O O . PRO B 1 123 ? -4.715 33.469 -2.385 1 33.72 123 PRO B O 1
ATOM 3770 N N . GLU B 1 124 ? -6.715 33.656 -2.57 1 31.22 124 GLU B N 1
ATOM 3771 C CA . GLU B 1 124 ? -6.715 35.031 -2.99 1 31.22 124 GLU B CA 1
ATOM 3772 C C . GLU B 1 124 ? -6.086 35.938 -1.927 1 31.22 124 GLU B C 1
ATOM 3774 O O . GLU B 1 124 ? -6.457 35.875 -0.753 1 31.22 124 GLU B O 1
ATOM 3779 N N . LYS B 1 125 ? -4.922 36.344 -2.059 1 34.19 125 LYS B N 1
ATOM 3780 C CA . LYS B 1 125 ? -4.434 37.562 -1.421 1 34.19 125 LYS B CA 1
ATOM 3781 C C . LYS B 1 125 ? -5.523 38.625 -1.361 1 34.19 125 LYS B C 1
ATOM 3783 O O . LYS B 1 125 ? -5.855 39.25 -2.377 1 34.19 125 LYS B O 1
ATOM 3788 N N . SER B 1 126 ? -6.68 38.469 -0.76 1 29.34 126 SER B N 1
ATOM 3789 C CA . SER B 1 126 ? -7.41 39.719 -0.533 1 29.34 126 SER B CA 1
ATOM 3790 C C . SER B 1 126 ? -6.465 40.844 -0.197 1 29.34 126 SER B C 1
ATOM 3792 O O . SER B 1 126 ? -5.668 40.75 0.74 1 29.34 126 SER B O 1
ATOM 3794 N N . VAL B 1 127 ? -6.129 41.625 -1.139 1 30.28 127 VAL B N 1
ATOM 3795 C CA . VAL B 1 127 ? -5.68 43 -1.087 1 30.28 127 VAL B CA 1
ATOM 3796 C C . VAL B 1 127 ? -6.57 43.812 -0.136 1 30.28 127 VAL B C 1
ATOM 3798 O O . VAL B 1 127 ? -7.746 44.031 -0.426 1 30.28 127 VAL B O 1
ATOM 3801 N N . TRP B 1 128 ? -6.676 43.562 1.144 1 27.22 128 TRP B N 1
ATOM 3802 C CA . TRP B 1 128 ? -7.184 44.625 2.002 1 27.22 128 TRP B CA 1
ATOM 3803 C C . TRP B 1 128 ? -6.68 46 1.538 1 27.22 128 TRP B C 1
ATOM 3805 O O . TRP B 1 128 ? -5.477 46.281 1.575 1 27.22 128 TRP B O 1
ATOM 3815 N N . SER B 1 129 ? -7.199 46.438 0.369 1 26.12 129 SER B N 1
ATOM 3816 C CA . SER B 1 129 ? -7.156 47.844 0.055 1 26.12 129 SER B CA 1
ATOM 3817 C C . SER B 1 129 ? -7.656 48.688 1.228 1 26.12 129 SER B C 1
ATOM 3819 O O . SER B 1 129 ? -8.852 48.688 1.542 1 26.12 129 SER B O 1
ATOM 3821 N N . SER B 1 130 ? -7.07 48.656 2.439 1 26.41 130 SER B N 1
ATOM 3822 C CA . SER B 1 130 ? -7.309 49.75 3.395 1 26.41 130 SER B CA 1
ATOM 3823 C C . SER B 1 130 ? -7.199 51.094 2.725 1 26.41 130 SER B C 1
ATOM 3825 O O . SER B 1 130 ? -6.168 51.438 2.135 1 26.41 130 SER B O 1
ATOM 3827 N N . ASN B 1 131 ? -8.289 51.531 2.09 1 25.25 131 ASN B N 1
ATOM 3828 C CA . ASN B 1 131 ? -8.508 52.969 1.937 1 25.25 131 ASN B CA 1
ATOM 3829 C C . ASN B 1 131 ? -8.172 53.719 3.221 1 25.25 131 ASN B C 1
ATOM 3831 O O . ASN B 1 131 ? -8.969 53.719 4.16 1 25.25 131 ASN B O 1
ATOM 3835 N N . TYR B 1 132 ? -6.914 53.656 3.781 1 25.91 132 TYR B N 1
ATOM 3836 C CA . TYR B 1 132 ? -6.406 54.625 4.734 1 25.91 132 TYR B CA 1
ATOM 3837 C C . TYR B 1 132 ? -6.66 56.031 4.242 1 25.91 132 TYR B C 1
ATOM 3839 O O . TYR B 1 132 ? -6.086 56.469 3.238 1 25.91 132 TYR B O 1
ATOM 3847 N N . HIS B 1 133 ? -7.914 56.469 4.258 1 24.27 133 HIS B N 1
ATOM 3848 C CA . HIS B 1 133 ? -8.133 57.906 4.336 1 24.27 133 HIS B CA 1
ATOM 3849 C C . HIS B 1 133 ? -7.07 58.594 5.203 1 24.27 133 HIS B C 1
ATOM 3851 O O . HIS B 1 133 ? -6.566 58 6.152 1 24.27 133 HIS B O 1
ATOM 3857 N N . GLN B 1 134 ? -6.492 59.75 4.75 1 26.38 134 GLN B N 1
ATOM 3858 C CA . GLN B 1 134 ? -5.426 60.719 5.02 1 26.38 134 GLN B CA 1
ATOM 3859 C C . GLN B 1 134 ? -5.551 61.281 6.426 1 26.38 134 GLN B C 1
ATOM 3861 O O . GLN B 1 134 ? -5.031 62.375 6.703 1 26.38 134 GLN B O 1
ATOM 3866 N N . HIS B 1 135 ? -6.562 60.969 7.305 1 24.47 135 HIS B N 1
ATOM 3867 C CA . HIS B 1 135 ? -6.445 62.031 8.297 1 24.47 135 HIS B CA 1
ATOM 3868 C C . HIS B 1 135 ? -5.012 62.156 8.797 1 24.47 135 HIS B C 1
ATOM 3870 O O . HIS B 1 135 ? -4.234 61.219 8.727 1 24.47 135 HIS B O 1
ATOM 3876 N N . HIS B 1 136 ? -4.637 63.344 9.414 1 23.06 136 HIS B N 1
ATOM 3877 C CA . HIS B 1 136 ? -3.451 64.188 9.695 1 23.06 136 HIS B CA 1
ATOM 3878 C C . HIS B 1 136 ? -2.422 63.375 10.492 1 23.06 136 HIS B C 1
ATOM 3880 O O . HIS B 1 136 ? -1.233 63.375 10.156 1 23.06 136 HIS B O 1
ATOM 3886 N N . SER B 1 137 ? -2.748 63.188 11.836 1 23.69 137 SER B N 1
ATOM 3887 C CA . SER B 1 137 ? -1.721 63.688 12.734 1 23.69 137 SER B CA 1
ATOM 3888 C C . SER B 1 137 ? -0.457 62.844 12.672 1 23.69 137 SER B C 1
ATOM 3890 O O . SER B 1 137 ? 0.63 63.344 12.406 1 23.69 137 SER B O 1
ATOM 3892 N N . HIS B 1 138 ? 0.066 62.438 14.039 1 23.03 138 HIS B N 1
ATOM 3893 C CA . HIS B 1 138 ? 1.414 62.312 14.57 1 23.03 138 HIS B CA 1
ATOM 3894 C C . HIS B 1 138 ? 2.072 61.031 14.055 1 23.03 138 HIS B C 1
ATOM 3896 O O . HIS B 1 138 ? 1.403 60 13.875 1 23.03 138 HIS B O 1
ATOM 3902 N N . SER B 1 139 ? 3.238 61.125 13.406 1 24.38 139 SER B N 1
ATOM 3903 C CA . SER B 1 139 ? 4.16 60.438 12.516 1 24.38 139 SER B CA 1
ATOM 3904 C C . SER B 1 139 ? 4.613 59.094 13.125 1 24.38 139 SER B C 1
ATOM 3906 O O . SER B 1 139 ? 5.586 58.5 12.656 1 24.38 139 SER B O 1
ATOM 3908 N N . GLU B 1 140 ? 4.078 58.719 14.344 1 24.02 140 GLU B N 1
ATOM 3909 C CA . GLU B 1 140 ? 5.051 57.844 14.992 1 24.02 140 GLU B CA 1
ATOM 3910 C C . GLU B 1 140 ? 5.281 56.594 14.172 1 24.02 140 GLU B C 1
ATOM 3912 O O . GLU B 1 140 ? 4.344 56.031 13.586 1 24.02 140 GLU B O 1
ATOM 3917 N N . LYS B 1 141 ? 6.531 56.344 13.734 1 26.22 141 LYS B N 1
ATOM 3918 C CA . LYS B 1 141 ? 7.34 55.375 12.984 1 26.22 141 LYS B CA 1
ATOM 3919 C C . LYS B 1 141 ? 7 53.938 13.383 1 26.22 141 LYS B C 1
ATOM 3921 O O . LYS B 1 141 ? 7.551 53.406 14.352 1 26.22 141 LYS B O 1
ATOM 3926 N N . CYS B 1 142 ? 5.707 53.688 13.594 1 22.75 142 CYS B N 1
ATOM 3927 C CA . CYS B 1 142 ? 5.488 52.312 14.023 1 22.75 142 CYS B CA 1
ATOM 3928 C C . CYS B 1 142 ? 6.113 51.344 13.031 1 22.75 142 CYS B C 1
ATOM 3930 O O . CYS B 1 142 ? 5.766 51.344 11.852 1 22.75 142 CYS B O 1
ATOM 3932 N N . VAL B 1 143 ? 7.406 51.062 13.281 1 21.81 143 VAL B N 1
ATOM 3933 C CA . VAL B 1 143 ? 8.242 50.062 12.609 1 21.81 143 VAL B CA 1
ATOM 3934 C C . VAL B 1 143 ? 7.426 48.812 12.305 1 21.81 143 VAL B C 1
ATOM 3936 O O . VAL B 1 143 ? 6.828 48.219 13.211 1 21.81 143 VAL B O 1
ATOM 3939 N N . LYS B 1 144 ? 6.715 48.812 11.297 1 24.56 144 LYS B N 1
ATOM 3940 C CA . LYS B 1 144 ? 6 47.719 10.617 1 24.56 144 LYS B CA 1
ATOM 3941 C C . LYS B 1 144 ? 6.773 46.406 10.703 1 24.56 144 LYS B C 1
ATOM 3943 O O . LYS B 1 144 ? 7.75 46.219 9.984 1 24.56 144 LYS B O 1
ATOM 3948 N N . LEU B 1 145 ? 7.145 46 11.992 1 20.48 145 LEU B N 1
ATOM 3949 C CA . LEU B 1 145 ? 7.758 44.688 12.195 1 20.48 145 LEU B CA 1
ATOM 3950 C C . LEU B 1 145 ? 6.992 43.625 11.445 1 20.48 145 LEU B C 1
ATOM 3952 O O . LEU B 1 145 ? 5.84 43.312 11.773 1 20.48 145 LEU B O 1
ATOM 3956 N N . PHE B 1 146 ? 6.918 43.75 10.188 1 22.36 146 PHE B N 1
ATOM 3957 C CA . PHE B 1 146 ? 6.508 42.688 9.273 1 22.36 146 PHE B CA 1
ATOM 3958 C C . PHE B 1 146 ? 6.805 41.312 9.867 1 22.36 146 PHE B C 1
ATOM 3960 O O . PHE B 1 146 ? 7.961 40.969 10.117 1 22.36 146 PHE B O 1
ATOM 3967 N N . GLY B 1 147 ? 5.984 40.906 10.742 1 20.36 147 GLY B N 1
ATOM 3968 C CA . GLY B 1 147 ? 5.934 39.688 11.516 1 20.36 147 GLY B CA 1
ATOM 3969 C C . GLY B 1 147 ? 6.332 38.469 10.711 1 20.36 147 GLY B C 1
ATOM 3970 O O . GLY B 1 147 ? 5.699 38.125 9.703 1 20.36 147 GLY B O 1
ATOM 3971 N N . LEU B 1 148 ? 7.621 38.281 10.508 1 22.09 148 LEU B N 1
ATOM 3972 C CA . LEU B 1 148 ? 8.312 37.062 10.094 1 22.09 148 LEU B CA 1
ATOM 3973 C C . LEU B 1 148 ? 7.625 35.812 10.656 1 22.09 148 LEU B C 1
ATOM 3975 O O . LEU B 1 148 ? 7.629 35.594 11.867 1 22.09 148 LEU B O 1
ATOM 3979 N N . ALA B 1 149 ? 6.449 35.656 10.266 1 23.33 149 ALA B N 1
ATOM 3980 C CA . ALA B 1 149 ? 5.832 34.375 10.664 1 23.33 149 ALA B CA 1
ATOM 3981 C C . ALA B 1 149 ? 6.859 33.25 10.703 1 23.33 149 ALA B C 1
ATOM 3983 O O . ALA B 1 149 ? 7.367 32.844 9.664 1 23.33 149 ALA B O 1
ATOM 3984 N N . LEU B 1 150 ? 7.73 33.312 11.656 1 24.09 150 LEU B N 1
ATOM 3985 C CA . LEU B 1 150 ? 8.727 32.344 12.141 1 24.09 150 LEU B CA 1
ATOM 3986 C C . LEU B 1 150 ? 8.18 30.938 12.109 1 24.09 150 LEU B C 1
ATOM 3988 O O . LEU B 1 150 ? 7.105 30.672 12.648 1 24.09 150 LEU B O 1
ATOM 3992 N N . ALA B 1 151 ? 8.297 30.344 11.016 1 26.53 151 ALA B N 1
ATOM 3993 C CA . ALA B 1 151 ? 8.109 28.906 10.984 1 26.53 151 ALA B CA 1
ATOM 3994 C C . ALA B 1 151 ? 8.5 28.266 12.32 1 26.53 151 ALA B C 1
ATOM 3996 O O . ALA B 1 151 ? 9.516 28.641 12.914 1 26.53 151 ALA B O 1
ATOM 3997 N N . GLU B 1 152 ? 7.625 27.969 13.148 1 25.16 152 GLU B N 1
ATOM 3998 C CA . GLU B 1 152 ? 7.969 27.422 14.453 1 25.16 152 GLU B CA 1
ATOM 3999 C C . GLU B 1 152 ? 9.227 26.562 14.383 1 25.16 152 GLU B C 1
ATOM 4001 O O . GLU B 1 152 ? 9.289 25.609 13.602 1 25.16 152 GLU B O 1
ATOM 4006 N N . PRO B 1 153 ? 10.406 26.922 14.477 1 27.27 153 PRO B N 1
ATOM 4007 C CA . PRO B 1 153 ? 11.609 26.109 14.695 1 27.27 153 PRO B CA 1
ATOM 4008 C C . PRO B 1 153 ? 11.336 24.875 15.547 1 27.27 153 PRO B C 1
ATOM 4010 O O . PRO B 1 153 ? 10.367 24.859 16.312 1 27.27 153 PRO B O 1
ATOM 4013 N N . GLU B 1 154 ? 11.438 23.578 15.047 1 27.11 154 GLU B N 1
ATOM 4014 C CA . GLU B 1 154 ? 11.625 22.672 16.172 1 27.11 154 GLU B CA 1
ATOM 4015 C C . GLU B 1 154 ? 12.352 23.359 17.328 1 27.11 154 GLU B C 1
ATOM 4017 O O . GLU B 1 154 ? 13.477 23.844 17.156 1 27.11 154 GLU B O 1
ATOM 4022 N N . ALA B 1 155 ? 11.688 24.094 18.016 1 27.11 155 ALA B N 1
ATOM 4023 C CA . ALA B 1 155 ? 12.117 24.891 19.156 1 27.11 155 ALA B CA 1
ATOM 4024 C C . ALA B 1 155 ? 13.172 24.172 19.984 1 27.11 155 ALA B C 1
ATOM 4026 O O . ALA B 1 155 ? 12.898 23.109 20.562 1 27.11 155 ALA B O 1
ATOM 4027 N N . CYS B 1 156 ? 14.398 23.906 19.359 1 27.31 156 CYS B N 1
ATOM 4028 C CA . CYS B 1 156 ? 15.461 23.641 20.328 1 27.31 156 CYS B CA 1
ATOM 4029 C C . CYS B 1 156 ? 15.273 24.469 21.594 1 27.31 156 CYS B C 1
ATOM 4031 O O . CYS B 1 156 ? 15.195 25.703 21.516 1 27.31 156 CYS B O 1
ATOM 4033 N N . GLU B 1 157 ? 14.516 24.031 22.453 1 27.25 157 GLU B N 1
ATOM 4034 C CA . GLU B 1 157 ? 14.477 24.609 23.797 1 27.25 157 GLU B CA 1
ATOM 4035 C C . GLU B 1 157 ? 15.852 25.141 24.203 1 27.25 157 GLU B C 1
ATOM 4037 O O . GLU B 1 157 ? 16.016 25.641 25.312 1 27.25 157 GLU B O 1
ATOM 4042 N N . THR B 1 158 ? 17.016 24.531 23.641 1 26.14 158 THR B N 1
ATOM 4043 C CA . THR B 1 158 ? 18.125 25.125 24.375 1 26.14 158 THR B CA 1
ATOM 4044 C C . THR B 1 158 ? 18.25 26.609 24.078 1 26.14 158 THR B C 1
ATOM 4046 O O . THR B 1 158 ? 17.734 27.078 23.047 1 26.14 158 THR B O 1
ATOM 4049 N N . ASN B 1 159 ? 18.906 27.406 25 1 26.22 159 ASN B N 1
ATOM 4050 C CA . ASN B 1 159 ? 19.359 28.797 25.109 1 26.22 159 ASN B CA 1
ATOM 4051 C C . ASN B 1 159 ? 20.016 29.266 23.812 1 26.22 159 ASN B C 1
ATOM 4053 O O . ASN B 1 159 ? 21.156 28.875 23.516 1 26.22 159 ASN B O 1
ATOM 4057 N N . CYS B 1 160 ? 19.438 29.406 22.75 1 30.52 160 CYS B N 1
ATOM 4058 C CA . CYS B 1 160 ? 19.797 29.906 21.438 1 30.52 160 CYS B CA 1
ATOM 4059 C C . CYS B 1 160 ? 20.641 31.172 21.547 1 30.52 160 CYS B C 1
ATOM 4061 O O . CYS B 1 160 ? 20.922 31.828 20.531 1 30.52 160 CYS B O 1
ATOM 4063 N N . ASP B 1 161 ? 20.797 31.844 22.609 1 29.62 161 ASP B N 1
ATOM 4064 C CA . ASP B 1 161 ? 21.531 33.094 22.516 1 29.62 161 ASP B CA 1
ATOM 4065 C C . ASP B 1 161 ? 22.859 32.906 21.797 1 29.62 161 ASP B C 1
ATOM 4067 O O . ASP B 1 161 ? 23.359 33.812 21.141 1 29.62 161 ASP B O 1
ATOM 4071 N N . ALA B 1 162 ? 23.734 31.906 22.234 1 30.67 162 ALA B N 1
ATOM 4072 C CA . ALA B 1 162 ? 25.141 32.062 21.922 1 30.67 162 ALA B CA 1
ATOM 4073 C C . ALA B 1 162 ? 25.453 31.547 20.516 1 30.67 162 ALA B C 1
ATOM 4075 O O . ALA B 1 162 ? 26.453 31.953 19.906 1 30.67 162 ALA B O 1
ATOM 4076 N N . VAL B 1 163 ? 25.078 30.156 20.078 1 32.12 163 VAL B N 1
ATOM 4077 C CA . VAL B 1 163 ? 25.812 29.625 18.938 1 32.12 163 VAL B CA 1
ATOM 4078 C C . VAL B 1 163 ? 25.125 30.078 17.641 1 32.12 163 VAL B C 1
ATOM 4080 O O . VAL B 1 163 ? 23.922 29.906 17.484 1 32.12 163 VAL B O 1
ATOM 4083 N N . LYS B 1 164 ? 25.594 30.969 16.812 1 33.69 164 LYS B N 1
ATOM 4084 C CA . LYS B 1 164 ? 25.328 31.531 15.5 1 33.69 164 LYS B CA 1
ATOM 4085 C C . LYS B 1 164 ? 24.922 30.453 14.508 1 33.69 164 LYS B C 1
ATOM 4087 O O . LYS B 1 164 ? 25.75 29.953 13.742 1 33.69 164 LYS B O 1
ATOM 4092 N N . GLU B 1 165 ? 24.469 29.266 14.945 1 33.09 165 GLU B N 1
ATOM 4093 C CA . GLU B 1 165 ? 24.297 28.203 13.953 1 33.09 165 GLU B CA 1
ATOM 4094 C C . GLU B 1 165 ? 23.281 28.609 12.891 1 33.09 165 GLU B C 1
ATOM 4096 O O . GLU B 1 165 ? 22.375 29.406 13.156 1 33.09 165 GLU B O 1
ATOM 4101 N N . ASP B 1 166 ? 23.594 28.344 11.562 1 33.41 166 ASP B N 1
ATOM 4102 C CA . ASP B 1 166 ? 22.906 28.672 10.32 1 33.41 166 ASP B CA 1
ATOM 4103 C C . ASP B 1 166 ? 21.438 28.234 10.367 1 33.41 166 ASP B C 1
ATOM 4105 O O . ASP B 1 166 ? 21.109 27.25 11.031 1 33.41 166 ASP B O 1
ATOM 4109 N N . PRO B 1 167 ? 20.5 29.016 10.062 1 32.38 167 PRO B N 1
ATOM 4110 C CA . PRO B 1 167 ? 19.062 28.766 10.156 1 32.38 167 PRO B CA 1
ATOM 4111 C C . PRO B 1 167 ? 18.625 27.5 9.414 1 32.38 167 PRO B C 1
ATOM 4113 O O . PRO B 1 167 ? 19.266 27.109 8.438 1 32.38 167 PRO B O 1
ATOM 4116 N N . PRO B 1 168 ? 18.109 26.516 10.008 1 37.91 168 PRO B N 1
ATOM 4117 C CA . PRO B 1 168 ? 17.609 25.312 9.352 1 37.91 168 PRO B CA 1
ATOM 4118 C C . PRO B 1 168 ? 16.797 25.609 8.102 1 37.91 168 PRO B C 1
ATOM 4120 O O . PRO B 1 168 ? 16.203 26.688 7.988 1 37.91 168 PRO B O 1
ATOM 4123 N N . ILE B 1 169 ? 17.234 25.219 6.91 1 36.81 169 ILE B N 1
ATOM 4124 C CA . ILE B 1 169 ? 16.453 25.328 5.68 1 36.81 169 ILE B CA 1
ATOM 4125 C C . ILE B 1 169 ? 15 24.922 5.953 1 36.81 169 ILE B C 1
ATOM 4127 O O . ILE B 1 169 ? 14.727 23.797 6.363 1 36.81 169 ILE B O 1
ATOM 4131 N N . LEU B 1 170 ? 14.125 25.703 6.336 1 34.59 170 LEU B N 1
ATOM 4132 C CA . LEU B 1 170 ? 12.703 25.562 6.648 1 34.59 170 LEU B CA 1
ATOM 4133 C C . LEU B 1 170 ? 11.953 24.938 5.48 1 34.59 170 LEU B C 1
ATOM 4135 O O . LEU B 1 170 ? 11.906 25.516 4.387 1 34.59 170 LEU B O 1
ATOM 4139 N N . MET B 1 171 ? 12.039 23.75 5.18 1 35.78 171 MET B N 1
ATOM 4140 C CA . MET B 1 171 ? 11.078 23.281 4.184 1 35.78 171 MET B CA 1
ATOM 4141 C C . MET B 1 171 ? 9.648 23.484 4.664 1 35.78 171 MET B C 1
ATOM 4143 O O . MET B 1 171 ? 9.273 23.016 5.734 1 35.78 171 MET B O 1
ATOM 4147 N N . LYS B 1 172 ? 9.016 24.594 4.516 1 33.06 172 LYS B N 1
ATOM 4148 C CA . LYS B 1 172 ? 7.621 24.938 4.809 1 33.06 172 LYS B CA 1
ATOM 4149 C C . LYS B 1 172 ? 6.691 23.781 4.469 1 33.06 172 LYS B C 1
ATOM 4151 O O . LYS B 1 172 ? 6.574 23.391 3.307 1 33.06 172 LYS B O 1
ATOM 4156 N N . SER B 1 173 ? 6.594 22.812 5.227 1 34.69 173 SER B N 1
ATOM 4157 C CA . SER B 1 173 ? 5.543 21.812 5.004 1 34.69 173 SER B CA 1
ATOM 4158 C C . SER B 1 173 ? 4.16 22.438 5.156 1 34.69 173 SER B C 1
ATOM 4160 O O . SER B 1 173 ? 3.715 22.719 6.273 1 34.69 173 SER B O 1
ATOM 4162 N N . ARG B 1 174 ? 3.732 23.516 4.496 1 33.91 174 ARG B N 1
ATOM 4163 C CA . ARG B 1 174 ? 2.312 23.844 4.582 1 33.91 174 ARG B CA 1
ATOM 4164 C C . ARG B 1 174 ? 1.448 22.656 4.199 1 33.91 174 ARG B C 1
ATOM 4166 O O . ARG B 1 174 ? 1.678 22.016 3.164 1 33.91 174 ARG B O 1
ATOM 4173 N N . PRO B 1 175 ? 0.863 21.938 5.012 1 38.09 175 PRO B N 1
ATOM 4174 C CA . PRO B 1 175 ? -0.087 20.922 4.574 1 38.09 175 PRO B CA 1
ATOM 4175 C C . PRO B 1 175 ? -0.923 21.359 3.375 1 38.09 175 PRO B C 1
ATOM 4177 O O . PRO B 1 175 ? -1.557 22.422 3.42 1 38.09 175 PRO B O 1
ATOM 4180 N N . HIS B 1 176 ? -0.476 21.438 2.244 1 39.84 176 HIS B N 1
ATOM 4181 C CA . HIS B 1 176 ? -1.416 21.625 1.146 1 39.84 176 HIS B CA 1
ATOM 4182 C C . HIS B 1 176 ? -2.779 21.031 1.476 1 39.84 176 HIS B C 1
ATOM 4184 O O . HIS B 1 176 ? -2.881 19.844 1.793 1 39.84 176 HIS B O 1
ATOM 4190 N N . ALA B 1 177 ? -3.678 21.703 2.1 1 39.38 177 ALA B N 1
ATOM 4191 C CA . ALA B 1 177 ? -5.082 21.359 2.297 1 39.38 177 ALA B CA 1
ATOM 4192 C C . ALA B 1 177 ? -5.633 20.594 1.098 1 39.38 177 ALA B C 1
ATOM 4194 O O . ALA B 1 177 ? -5.895 21.188 0.044 1 39.38 177 ALA B O 1
ATOM 4195 N N . HIS B 1 178 ? -5.066 19.516 0.675 1 50.53 178 HIS B N 1
ATOM 4196 C CA . HIS B 1 178 ? -5.945 18.828 -0.267 1 50.53 178 HIS B CA 1
ATOM 4197 C C . HIS B 1 178 ? -7.41 19.062 0.08 1 50.53 178 HIS B C 1
ATOM 4199 O O . HIS B 1 178 ? -7.84 18.766 1.2 1 50.53 178 HIS B O 1
ATOM 4205 N N . SER B 1 179 ? -7.996 20.016 -0.654 1 58.03 179 SER B N 1
ATOM 4206 C CA . SER B 1 179 ? -9.391 20.422 -0.483 1 58.03 179 SER B CA 1
ATOM 4207 C C . SER B 1 179 ? -10.305 19.203 -0.379 1 58.03 179 SER B C 1
ATOM 4209 O O . SER B 1 179 ? -10 18.141 -0.939 1 58.03 179 SER B O 1
ATOM 4211 N N . HIS B 1 180 ? -11.047 19.047 0.601 1 65.94 180 HIS B N 1
ATOM 4212 C CA . HIS B 1 180 ? -12.086 18.047 0.828 1 65.94 180 HIS B CA 1
ATOM 4213 C C . HIS B 1 180 ? -12.727 17.625 -0.485 1 65.94 180 HIS B C 1
ATOM 4215 O O . HIS B 1 180 ? -13.047 16.438 -0.667 1 65.94 180 HIS B O 1
ATOM 4221 N N . GLY B 1 181 ? -12.664 18.609 -1.379 1 71.25 181 GLY B N 1
ATOM 4222 C CA . GLY B 1 181 ? -13.289 18.328 -2.658 1 71.25 181 GLY B CA 1
ATOM 4223 C C . GLY B 1 181 ? -12.461 17.391 -3.525 1 71.25 181 GLY B C 1
ATOM 4224 O O . GLY B 1 181 ? -12.992 16.438 -4.102 1 71.25 181 GLY B O 1
ATOM 4225 N N . VAL B 1 182 ? -11.234 17.594 -3.531 1 73.38 182 VAL B N 1
ATOM 4226 C CA . VAL B 1 182 ? -10.359 16.797 -4.379 1 73.38 182 VAL B CA 1
ATOM 4227 C C . VAL B 1 182 ? -10.273 15.375 -3.84 1 73.38 182 VAL B C 1
ATOM 4229 O O . VAL B 1 182 ? -10.281 14.406 -4.613 1 73.38 182 VAL B O 1
ATOM 4232 N N . ARG B 1 183 ? -10.273 15.297 -2.588 1 74.44 183 ARG B N 1
ATOM 4233 C CA . ARG B 1 183 ? -10.203 13.984 -1.944 1 74.44 183 ARG B CA 1
ATOM 4234 C C . ARG B 1 183 ? -11.43 13.148 -2.287 1 74.44 183 ARG B C 1
ATOM 4236 O O . ARG B 1 183 ? -11.312 11.961 -2.594 1 74.44 183 ARG B O 1
ATOM 4243 N N . SER B 1 184 ? -12.523 13.805 -2.229 1 79.12 184 SER B N 1
ATOM 4244 C CA . SER B 1 184 ? -13.773 13.102 -2.508 1 79.12 184 SER B CA 1
ATOM 4245 C C . SER B 1 184 ? -13.844 12.648 -3.961 1 79.12 184 SER B C 1
ATOM 4247 O O . SER B 1 184 ? -14.273 11.531 -4.25 1 79.12 184 SER B O 1
ATOM 4249 N N . ILE B 1 185 ? -13.367 13.43 -4.785 1 79.38 185 ILE B N 1
ATOM 4250 C CA . ILE B 1 185 ? -13.406 13.109 -6.207 1 79.38 185 ILE B CA 1
ATOM 4251 C C . ILE B 1 185 ? -12.469 11.938 -6.496 1 79.38 185 ILE B C 1
ATOM 4253 O O . ILE B 1 185 ? -12.797 11.047 -7.285 1 79.38 185 ILE B O 1
ATOM 4257 N N . THR B 1 186 ? -11.359 11.984 -5.82 1 80.56 186 THR B N 1
ATOM 4258 C CA . THR B 1 186 ? -10.383 10.922 -6.035 1 80.56 186 THR B CA 1
ATOM 4259 C C . THR B 1 186 ? -10.93 9.578 -5.562 1 80.56 186 THR B C 1
ATOM 4261 O O . THR B 1 186 ? -10.75 8.562 -6.23 1 80.56 186 THR B O 1
ATOM 4264 N N . ILE B 1 187 ? -11.609 9.602 -4.477 1 82.5 187 ILE B N 1
ATOM 4265 C CA . ILE B 1 187 ? -12.18 8.375 -3.932 1 82.5 187 ILE B CA 1
ATOM 4266 C C . ILE B 1 187 ? -13.25 7.844 -4.875 1 82.5 187 ILE B C 1
ATOM 4268 O O . ILE B 1 187 ? -13.258 6.652 -5.207 1 82.5 187 ILE B O 1
ATOM 4272 N N . VAL B 1 188 ? -14.055 8.75 -5.336 1 85.12 188 VAL B N 1
ATOM 4273 C CA . VAL B 1 188 ? -15.164 8.367 -6.199 1 85.12 188 VAL B CA 1
ATOM 4274 C C . VAL B 1 188 ? -14.625 7.824 -7.523 1 85.12 188 VAL B C 1
ATOM 4276 O O . VAL B 1 188 ? -15.094 6.797 -8.016 1 85.12 188 VAL B O 1
ATOM 4279 N N . LEU B 1 189 ? -13.672 8.406 -8.008 1 81.94 189 LEU B N 1
ATOM 4280 C CA . LEU B 1 189 ? -13.094 7.984 -9.281 1 81.94 189 LEU B CA 1
ATOM 4281 C C . LEU B 1 189 ? -12.43 6.617 -9.141 1 81.94 189 LEU B C 1
ATOM 4283 O O . LEU B 1 189 ? -12.633 5.734 -9.977 1 81.94 189 LEU B O 1
ATOM 4287 N N . ALA B 1 190 ? -11.648 6.566 -8.109 1 81.81 190 ALA B N 1
ATOM 4288 C CA . ALA B 1 190 ? -10.906 5.324 -7.895 1 81.81 190 ALA B CA 1
ATOM 4289 C C . ALA B 1 190 ? -11.859 4.141 -7.738 1 81.81 190 ALA B C 1
ATOM 4291 O O . ALA B 1 190 ? -11.68 3.102 -8.375 1 81.81 190 ALA B O 1
ATOM 4292 N N . ILE B 1 191 ? -12.883 4.305 -6.969 1 83.69 191 ILE B N 1
ATOM 4293 C CA . ILE B 1 191 ? -13.805 3.215 -6.676 1 83.69 191 ILE B CA 1
ATOM 4294 C C . ILE B 1 191 ? -14.695 2.949 -7.895 1 83.69 191 ILE B C 1
ATOM 4296 O O . ILE B 1 191 ? -15.062 1.803 -8.164 1 83.69 191 ILE B O 1
ATOM 4300 N N . SER B 1 192 ? -14.992 4.039 -8.594 1 86.75 192 SER B N 1
ATOM 4301 C CA . SER B 1 192 ? -15.773 3.867 -9.82 1 86.75 192 SER B CA 1
ATOM 4302 C C . SER B 1 192 ? -15.031 2.994 -10.82 1 86.75 192 SER B C 1
ATOM 4304 O O . SER B 1 192 ? -15.609 2.08 -11.406 1 86.75 192 SER B O 1
ATOM 4306 N N . PHE B 1 193 ? -13.805 3.25 -11.016 1 81.06 193 PHE B N 1
ATOM 4307 C CA . PHE B 1 193 ? -13 2.469 -11.945 1 81.06 193 PHE B CA 1
ATOM 4308 C C . PHE B 1 193 ? -12.93 1.012 -11.508 1 81.06 193 PHE B C 1
ATOM 4310 O O . PHE B 1 193 ? -13.086 0.104 -12.328 1 81.06 193 PHE B O 1
ATOM 4317 N N . HIS B 1 194 ? -12.672 0.809 -10.305 1 79.25 194 HIS B N 1
ATOM 4318 C CA . HIS B 1 194 ? -12.625 -0.538 -9.75 1 79.25 194 HIS B CA 1
ATOM 4319 C C . HIS B 1 194 ? -13.945 -1.272 -9.961 1 79.25 194 HIS B C 1
ATOM 4321 O O . HIS B 1 194 ? -13.953 -2.432 -10.375 1 79.25 194 HIS B O 1
ATOM 4327 N N . SER B 1 195 ? -15.031 -0.503 -9.719 1 88.12 195 SER B N 1
ATOM 4328 C CA . SER B 1 195 ? -16.359 -1.096 -9.836 1 88.12 195 SER B CA 1
ATOM 4329 C C . SER B 1 195 ? -16.656 -1.483 -11.281 1 88.12 195 SER B C 1
ATOM 4331 O O . SER B 1 195 ? -17.312 -2.5 -11.531 1 88.12 195 SER B O 1
ATOM 4333 N N . ILE B 1 196 ? -16.188 -0.734 -12.164 1 87.75 196 ILE B N 1
ATOM 4334 C CA . ILE B 1 196 ? -16.406 -1.041 -13.578 1 87.75 196 ILE B CA 1
ATOM 4335 C C . ILE B 1 196 ? -15.688 -2.346 -13.938 1 87.75 196 ILE B C 1
ATOM 4337 O O . ILE B 1 196 ? -16.25 -3.199 -14.625 1 87.75 196 ILE B O 1
ATOM 4341 N N . ILE B 1 197 ? -14.547 -2.525 -13.461 1 81.69 197 ILE B N 1
ATOM 4342 C CA . ILE B 1 197 ? -13.75 -3.705 -13.789 1 81.69 197 ILE B CA 1
ATOM 4343 C C . ILE B 1 197 ? -14.398 -4.945 -13.18 1 81.69 197 ILE B C 1
ATOM 4345 O O . ILE B 1 197 ? -14.445 -6.004 -13.812 1 81.69 197 ILE B O 1
ATOM 4349 N N . GLU B 1 198 ? -14.844 -4.824 -12.023 1 81.12 198 GLU B N 1
ATOM 4350 C CA . GLU B 1 198 ? -15.562 -5.922 -11.391 1 81.12 198 GLU B CA 1
ATOM 4351 C C . GLU B 1 198 ? -16.812 -6.301 -12.188 1 81.12 198 GLU B C 1
ATOM 4353 O O . GLU B 1 198 ? -17.109 -7.484 -12.352 1 81.12 198 GLU B O 1
ATOM 4358 N N . GLY B 1 199 ? -17.5 -5.277 -12.609 1 87.56 199 GLY B N 1
ATOM 4359 C CA . GLY B 1 199 ? -18.672 -5.523 -13.438 1 87.56 199 GLY B CA 1
ATOM 4360 C C . GLY B 1 199 ? -18.344 -6.223 -14.742 1 87.56 199 GLY B C 1
ATOM 4361 O O . GLY B 1 199 ? -19.094 -7.082 -15.203 1 87.56 199 GLY B O 1
ATOM 4362 N N . LEU B 1 200 ? -17.219 -5.859 -15.305 1 85.25 200 LEU B N 1
ATOM 4363 C CA . LEU B 1 200 ? -16.781 -6.496 -16.547 1 85.25 200 LEU B CA 1
ATOM 4364 C C . LEU B 1 200 ? -16.578 -7.992 -16.344 1 85.25 200 LEU B C 1
ATOM 4366 O O . LEU B 1 200 ? -17.016 -8.797 -17.172 1 85.25 200 LEU B O 1
ATOM 4370 N N . ALA B 1 201 ? -15.875 -8.328 -15.281 1 78.38 201 ALA B N 1
ATOM 4371 C CA . ALA B 1 201 ? -15.625 -9.727 -14.961 1 78.38 201 ALA B CA 1
ATOM 4372 C C . ALA B 1 201 ? -16.938 -10.492 -14.766 1 78.38 201 ALA B C 1
ATOM 4374 O O . ALA B 1 201 ? -17.047 -11.648 -15.164 1 78.38 201 ALA B O 1
ATOM 4375 N N . PHE B 1 202 ? -17.875 -9.828 -14.125 1 84.31 202 PHE B N 1
ATOM 4376 C CA . PHE B 1 202 ? -19.203 -10.391 -13.914 1 84.31 202 PHE B CA 1
ATOM 4377 C C . PHE B 1 202 ? -19.922 -10.586 -15.242 1 84.31 202 PHE B C 1
ATOM 4379 O O . PHE B 1 202 ? -20.531 -11.625 -15.477 1 84.31 202 PHE B O 1
ATOM 4386 N N . GLY B 1 203 ? -19.781 -9.68 -16.141 1 87.31 203 GLY B N 1
ATOM 4387 C CA . GLY B 1 203 ? -20.5 -9.68 -17.406 1 87.31 203 GLY B CA 1
ATOM 4388 C C . GLY B 1 203 ? -19.984 -10.719 -18.375 1 87.31 203 GLY B C 1
ATOM 4389 O O . GLY B 1 203 ? -20.75 -11.242 -19.188 1 87.31 203 GLY B O 1
ATOM 4390 N N . VAL B 1 204 ? -18.766 -11.078 -18.297 1 82.19 204 VAL B N 1
ATOM 4391 C CA . VAL B 1 204 ? -18.156 -11.969 -19.281 1 82.19 204 VAL B CA 1
ATOM 4392 C C . VAL B 1 204 ? -18.406 -13.422 -18.891 1 82.19 204 VAL B C 1
ATOM 4394 O O . VAL B 1 204 ? -18.203 -14.336 -19.688 1 82.19 204 VAL B O 1
ATOM 4397 N N . GLN B 1 205 ? -18.891 -13.648 -17.672 1 80.94 205 GLN B N 1
ATOM 4398 C CA . GLN B 1 205 ? -19.141 -15.023 -17.234 1 80.94 205 GLN B CA 1
ATOM 4399 C C . GLN B 1 205 ? -20.219 -15.68 -18.094 1 80.94 205 GLN B C 1
ATOM 4401 O O . GLN B 1 205 ? -21.203 -15.031 -18.469 1 80.94 205 GLN B O 1
ATOM 4406 N N . ASP B 1 206 ? -19.984 -16.953 -18.469 1 80.06 206 ASP B N 1
ATOM 4407 C CA . ASP B 1 206 ? -20.891 -17.641 -19.391 1 80.06 206 ASP B CA 1
ATOM 4408 C C . ASP B 1 206 ? -21.625 -18.781 -18.688 1 80.06 206 ASP B C 1
ATOM 4410 O O . ASP B 1 206 ? -22.344 -19.547 -19.344 1 80.06 206 ASP B O 1
ATOM 4414 N N . ASP B 1 207 ? -21.422 -18.953 -17.438 1 83.62 207 ASP B N 1
ATOM 4415 C CA . ASP B 1 207 ? -22.062 -20.016 -16.656 1 83.62 207 ASP B CA 1
ATOM 4416 C C . ASP B 1 207 ? -22.891 -19.438 -15.516 1 83.62 207 ASP B C 1
ATOM 4418 O O . ASP B 1 207 ? -22.422 -18.578 -14.766 1 83.62 207 ASP B O 1
ATOM 4422 N N . ALA B 1 208 ? -24.125 -19.875 -15.43 1 87.75 208 ALA B N 1
ATOM 4423 C CA . ALA B 1 208 ? -25.062 -19.375 -14.445 1 87.75 208 ALA B CA 1
ATOM 4424 C C . ALA B 1 208 ? -24.547 -19.578 -13.023 1 87.75 208 ALA B C 1
ATOM 4426 O O . ALA B 1 208 ? -24.703 -18.719 -12.164 1 87.75 208 ALA B O 1
ATOM 4427 N N . THR B 1 209 ? -23.969 -20.703 -12.828 1 81.5 209 THR B N 1
ATOM 4428 C CA . THR B 1 209 ? -23.422 -21 -11.508 1 81.5 209 THR B CA 1
ATOM 4429 C C . THR B 1 209 ? -22.281 -20.062 -11.164 1 81.5 209 THR B C 1
ATOM 4431 O O . THR B 1 209 ? -22.203 -19.562 -10.031 1 81.5 209 THR B O 1
ATOM 4434 N N . GLU B 1 210 ? -21.516 -19.766 -12.117 1 80.62 210 GLU B N 1
ATOM 4435 C CA . GLU B 1 210 ? -20.406 -18.859 -11.906 1 80.62 210 GLU B CA 1
ATOM 4436 C C . GLU B 1 210 ? -20.891 -17.422 -11.68 1 80.62 210 GLU B C 1
ATOM 4438 O O . GLU B 1 210 ? -20.344 -16.703 -10.859 1 80.62 210 GLU B O 1
ATOM 4443 N N . VAL B 1 211 ? -21.922 -17.125 -12.406 1 85.62 211 VAL B N 1
ATOM 4444 C CA . VAL B 1 211 ? -22.516 -15.797 -12.281 1 85.62 211 VAL B CA 1
ATOM 4445 C C . VAL B 1 211 ? -23.078 -15.617 -10.867 1 85.62 211 VAL B C 1
ATOM 4447 O O . VAL B 1 211 ? -22.844 -14.586 -10.234 1 85.62 211 VAL B O 1
ATOM 4450 N N . GLY B 1 212 ? -23.703 -16.578 -10.352 1 84.44 212 GLY B N 1
ATOM 4451 C CA . GLY B 1 212 ? -24.281 -16.516 -9.016 1 84.44 212 GLY B CA 1
ATOM 4452 C C . GLY B 1 212 ? -23.234 -16.438 -7.922 1 84.44 212 GLY B C 1
ATOM 4453 O O . GLY B 1 212 ? -23.344 -15.625 -7 1 84.44 212 GLY B O 1
ATOM 4454 N N . THR B 1 213 ? -22.281 -17.266 -8.117 1 77.06 213 THR B N 1
ATOM 4455 C CA . THR B 1 213 ? -21.203 -17.297 -7.121 1 77.06 213 THR B CA 1
ATOM 4456 C C . THR B 1 213 ? -20.438 -15.977 -7.109 1 77.06 213 THR B C 1
ATOM 4458 O O . THR B 1 213 ? -20.125 -15.438 -6.043 1 77.06 213 THR B O 1
ATOM 4461 N N . LEU B 1 214 ? -20.172 -15.508 -8.273 1 78.44 214 LEU B N 1
ATOM 4462 C CA . LEU B 1 214 ? -19.453 -14.234 -8.367 1 78.44 214 LEU B CA 1
ATOM 4463 C C . LEU B 1 214 ? -20.312 -13.094 -7.82 1 78.44 214 LEU B C 1
ATOM 4465 O O . LEU B 1 214 ? -19.781 -12.195 -7.16 1 78.44 214 LEU B O 1
ATOM 4469 N N . PHE B 1 215 ? -21.594 -13.156 -8.055 1 86.06 215 PHE B N 1
ATOM 4470 C CA . PHE B 1 215 ? -22.5 -12.125 -7.559 1 86.06 215 PHE B CA 1
ATOM 4471 C C . PHE B 1 215 ? -22.484 -12.078 -6.035 1 86.06 215 PHE B C 1
ATOM 4473 O O . PHE B 1 215 ? -22.359 -11.008 -5.441 1 86.06 215 PHE B O 1
ATOM 4480 N N . LEU B 1 216 ? -22.547 -13.195 -5.453 1 80.56 216 LEU B N 1
ATOM 4481 C CA . LEU B 1 216 ? -22.578 -13.258 -3.996 1 80.56 216 LEU B CA 1
ATOM 4482 C C . LEU B 1 216 ? -21.281 -12.727 -3.402 1 80.56 216 LEU B C 1
ATOM 4484 O O . LEU B 1 216 ? -21.297 -11.977 -2.426 1 80.56 216 LEU B O 1
ATOM 4488 N N . SER B 1 217 ? -20.234 -13.133 -3.957 1 74.12 217 SER B N 1
ATOM 4489 C CA . SER B 1 217 ? -18.922 -12.664 -3.498 1 74.12 217 SER B CA 1
ATOM 4490 C C . SER B 1 217 ? -18.797 -11.148 -3.666 1 74.12 217 SER B C 1
ATOM 4492 O O . SER B 1 217 ? -18.344 -10.461 -2.754 1 74.12 217 SER B O 1
ATOM 4494 N N . LEU B 1 218 ? -19.297 -10.625 -4.762 1 79.19 218 LEU B N 1
ATOM 4495 C CA . LEU B 1 218 ? -19.172 -9.211 -5.098 1 79.19 218 LEU B CA 1
ATOM 4496 C C . LEU B 1 218 ? -20.094 -8.359 -4.23 1 79.19 218 LEU B C 1
ATOM 4498 O O . LEU B 1 218 ? -19.703 -7.281 -3.775 1 79.19 218 LEU B O 1
ATOM 4502 N N . ILE B 1 219 ? -21.266 -8.898 -3.979 1 85.81 219 ILE B N 1
ATOM 4503 C CA . ILE B 1 219 ? -22.266 -8.086 -3.287 1 85.81 219 ILE B CA 1
ATOM 4504 C C . ILE B 1 219 ? -21.828 -7.852 -1.844 1 85.81 219 ILE B C 1
ATOM 4506 O O . ILE B 1 219 ? -22.016 -6.758 -1.3 1 85.81 219 ILE B O 1
ATOM 4510 N N . VAL B 1 220 ? -21.328 -8.789 -1.198 1 78 220 VAL B N 1
ATOM 4511 C CA . VAL B 1 220 ? -20.891 -8.648 0.188 1 78 220 VAL B CA 1
ATOM 4512 C C . VAL B 1 220 ? -19.797 -7.598 0.279 1 78 220 VAL B C 1
ATOM 4514 O O . VAL B 1 220 ? -19.859 -6.695 1.116 1 78 220 VAL B O 1
ATOM 4517 N N . HIS B 1 221 ? -18.906 -7.754 -0.522 1 74.94 221 HIS B N 1
ATOM 4518 C CA . HIS B 1 221 ? -17.797 -6.809 -0.53 1 74.94 221 HIS B CA 1
ATOM 4519 C C . HIS B 1 221 ? -18.266 -5.414 -0.936 1 74.94 221 HIS B C 1
ATOM 4521 O O . HIS B 1 221 ? -17.828 -4.414 -0.357 1 74.94 221 HIS B O 1
ATOM 4527 N N . LYS B 1 222 ? -19.219 -5.297 -1.857 1 86 222 LYS B N 1
ATOM 4528 C CA . LYS B 1 222 ? -19.719 -4.02 -2.352 1 86 222 LYS B CA 1
ATOM 4529 C C . LYS B 1 222 ? -20.516 -3.287 -1.274 1 86 222 LYS B C 1
ATOM 4531 O O . LYS B 1 222 ? -20.453 -2.061 -1.177 1 86 222 LYS B O 1
ATOM 4536 N N . VAL B 1 223 ? -21.172 -4.07 -0.529 1 88 223 VAL B N 1
ATOM 4537 C CA . VAL B 1 223 ? -21.969 -3.469 0.529 1 88 223 VAL B CA 1
ATOM 4538 C C . VAL B 1 223 ? -21.062 -2.801 1.557 1 88 223 VAL B C 1
ATOM 4540 O O . VAL B 1 223 ? -21.312 -1.66 1.961 1 88 223 VAL B O 1
ATOM 4543 N N . ILE B 1 224 ? -20.109 -3.434 1.869 1 82.5 224 ILE B N 1
ATOM 4544 C CA . ILE B 1 224 ? -19.188 -2.928 2.883 1 82.5 224 ILE B CA 1
ATOM 4545 C C . ILE B 1 224 ? -18.422 -1.726 2.334 1 82.5 224 ILE B C 1
ATOM 4547 O O . ILE B 1 224 ? -18.25 -0.718 3.025 1 82.5 224 ILE B O 1
ATOM 4551 N N . VAL B 1 225 ? -17.984 -1.819 1.105 1 82.75 225 VAL B N 1
ATOM 4552 C CA . VAL B 1 225 ? -17.25 -0.732 0.474 1 82.75 225 VAL B CA 1
ATOM 4553 C C . VAL B 1 225 ? -18.156 0.486 0.315 1 82.75 225 VAL B C 1
ATOM 4555 O O . VAL B 1 225 ? -17.75 1.614 0.595 1 82.75 225 VAL B O 1
ATOM 4558 N N . ALA B 1 226 ? -19.391 0.245 -0.12 1 89.5 226 ALA B N 1
ATOM 4559 C CA . ALA B 1 226 ? -20.344 1.335 -0.296 1 89.5 226 ALA B CA 1
ATOM 4560 C C . ALA B 1 226 ? -20.625 2.045 1.027 1 89.5 226 ALA B C 1
ATOM 4562 O O . ALA B 1 226 ? -20.688 3.275 1.078 1 89.5 226 ALA B O 1
ATOM 4563 N N . PHE B 1 227 ? -20.75 1.255 2.029 1 88.44 227 PHE B N 1
ATOM 4564 C CA . PHE B 1 227 ? -20.953 1.816 3.361 1 88.44 227 PHE B CA 1
ATOM 4565 C C . PHE B 1 227 ? -19.766 2.691 3.764 1 88.44 227 PHE 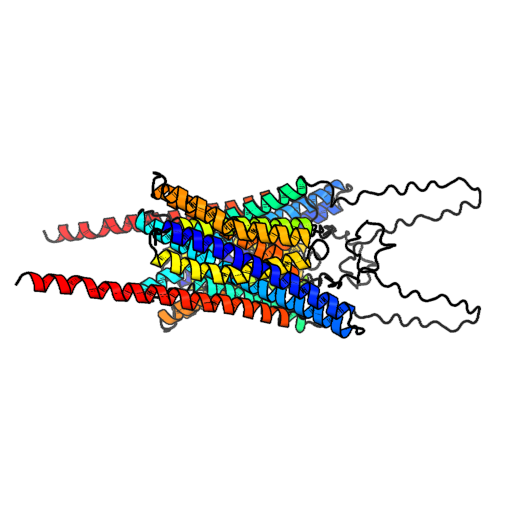B C 1
ATOM 4567 O O . PHE B 1 227 ? -19.953 3.805 4.258 1 88.44 227 PHE B O 1
ATOM 4574 N N . SER B 1 228 ? -18.625 2.201 3.486 1 84.31 228 SER B N 1
ATOM 4575 C CA . SER B 1 228 ? -17.391 2.9 3.859 1 84.31 228 SER B CA 1
ATOM 4576 C C . SER B 1 228 ? -17.234 4.188 3.061 1 84.31 228 SER B C 1
ATOM 4578 O O . SER B 1 228 ? -16.844 5.219 3.611 1 84.31 228 SER B O 1
ATOM 4580 N N . VAL B 1 229 ? -17.516 4.133 1.812 1 86.94 229 VAL B N 1
ATOM 4581 C CA . VAL B 1 229 ? -17.406 5.309 0.958 1 86.94 229 VAL B CA 1
ATOM 4582 C C . VAL B 1 229 ? -18.453 6.34 1.35 1 86.94 229 VAL B C 1
ATOM 4584 O O . VAL B 1 229 ? -18.172 7.535 1.418 1 86.94 229 VAL B O 1
ATOM 4587 N N . GLY B 1 230 ? -19.641 5.859 1.589 1 88.56 230 GLY B N 1
ATOM 4588 C CA . GLY B 1 230 ? -20.688 6.754 2.057 1 88.56 230 GLY B CA 1
ATOM 4589 C C . GLY B 1 230 ? -20.328 7.484 3.334 1 88.56 230 GLY B C 1
ATOM 4590 O O . GLY B 1 230 ? -20.578 8.688 3.463 1 88.56 230 GLY B O 1
ATOM 4591 N N . LEU B 1 231 ? -19.719 6.746 4.191 1 84.94 231 LEU B N 1
ATOM 4592 C CA . LEU B 1 231 ? -19.297 7.332 5.453 1 84.94 231 LEU B CA 1
ATOM 4593 C C . LEU B 1 231 ? -18.234 8.398 5.215 1 84.94 231 LEU B C 1
ATOM 4595 O O . LEU B 1 231 ? -18.312 9.5 5.777 1 84.94 231 LEU B O 1
ATOM 4599 N N . GLN B 1 232 ? -17.344 8.133 4.375 1 82.19 232 GLN B N 1
ATOM 4600 C CA . GLN B 1 232 ? -16.234 9.055 4.102 1 82.19 232 GLN B CA 1
ATOM 4601 C C . GLN B 1 232 ? -16.75 10.312 3.389 1 82.19 232 GLN B C 1
ATOM 4603 O O . GLN B 1 232 ? -16.344 11.43 3.729 1 82.19 232 GLN B O 1
ATOM 4608 N N . LEU B 1 233 ? -17.594 10.117 2.471 1 85.31 233 LEU B N 1
ATOM 4609 C CA . LEU B 1 233 ? -18.125 11.242 1.721 1 85.31 233 LEU B CA 1
ATOM 4610 C C . LEU B 1 233 ? -19.016 12.117 2.609 1 85.31 233 LEU B C 1
ATOM 4612 O O . LEU B 1 233 ? -18.984 13.344 2.516 1 85.31 233 LEU B O 1
ATOM 4616 N N . ALA B 1 234 ? -19.766 11.461 3.469 1 83.69 234 ALA B N 1
ATOM 4617 C CA . ALA B 1 234 ? -20.656 12.195 4.359 1 83.69 234 ALA B CA 1
ATOM 4618 C C . ALA B 1 234 ? -19.875 13.008 5.387 1 83.69 234 ALA B C 1
ATOM 4620 O O . ALA B 1 234 ? -20.281 14.102 5.773 1 83.69 234 ALA B O 1
ATOM 4621 N N . ARG B 1 235 ? -18.797 12.469 5.762 1 77.88 235 ARG B N 1
ATOM 4622 C CA . ARG B 1 235 ? -17.953 13.164 6.738 1 77.88 235 ARG B CA 1
ATOM 4623 C C . ARG B 1 235 ? -17.25 14.359 6.105 1 77.88 235 ARG B C 1
ATOM 4625 O O . ARG B 1 235 ? -17.125 15.414 6.742 1 77.88 235 ARG B O 1
ATOM 4632 N N . THR B 1 236 ? -16.828 14.172 4.93 1 75.25 236 THR B N 1
ATOM 4633 C CA . THR B 1 236 ? -16.078 15.227 4.25 1 75.25 236 THR B CA 1
ATOM 4634 C C . THR B 1 236 ? -17.031 16.297 3.723 1 75.25 236 THR B C 1
ATOM 4636 O O . THR B 1 236 ? -16.688 17.484 3.705 1 75.25 236 THR B O 1
ATOM 4639 N N . HIS B 1 237 ? -18.188 15.828 3.273 1 79.06 237 HIS B N 1
ATOM 4640 C CA . HIS B 1 237 ? -19.156 16.75 2.701 1 79.06 237 HIS B CA 1
ATOM 4641 C C . HIS B 1 237 ? -20.453 16.734 3.498 1 79.06 237 HIS B C 1
ATOM 4643 O O . HIS B 1 237 ? -21.531 16.594 2.928 1 79.06 237 HIS B O 1
ATOM 4649 N N . ALA B 1 238 ? -20.312 17 4.707 1 70.06 238 ALA B N 1
ATOM 4650 C CA . ALA B 1 238 ? -21.453 16.938 5.609 1 70.06 238 ALA B CA 1
ATOM 4651 C C . ALA B 1 238 ? -22.516 17.969 5.211 1 70.06 238 ALA B C 1
ATOM 4653 O O . ALA B 1 238 ? -23.703 17.766 5.457 1 70.06 238 ALA B O 1
ATOM 4654 N N . HIS B 1 239 ? -22.078 19 4.508 1 72.81 239 HIS B N 1
ATOM 4655 C CA . HIS B 1 239 ? -22.984 20.094 4.176 1 72.81 239 HIS B CA 1
ATOM 4656 C C . HIS B 1 239 ? -23.531 19.938 2.76 1 72.81 239 HIS B C 1
ATOM 4658 O O . HIS B 1 239 ? -24.422 20.688 2.344 1 72.81 239 HIS B O 1
ATOM 4664 N N . ALA B 1 240 ? -23.031 19.078 2.074 1 80.88 240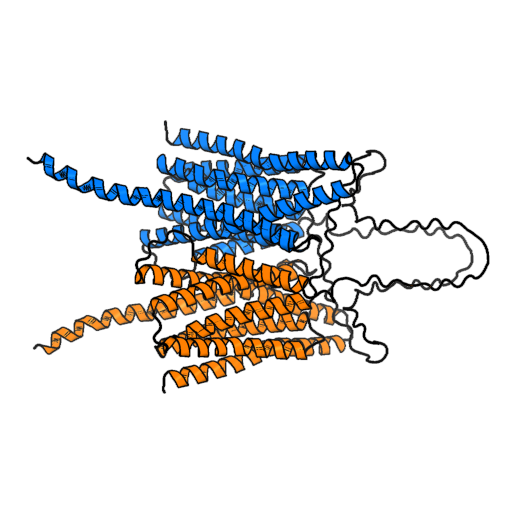 ALA B N 1
ATOM 4665 C CA . ALA B 1 240 ? -23.453 18.875 0.689 1 80.88 240 ALA B CA 1
ATOM 4666 C C . ALA B 1 240 ? -23.953 17.453 0.477 1 80.88 240 ALA B C 1
ATOM 4668 O O . ALA B 1 240 ? -23.406 16.703 -0.343 1 80.88 240 ALA B O 1
ATOM 4669 N N . LEU B 1 241 ? -25.125 17.141 1.082 1 82.75 241 LEU B N 1
ATOM 4670 C CA . LEU B 1 241 ? -25.656 15.781 1.073 1 82.75 241 LEU B CA 1
ATOM 4671 C C . LEU B 1 241 ? -26.125 15.391 -0.322 1 82.75 241 LEU B C 1
ATOM 4673 O O . LEU B 1 241 ? -26.109 14.211 -0.68 1 82.75 241 LEU B O 1
ATOM 4677 N N . GLY B 1 242 ? -26.547 16.438 -1.043 1 85.25 242 GLY B N 1
ATOM 4678 C CA . GLY B 1 242 ? -26.906 16.156 -2.426 1 85.25 242 GLY B CA 1
ATOM 4679 C C . GLY B 1 242 ? -25.766 15.578 -3.236 1 85.25 242 GLY B C 1
ATOM 4680 O O . GLY B 1 242 ? -25.938 14.609 -3.979 1 85.25 242 GLY B O 1
ATOM 4681 N N . TRP B 1 243 ? -24.641 16.172 -2.99 1 85.75 243 TRP B N 1
ATOM 4682 C CA . TRP B 1 243 ? -23.453 15.711 -3.697 1 85.75 243 TRP B CA 1
ATOM 4683 C C . TRP B 1 243 ? -23.094 14.289 -3.271 1 85.75 243 TRP B C 1
ATOM 4685 O O . TRP B 1 243 ? -22.672 13.477 -4.098 1 85.75 243 TRP B O 1
ATOM 4695 N N . VAL B 1 244 ? -23.328 13.992 -2.055 1 88.25 244 VAL B N 1
ATOM 4696 C CA . VAL B 1 244 ? -23.031 12.664 -1.532 1 88.25 244 VAL B CA 1
ATOM 4697 C C . VAL B 1 244 ? -23.969 11.641 -2.164 1 88.25 244 VAL B C 1
ATOM 4699 O O . VAL B 1 244 ? -23.516 10.578 -2.613 1 88.25 244 VAL B O 1
ATOM 4702 N N . CYS B 1 245 ? -25.203 12.031 -2.268 1 89.5 245 CYS B N 1
ATOM 4703 C CA . CYS B 1 245 ? -26.203 11.133 -2.84 1 89.5 245 CYS B CA 1
ATOM 4704 C C . CYS B 1 245 ? -25.906 10.844 -4.305 1 89.5 245 CYS B C 1
ATOM 4706 O O . CYS B 1 245 ? -25.969 9.695 -4.742 1 89.5 245 CYS B O 1
ATOM 4708 N N . VAL B 1 246 ? -25.562 11.828 -5.004 1 90.44 246 VAL B N 1
ATOM 4709 C CA . VAL B 1 246 ? -25.25 11.672 -6.422 1 90.44 246 VAL B CA 1
ATOM 4710 C C . VAL B 1 246 ? -24 10.805 -6.594 1 90.44 246 VAL B C 1
ATOM 4712 O O . VAL B 1 246 ? -23.938 9.969 -7.492 1 90.44 246 VAL B O 1
ATOM 4715 N N . SER B 1 247 ? -23.047 11.07 -5.75 1 90.81 247 SER B N 1
ATOM 4716 C CA . SER B 1 247 ? -21.797 10.305 -5.824 1 90.81 247 SER B CA 1
ATOM 4717 C C . SER B 1 247 ? -22.047 8.82 -5.559 1 90.81 247 SER B C 1
ATOM 4719 O O . SER B 1 247 ? -21.5 7.961 -6.254 1 90.81 247 SER B O 1
ATOM 4721 N N . ILE B 1 248 ? -22.906 8.562 -4.609 1 91.62 248 ILE B N 1
ATOM 4722 C CA . ILE B 1 248 ? -23.219 7.18 -4.266 1 91.62 248 ILE B CA 1
ATOM 4723 C C . ILE B 1 248 ? -24 6.527 -5.402 1 91.62 248 ILE B C 1
ATOM 4725 O O . ILE B 1 248 ? -23.766 5.363 -5.738 1 91.62 248 ILE B O 1
ATOM 4729 N N . LEU B 1 249 ? -24.859 7.273 -5.953 1 92.06 249 LEU B N 1
ATOM 4730 C CA . LEU B 1 249 ? -25.625 6.762 -7.086 1 92.06 249 LEU B CA 1
ATOM 4731 C C . LEU B 1 249 ? -24.703 6.449 -8.266 1 92.06 249 LEU B C 1
ATOM 4733 O O . LEU B 1 249 ? -24.844 5.414 -8.914 1 92.06 249 LEU B O 1
ATOM 4737 N N . LEU B 1 250 ? -23.859 7.312 -8.5 1 91.75 250 LEU B N 1
ATOM 4738 C CA . LEU B 1 250 ? -22.875 7.09 -9.555 1 91.75 250 LEU B CA 1
ATOM 4739 C C . LEU B 1 250 ? -22.062 5.82 -9.289 1 91.75 250 LEU B C 1
ATOM 4741 O O . LEU B 1 250 ? -21.875 5.004 -10.195 1 91.75 250 LEU B O 1
ATOM 4745 N N . LEU B 1 251 ? -21.656 5.676 -8.117 1 91.25 251 LEU B N 1
ATOM 4746 C CA . LEU B 1 251 ? -20.875 4.504 -7.746 1 91.25 251 LEU B CA 1
ATOM 4747 C C . LEU B 1 251 ? -21.688 3.229 -7.926 1 91.25 251 LEU B C 1
ATOM 4749 O O . LEU B 1 251 ? -21.156 2.209 -8.383 1 91.25 251 LEU B O 1
ATOM 4753 N N . ALA B 1 252 ? -22.938 3.348 -7.531 1 92.88 252 ALA B N 1
ATOM 4754 C CA . ALA B 1 252 ? -23.812 2.188 -7.602 1 92.88 252 ALA B CA 1
ATOM 4755 C C . ALA B 1 252 ? -24.047 1.761 -9.047 1 92.88 252 ALA B C 1
ATOM 4757 O O . ALA B 1 252 ? -24.312 0.587 -9.32 1 92.88 252 ALA B O 1
ATOM 4758 N N . THR B 1 253 ? -23.859 2.613 -9.984 1 93.69 253 THR B N 1
ATOM 4759 C CA . THR B 1 253 ? -24.156 2.318 -11.383 1 93.69 253 THR B CA 1
ATOM 4760 C C . THR B 1 253 ? -22.906 1.86 -12.117 1 93.69 253 THR B C 1
ATOM 4762 O O . THR B 1 253 ? -22.984 1.358 -13.242 1 93.69 253 THR B O 1
ATOM 4765 N N . MET B 1 254 ? -21.828 1.956 -11.547 1 91.5 254 MET B N 1
ATOM 4766 C CA . MET B 1 254 ? -20.578 1.66 -12.242 1 91.5 254 MET B CA 1
ATOM 4767 C C . MET B 1 254 ? -20.422 0.161 -12.477 1 91.5 254 MET B C 1
ATOM 4769 O O . MET B 1 254 ? -19.984 -0.262 -13.547 1 91.5 254 MET B O 1
ATOM 4773 N N . SER B 1 255 ? -20.766 -0.623 -11.438 1 90.56 255 SER B N 1
ATOM 4774 C CA . SER B 1 255 ? -20.672 -2.068 -11.617 1 90.56 255 SER B CA 1
ATOM 4775 C C . SER B 1 255 ? -21.594 -2.553 -12.727 1 90.56 255 SER B C 1
ATOM 4777 O O . SER B 1 255 ? -21.188 -3.305 -13.609 1 90.56 255 SER B O 1
ATOM 4779 N N . PRO B 1 256 ? -22.844 -2.119 -12.695 1 92.25 256 PRO B N 1
ATOM 4780 C CA . PRO B 1 256 ? -23.734 -2.496 -13.797 1 92.25 256 PRO B CA 1
ATOM 4781 C C . PRO B 1 256 ? -23.234 -1.986 -15.148 1 92.25 256 PRO B C 1
ATOM 4783 O O . PRO B 1 256 ? -23.375 -2.674 -16.156 1 92.25 256 PRO B O 1
ATOM 4786 N N . LEU B 1 257 ? -22.672 -0.843 -15.188 1 93.12 257 LEU B N 1
ATOM 4787 C CA . LEU B 1 257 ? -22.078 -0.346 -16.422 1 93.12 257 LEU B CA 1
ATOM 4788 C C . LEU B 1 257 ? -20.984 -1.29 -16.906 1 93.12 257 LEU B C 1
ATOM 4790 O O . LEU B 1 257 ? -20.953 -1.65 -18.094 1 93.12 257 LEU B O 1
ATOM 4794 N N . GLY B 1 258 ? -20.141 -1.679 -16.094 1 91.56 258 GLY B N 1
ATOM 4795 C CA . GLY B 1 258 ? -19.125 -2.66 -16.438 1 91.56 258 GLY B CA 1
ATOM 4796 C C . GLY B 1 258 ? -19.703 -3.992 -16.875 1 91.56 258 GLY B C 1
ATOM 4797 O O . GLY B 1 258 ? -19.203 -4.621 -17.797 1 91.56 258 GLY B O 1
ATOM 4798 N N . GLY B 1 259 ? -20.688 -4.395 -16.109 1 91.44 259 GLY B N 1
ATOM 4799 C CA . GLY B 1 259 ? -21.359 -5.629 -16.469 1 91.44 259 GLY B CA 1
ATOM 4800 C C . GLY B 1 259 ? -21.922 -5.609 -17.891 1 91.44 259 GLY B C 1
ATOM 4801 O O . GLY B 1 259 ? -21.781 -6.578 -18.625 1 91.44 259 GLY B O 1
ATOM 4802 N N . PHE B 1 260 ? -22.5 -4.527 -18.25 1 91.75 260 PHE B N 1
ATOM 4803 C CA . PHE B 1 260 ? -23.062 -4.383 -19.594 1 91.75 260 PHE B CA 1
ATOM 4804 C C . PHE B 1 260 ? -21.953 -4.383 -20.641 1 91.75 260 PHE B C 1
ATOM 4806 O O . PHE B 1 260 ? -22.078 -5.02 -21.688 1 91.75 260 PHE B O 1
ATOM 4813 N N . ILE B 1 261 ? -20.891 -3.721 -20.344 1 88.44 261 ILE B N 1
ATOM 4814 C CA . ILE B 1 261 ? -19.75 -3.723 -21.25 1 88.44 261 ILE B CA 1
ATOM 4815 C C . ILE B 1 261 ? -19.203 -5.141 -21.375 1 88.44 261 ILE B C 1
ATOM 4817 O O . ILE B 1 261 ? -18.875 -5.586 -22.484 1 88.44 261 ILE B O 1
ATOM 4821 N N . GLY B 1 262 ? -19.109 -5.801 -20.266 1 86.88 262 GLY B N 1
ATOM 4822 C CA . GLY B 1 262 ? -18.656 -7.18 -20.281 1 86.88 262 GLY B CA 1
ATOM 4823 C C . GLY B 1 262 ? -19.531 -8.094 -21.109 1 86.88 262 GLY B C 1
ATOM 4824 O O . GLY B 1 262 ? -19.016 -8.945 -21.859 1 86.88 262 GLY B O 1
ATOM 4825 N N . MET B 1 263 ? -20.828 -7.934 -21.031 1 87.25 263 MET B N 1
ATOM 4826 C CA . MET B 1 263 ? -21.766 -8.742 -21.812 1 87.25 263 MET B CA 1
ATOM 4827 C C . MET B 1 263 ? -21.609 -8.461 -23.297 1 87.25 263 MET B C 1
ATOM 4829 O O . MET B 1 263 ? -21.688 -9.383 -24.125 1 87.25 263 MET B O 1
ATOM 4833 N N . PHE B 1 264 ? -21.281 -7.254 -23.578 1 85.81 264 PHE B N 1
ATOM 4834 C CA . PHE B 1 264 ? -21.094 -6.867 -24.969 1 85.81 264 PHE B CA 1
ATOM 4835 C C . PHE B 1 264 ? -19.781 -7.434 -25.5 1 85.81 264 PHE B C 1
ATOM 4837 O O . PHE B 1 264 ? -19.734 -7.906 -26.641 1 85.81 264 PHE B O 1
ATOM 4844 N N . VAL B 1 265 ? -18.797 -7.375 -24.688 1 80.06 265 VAL B N 1
ATOM 4845 C CA . VAL B 1 265 ? -17.5 -7.895 -25.078 1 80.06 265 VAL B CA 1
ATOM 4846 C C . VAL B 1 265 ? -17.578 -9.406 -25.281 1 80.06 265 VAL B C 1
ATOM 4848 O O . VAL B 1 265 ? -16.969 -9.953 -26.203 1 80.06 265 VAL B O 1
ATOM 4851 N N . GLN B 1 266 ? -18.25 -10.07 -24.391 1 79.12 266 GLN B N 1
ATOM 4852 C CA . GLN B 1 266 ? -18.406 -11.516 -24.484 1 79.12 266 GLN B CA 1
ATOM 4853 C C . GLN B 1 266 ? -19.109 -11.914 -25.766 1 79.12 266 GLN B C 1
ATOM 4855 O O . GLN B 1 266 ? -18.781 -12.93 -26.391 1 79.12 266 GLN B O 1
ATOM 4860 N N . ASN B 1 267 ? -19.922 -11.086 -26.172 1 77.69 267 ASN B N 1
ATOM 4861 C CA . ASN B 1 267 ? -20.688 -11.383 -27.391 1 77.69 267 ASN B CA 1
ATOM 4862 C C . ASN B 1 267 ? -19.969 -10.898 -28.641 1 77.69 267 ASN B C 1
ATOM 4864 O O . ASN B 1 267 ? -20.359 -11.266 -29.75 1 77.69 267 ASN B O 1
ATOM 4868 N N . SER B 1 268 ? -18.938 -10.164 -28.344 1 76.56 268 SER B N 1
ATOM 4869 C CA . SER B 1 268 ? -18.203 -9.641 -29.5 1 76.56 268 SER B CA 1
ATOM 4870 C C . SER B 1 268 ? -17.25 -10.688 -30.062 1 76.56 268 SER B C 1
ATOM 4872 O O . SER B 1 268 ? -16.828 -11.609 -29.359 1 76.56 268 SER B O 1
ATOM 4874 N N . GLN B 1 269 ? -17 -10.703 -31.297 1 71.81 269 GLN B N 1
ATOM 4875 C CA . GLN B 1 269 ? -16.125 -11.633 -32 1 71.81 269 GLN B CA 1
ATOM 4876 C C . GLN B 1 269 ? -14.664 -11.352 -31.719 1 71.81 269 GLN B C 1
ATOM 4878 O O . GLN B 1 269 ? -13.781 -11.797 -32.438 1 71.81 269 GLN B O 1
ATOM 4883 N N . MET B 1 270 ? -14.438 -10.75 -30.672 1 72.06 270 MET B N 1
ATOM 4884 C CA . MET B 1 270 ? -13.047 -10.445 -30.328 1 72.06 270 MET B CA 1
ATOM 4885 C C . MET B 1 270 ? -12.32 -11.695 -29.859 1 72.06 270 MET B C 1
ATOM 4887 O O . MET B 1 270 ? -12.938 -12.617 -29.312 1 72.06 270 MET B O 1
ATOM 4891 N N . ASP B 1 271 ? -10.977 -11.727 -30.172 1 82.5 271 ASP B N 1
ATOM 4892 C CA . ASP B 1 271 ? -10.102 -12.812 -29.734 1 82.5 271 ASP B CA 1
ATOM 4893 C C . ASP B 1 271 ? -10.094 -12.93 -28.203 1 82.5 271 ASP B C 1
ATOM 4895 O O . ASP B 1 271 ? -9.984 -11.922 -27.5 1 82.5 271 ASP B O 1
ATOM 4899 N N . ILE B 1 272 ? -10.367 -14.039 -27.766 1 79.19 272 ILE B N 1
ATOM 4900 C CA . ILE B 1 272 ? -10.461 -14.352 -26.344 1 79.19 272 ILE B CA 1
ATOM 4901 C C . ILE B 1 272 ? -9.172 -13.938 -25.625 1 79.19 272 ILE B C 1
ATOM 4903 O O . ILE B 1 272 ? -9.211 -13.438 -24.5 1 79.19 272 ILE B O 1
ATOM 4907 N N . ARG B 1 273 ? -8.109 -14.086 -26.344 1 83.94 273 ARG B N 1
ATOM 4908 C CA . ARG B 1 273 ? -6.812 -13.758 -25.766 1 83.94 273 ARG B CA 1
ATOM 4909 C C . ARG B 1 273 ? -6.691 -12.25 -25.516 1 83.94 273 ARG B C 1
ATOM 4911 O O . ARG B 1 273 ? -6.219 -11.828 -24.453 1 83.94 273 ARG B O 1
ATOM 4918 N N . LEU B 1 274 ? -7.098 -11.531 -26.469 1 83.25 274 LEU B N 1
ATOM 4919 C CA . LEU B 1 274 ? -7.039 -10.078 -26.359 1 83.25 274 LEU B CA 1
ATOM 4920 C C . LEU B 1 274 ? -7.973 -9.578 -25.266 1 83.25 274 LEU B C 1
ATOM 4922 O O . LEU B 1 274 ? -7.625 -8.656 -24.516 1 83.25 274 LEU B O 1
ATOM 4926 N N . LYS B 1 275 ? -9.031 -10.18 -25.172 1 80.94 275 LYS B N 1
ATOM 4927 C CA . LYS B 1 275 ? -9.992 -9.812 -24.141 1 80.94 275 LYS B CA 1
ATOM 4928 C C . LYS B 1 275 ? -9.43 -10.055 -22.75 1 80.94 275 LYS B C 1
ATOM 4930 O O . LYS B 1 275 ? -9.547 -9.203 -21.859 1 80.94 275 LYS B O 1
ATOM 4935 N N . ASP B 1 276 ? -8.812 -11.156 -22.609 1 84.06 276 ASP B N 1
ATOM 4936 C CA . ASP 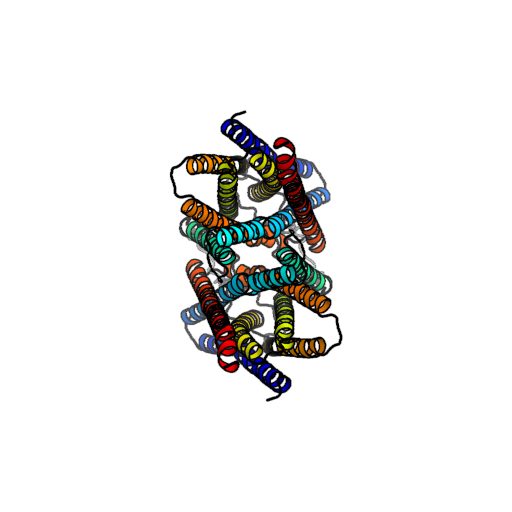B 1 276 ? -8.242 -11.523 -21.312 1 84.06 276 ASP B CA 1
ATOM 4937 C C . ASP B 1 276 ? -7.137 -10.555 -20.906 1 84.06 276 ASP B C 1
ATOM 4939 O O . ASP B 1 276 ? -7.02 -10.195 -19.734 1 84.06 276 ASP B O 1
ATOM 4943 N N . PHE B 1 277 ? -6.477 -10.133 -21.906 1 86.94 277 PHE B N 1
ATOM 4944 C CA . PHE B 1 277 ? -5.383 -9.203 -21.641 1 86.94 277 PHE B CA 1
ATOM 4945 C C . PHE B 1 277 ? -5.918 -7.844 -21.219 1 86.94 277 PHE B C 1
ATOM 4947 O O . PHE B 1 277 ? -5.387 -7.219 -20.297 1 86.94 277 PHE B O 1
ATOM 4954 N N . ILE B 1 278 ? -6.934 -7.492 -21.844 1 83.12 278 ILE B N 1
ATOM 4955 C CA . ILE B 1 278 ? -7.535 -6.199 -21.547 1 83.12 278 ILE B CA 1
ATOM 4956 C C . ILE B 1 278 ? -8.117 -6.223 -20.125 1 83.12 278 ILE B C 1
ATOM 4958 O O . ILE B 1 278 ? -7.91 -5.289 -19.344 1 83.12 278 ILE B O 1
ATOM 4962 N N . ILE B 1 279 ? -8.727 -7.25 -19.812 1 82 279 ILE B N 1
ATOM 4963 C CA . ILE B 1 279 ? -9.312 -7.391 -18.484 1 82 279 ILE B CA 1
ATOM 4964 C C . ILE B 1 279 ? -8.211 -7.395 -17.422 1 82 279 ILE B C 1
ATOM 4966 O O . ILE B 1 279 ? -8.336 -6.758 -16.375 1 82 279 ILE B O 1
ATOM 4970 N N . LEU B 1 280 ? -7.145 -8.062 -17.75 1 88.19 280 LEU B N 1
ATOM 4971 C CA . LEU B 1 280 ? -6.02 -8.141 -16.812 1 88.19 280 LEU B CA 1
ATOM 4972 C C . LEU B 1 280 ? -5.426 -6.758 -16.562 1 88.19 280 LEU B C 1
ATOM 4974 O O . LEU B 1 280 ? -5.156 -6.398 -15.414 1 88.19 280 LEU B O 1
ATOM 4978 N N . ILE B 1 281 ? -5.285 -6.047 -17.609 1 89.06 281 ILE B N 1
ATOM 4979 C CA . ILE B 1 281 ? -4.688 -4.719 -17.516 1 89.06 281 ILE B CA 1
ATOM 4980 C C . ILE B 1 281 ? -5.586 -3.811 -16.688 1 89.06 281 ILE B C 1
ATOM 4982 O O . ILE B 1 281 ? -5.113 -3.141 -15.758 1 89.06 281 ILE B O 1
ATOM 4986 N N . PHE B 1 282 ? -6.809 -3.861 -16.938 1 83.94 282 PHE B N 1
ATOM 4987 C CA . PHE B 1 282 ? -7.738 -2.996 -16.219 1 83.94 282 PHE B CA 1
ATOM 4988 C C . PHE B 1 282 ? -7.883 -3.443 -14.766 1 83.94 282 PHE B C 1
ATOM 4990 O O . PHE B 1 282 ? -8.047 -2.615 -13.867 1 83.94 282 PHE B O 1
ATOM 4997 N N . GLN B 1 283 ? -7.867 -4.684 -14.594 1 85.81 283 GLN B N 1
ATOM 4998 C CA . GLN B 1 283 ? -7.914 -5.211 -13.234 1 85.81 283 GLN B CA 1
ATOM 4999 C C . GLN B 1 283 ? -6.699 -4.762 -12.43 1 85.81 283 GLN B C 1
ATOM 5001 O O . GLN B 1 283 ? -6.824 -4.375 -11.266 1 85.81 283 GLN B O 1
ATOM 5006 N N . GLY B 1 284 ? -5.523 -4.879 -13.039 1 90.94 284 GLY B N 1
ATOM 5007 C CA . GLY B 1 284 ? -4.312 -4.422 -12.383 1 90.94 284 GLY B CA 1
ATOM 5008 C C . GLY B 1 284 ? -4.336 -2.941 -12.055 1 90.94 284 GLY B C 1
ATOM 5009 O O . GLY B 1 284 ? -3.963 -2.539 -10.953 1 90.94 284 GLY B O 1
ATOM 5010 N N . LEU B 1 285 ? -4.824 -2.158 -12.969 1 88.38 285 LEU B N 1
ATOM 5011 C CA . LEU B 1 285 ? -4.934 -0.719 -12.75 1 88.38 285 LEU B CA 1
ATOM 5012 C C . LEU B 1 285 ? -5.91 -0.415 -11.617 1 88.38 285 LEU B C 1
ATOM 5014 O O . LEU B 1 285 ? -5.664 0.478 -10.805 1 88.38 285 LEU B O 1
ATOM 5018 N N . ALA B 1 286 ? -6.961 -1.16 -11.578 1 84.31 286 ALA B N 1
ATOM 5019 C CA . ALA B 1 286 ? -7.961 -0.971 -10.531 1 84.31 286 ALA B CA 1
ATOM 5020 C C . ALA B 1 286 ? -7.375 -1.262 -9.156 1 84.31 286 ALA B C 1
ATOM 5022 O O . ALA B 1 286 ? -7.645 -0.54 -8.195 1 84.31 286 ALA B O 1
ATOM 5023 N N . VAL B 1 287 ? -6.59 -2.297 -9.094 1 89.81 287 VAL B N 1
ATOM 5024 C CA . VAL B 1 287 ? -5.949 -2.648 -7.828 1 89.81 287 VAL B CA 1
ATOM 5025 C C . VAL B 1 287 ? -5.047 -1.505 -7.371 1 89.81 287 VAL B C 1
ATOM 5027 O O . VAL B 1 287 ? -5.07 -1.12 -6.199 1 89.81 287 VAL B O 1
ATOM 5030 N N . GLY B 1 288 ? -4.285 -0.957 -8.258 1 90.38 288 GLY B N 1
ATOM 5031 C CA . GLY B 1 288 ? -3.398 0.152 -7.934 1 90.38 288 GLY B CA 1
ATOM 5032 C C . GLY B 1 288 ? -4.137 1.383 -7.445 1 90.38 288 GLY B C 1
ATOM 5033 O O . GLY B 1 288 ? -3.709 2.027 -6.484 1 90.38 288 GLY B O 1
ATOM 5034 N N . THR B 1 289 ? -5.16 1.75 -8.086 1 84.62 289 THR B N 1
ATOM 5035 C CA . THR B 1 289 ? -5.945 2.902 -7.66 1 84.62 289 THR B CA 1
ATOM 5036 C C . THR B 1 289 ? -6.547 2.664 -6.277 1 84.62 289 THR B C 1
ATOM 5038 O O . THR B 1 289 ? -6.633 3.586 -5.465 1 84.62 289 THR B O 1
ATOM 5041 N N . PHE B 1 290 ? -6.973 1.426 -6.066 1 85.06 290 PHE B N 1
ATOM 5042 C CA . PHE B 1 290 ? -7.516 1.074 -4.758 1 85.06 290 PHE B CA 1
ATOM 5043 C C . PHE B 1 290 ? -6.445 1.19 -3.678 1 85.06 290 PHE B C 1
ATOM 5045 O O . PHE B 1 290 ? -6.734 1.603 -2.553 1 85.06 290 PHE B O 1
ATOM 5052 N N . ILE B 1 291 ? -5.246 0.778 -4.031 1 90.12 291 ILE B N 1
ATOM 5053 C CA . ILE B 1 291 ? -4.129 0.91 -3.102 1 90.12 291 ILE B CA 1
ATOM 5054 C C . ILE B 1 291 ? -3.924 2.381 -2.748 1 90.12 291 ILE B C 1
ATOM 5056 O O . ILE B 1 291 ? -3.783 2.73 -1.574 1 90.12 291 ILE B O 1
ATOM 5060 N N . TYR B 1 292 ? -3.961 3.213 -3.721 1 88.44 292 TYR B N 1
ATOM 5061 C CA . TYR B 1 292 ? -3.771 4.645 -3.525 1 88.44 292 TYR B CA 1
ATOM 5062 C C . TYR B 1 292 ? -4.816 5.211 -2.57 1 88.44 292 TYR B C 1
ATOM 5064 O O . TYR B 1 292 ? -4.477 5.898 -1.604 1 88.44 292 TYR B O 1
ATOM 5072 N N . VAL B 1 293 ? -6.023 4.945 -2.801 1 83.19 293 VAL B N 1
ATOM 5073 C CA . VAL B 1 293 ? -7.121 5.496 -2.012 1 83.19 293 VAL B CA 1
ATOM 5074 C C . VAL B 1 293 ? -7.07 4.938 -0.592 1 83.19 293 VAL B C 1
ATOM 5076 O O . VAL B 1 293 ? -7.316 5.66 0.377 1 83.19 293 VAL B O 1
ATOM 5079 N N . THR B 1 294 ? -6.848 3.656 -0.47 1 87.25 294 THR B N 1
ATOM 5080 C CA . THR B 1 294 ? -6.801 3.004 0.834 1 87.25 294 THR B CA 1
ATOM 5081 C C . THR B 1 294 ? -5.746 3.654 1.726 1 87.25 294 THR B C 1
ATOM 5083 O O . THR B 1 294 ? -6.027 4.012 2.869 1 87.25 294 THR B O 1
ATOM 5086 N N . PHE B 1 295 ? -4.605 3.926 1.187 1 88.06 295 PHE B N 1
ATOM 5087 C CA . PHE B 1 295 ? -3.512 4.41 2.021 1 88.06 295 PHE B CA 1
ATOM 5088 C C . PHE B 1 295 ? -3.574 5.926 2.172 1 88.06 295 PHE B C 1
ATOM 5090 O O . PHE B 1 295 ? -3.408 6.449 3.275 1 88.06 295 PHE B O 1
ATOM 5097 N N . PHE B 1 296 ? -3.855 6.656 1.122 1 82.81 296 PHE B N 1
ATOM 5098 C CA . PHE B 1 296 ? -3.717 8.102 1.169 1 82.81 296 PHE B CA 1
ATOM 5099 C C . PHE B 1 296 ? -5.035 8.766 1.559 1 82.81 296 PHE B C 1
ATOM 5101 O O . PHE B 1 296 ? -5.043 9.859 2.131 1 82.81 296 PHE B O 1
ATOM 5108 N N . GLU B 1 297 ? -6.07 8.141 1.328 1 77.19 297 GLU B N 1
ATOM 5109 C CA . GLU B 1 297 ? -7.34 8.82 1.577 1 77.19 297 GLU B CA 1
ATOM 5110 C C . GLU B 1 297 ? -8.062 8.211 2.773 1 77.19 297 GLU B C 1
ATOM 5112 O O . GLU B 1 297 ? -8.836 8.891 3.451 1 77.19 297 GLU B O 1
ATOM 5117 N N . VAL B 1 298 ? -7.82 6.961 3.016 1 79.62 298 VAL B N 1
ATOM 5118 C CA . VAL B 1 298 ? -8.609 6.305 4.051 1 79.62 298 VAL B CA 1
ATOM 5119 C C . VAL B 1 298 ? -7.758 6.109 5.305 1 79.62 298 VAL B C 1
ATOM 5121 O O . VAL B 1 298 ? -8.094 6.617 6.375 1 79.62 298 VAL B O 1
ATOM 5124 N N . LEU B 1 299 ? -6.621 5.527 5.18 1 79.69 299 LEU B N 1
ATOM 5125 C CA . LEU B 1 299 ? -5.82 5.152 6.34 1 79.69 299 LEU B CA 1
ATOM 5126 C C . LEU B 1 299 ? -5.07 6.359 6.895 1 79.69 299 LEU B C 1
ATOM 5128 O O . LEU B 1 299 ? -4.957 6.52 8.109 1 79.69 299 LEU B O 1
ATOM 5132 N N . LEU B 1 300 ? -4.586 7.273 6.074 1 71.31 300 LEU B N 1
ATOM 5133 C CA . LEU B 1 300 ? -3.787 8.414 6.512 1 71.31 300 LEU B CA 1
ATOM 5134 C C . LEU B 1 300 ? -4.625 9.383 7.34 1 71.31 300 LEU B C 1
ATOM 5136 O O . LEU B 1 300 ? -4.152 9.914 8.344 1 71.31 300 LEU B O 1
ATOM 5140 N N . HIS B 1 301 ? -5.742 9.602 6.957 1 63.28 301 HIS B N 1
ATOM 5141 C CA . HIS B 1 301 ? -6.602 10.562 7.633 1 63.28 301 HIS B CA 1
ATOM 5142 C C . HIS B 1 301 ? -6.973 10.094 9.031 1 63.28 301 HIS B C 1
ATOM 5144 O O . HIS B 1 301 ? -7.102 10.906 9.953 1 63.28 301 HIS B O 1
ATOM 5150 N N . GLU B 1 302 ? -6.98 8.906 9.25 1 60.84 302 GLU B N 1
ATOM 5151 C CA . GLU B 1 302 ? -7.391 8.367 10.547 1 60.84 302 GLU B CA 1
ATOM 5152 C C . GLU B 1 302 ? -6.219 8.305 11.516 1 60.84 302 GLU B C 1
ATOM 5154 O O . GLU B 1 302 ? -6.41 8.406 12.734 1 60.84 302 GLU B O 1
ATOM 5159 N N . ARG B 1 303 ? -5.07 8.203 10.938 1 59.09 303 ARG B N 1
ATOM 5160 C CA . ARG B 1 303 ? -3.887 8.125 11.789 1 59.09 303 ARG B CA 1
ATOM 5161 C C . ARG B 1 303 ? -3.605 9.461 12.461 1 59.09 303 ARG B C 1
ATOM 5163 O O . ARG B 1 303 ? -3.094 9.5 13.586 1 59.09 303 ARG B O 1
ATOM 5170 N N . ASP B 1 304 ? -4 10.523 11.914 1 56.56 304 ASP B N 1
ATOM 5171 C CA . ASP B 1 304 ? -3.686 11.867 12.398 1 56.56 304 ASP B CA 1
ATOM 5172 C C . ASP B 1 304 ? -4.738 12.352 13.398 1 56.56 304 ASP B C 1
ATOM 5174 O O . ASP B 1 304 ? -4.543 13.367 14.062 1 56.56 304 ASP B O 1
ATOM 5178 N N . ASN B 1 305 ? -5.77 11.594 13.609 1 54.88 305 ASN B N 1
ATOM 5179 C CA . ASN B 1 305 ? -6.836 12.094 14.477 1 54.88 305 ASN B CA 1
ATOM 5180 C C . ASN B 1 305 ? -6.543 11.812 15.945 1 54.88 305 ASN B C 1
ATOM 5182 O O . ASN B 1 305 ? -5.812 10.875 16.266 1 54.88 305 ASN B O 1
ATOM 5186 N N . GLU B 1 306 ? -6.84 12.703 16.75 1 54.44 306 GLU B N 1
ATOM 5187 C CA . GLU B 1 306 ? -6.566 12.875 18.172 1 54.44 306 GLU B CA 1
ATOM 5188 C C . GLU B 1 306 ? -7.203 11.758 18.984 1 54.44 306 GLU B C 1
ATOM 5190 O O . GLU B 1 306 ? -7.324 11.867 20.219 1 54.44 306 GLU B O 1
ATOM 5195 N N . HIS B 1 307 ? -7.637 10.789 18.5 1 60.69 307 HIS B N 1
ATOM 5196 C CA . HIS B 1 307 ? -8.289 9.773 19.312 1 60.69 307 HIS B CA 1
ATOM 5197 C C . HIS B 1 307 ? -7.332 8.633 19.656 1 60.69 307 HIS B C 1
ATOM 5199 O O . HIS B 1 307 ? -6.238 8.555 19.094 1 60.69 307 HIS B O 1
ATOM 5205 N N . PRO B 1 308 ? -7.738 8.039 20.734 1 63.62 308 PRO B N 1
ATOM 5206 C CA . PRO B 1 308 ? -6.852 6.934 21.109 1 63.62 308 PRO B CA 1
ATOM 5207 C C . PRO B 1 308 ? -6.508 6.016 19.938 1 63.62 308 PRO B C 1
ATOM 5209 O O . PRO B 1 308 ? -7.395 5.379 19.375 1 63.62 308 PRO B O 1
ATOM 5212 N N . ASN B 1 309 ? -5.328 5.891 19.688 1 75.81 309 ASN B N 1
ATOM 5213 C CA . ASN B 1 309 ? -4.812 5.25 18.484 1 75.81 309 ASN B CA 1
ATOM 5214 C C . ASN B 1 309 ? -4.938 3.732 18.562 1 75.81 309 ASN B C 1
ATOM 5216 O O . ASN B 1 309 ? -5.16 3.076 17.547 1 75.81 309 ASN B O 1
ATOM 5220 N N . LEU B 1 310 ? -5.074 3.258 19.844 1 81.75 310 LEU B N 1
ATOM 5221 C CA . LEU B 1 310 ? -5.148 1.806 19.953 1 81.75 310 LEU B CA 1
ATOM 5222 C C . LEU B 1 310 ? -6.555 1.31 19.641 1 81.75 310 LEU B C 1
ATOM 5224 O O . LEU B 1 310 ? -6.727 0.239 19.047 1 81.75 310 LEU B O 1
ATOM 5228 N N . LEU B 1 311 ? -7.516 2.086 20.047 1 85.06 311 LEU B N 1
ATOM 5229 C CA . LEU B 1 311 ? -8.891 1.73 19.719 1 85.06 311 LEU B CA 1
ATOM 5230 C C . LEU B 1 311 ? -9.125 1.796 18.219 1 85.06 311 LEU B C 1
ATOM 5232 O O . LEU B 1 311 ? -9.828 0.948 17.656 1 85.06 311 LEU B O 1
ATOM 5236 N N . LYS B 1 312 ? -8.555 2.709 17.656 1 86.38 312 LYS B N 1
ATOM 5237 C CA . LYS B 1 312 ? -8.648 2.85 16.203 1 86.38 312 LYS B CA 1
ATOM 5238 C C . LYS B 1 312 ? -8.055 1.634 15.5 1 86.38 312 LYS B C 1
ATOM 5240 O O . LYS B 1 312 ? -8.648 1.113 14.547 1 86.38 312 LYS B O 1
ATOM 5245 N N . LEU B 1 313 ? -6.961 1.24 16.062 1 88.62 313 LEU B N 1
ATOM 5246 C CA . LEU B 1 313 ? -6.293 0.075 15.492 1 88.62 313 LEU B CA 1
ATOM 5247 C C . LEU B 1 313 ? -7.156 -1.174 15.648 1 88.62 313 LEU B C 1
ATOM 5249 O O . LEU B 1 313 ? -7.223 -1.999 14.734 1 88.62 313 LEU B O 1
ATOM 5253 N N . LEU B 1 314 ? -7.758 -1.263 16.688 1 91 314 LEU B N 1
ATOM 5254 C CA . LEU B 1 314 ? -8.617 -2.416 16.953 1 91 314 LEU B CA 1
ATOM 5255 C C . LEU B 1 314 ? -9.773 -2.459 15.953 1 91 314 LEU B C 1
ATOM 5257 O O . LEU B 1 314 ? -10.086 -3.518 15.406 1 91 314 LEU B O 1
ATOM 5261 N N . PHE B 1 315 ? -10.367 -1.371 15.742 1 90.38 315 PHE B N 1
ATOM 5262 C CA . PHE B 1 315 ? -11.492 -1.325 14.82 1 90.38 315 PHE B CA 1
ATOM 5263 C C . PHE B 1 315 ? -11.039 -1.58 13.391 1 90.38 315 PHE B C 1
ATOM 5265 O O . PHE B 1 315 ? -11.758 -2.193 12.602 1 90.38 315 PHE B O 1
ATOM 5272 N N . MET B 1 316 ? -9.906 -1.1 13.102 1 91.81 316 MET B N 1
ATOM 5273 C CA . MET B 1 316 ? -9.336 -1.408 11.789 1 91.81 316 MET B CA 1
ATOM 5274 C C . MET B 1 316 ? -9.125 -2.91 11.633 1 91.81 316 MET B C 1
ATOM 5276 O O . MET B 1 316 ? -9.422 -3.477 10.578 1 91.81 316 MET B O 1
ATOM 5280 N N . LEU B 1 317 ? -8.664 -3.48 12.703 1 93.88 317 LEU B N 1
ATOM 5281 C CA . LEU B 1 317 ? -8.414 -4.918 12.688 1 93.88 317 LEU B CA 1
ATOM 5282 C C . LEU B 1 317 ? -9.719 -5.695 12.555 1 93.88 317 LEU B C 1
ATOM 5284 O O . LEU B 1 317 ? -9.773 -6.711 11.859 1 93.88 317 LEU B O 1
ATOM 5288 N N . ILE B 1 318 ? -10.688 -5.227 13.141 1 92.75 318 ILE B N 1
ATOM 5289 C CA . ILE B 1 318 ? -11.984 -5.883 13.062 1 92.75 318 ILE B CA 1
ATOM 5290 C C . ILE B 1 318 ? -12.492 -5.855 11.625 1 92.75 318 ILE B C 1
ATOM 5292 O O . ILE B 1 318 ? -12.945 -6.875 11.102 1 92.75 318 ILE B O 1
ATOM 5296 N N . GLY B 1 319 ? -12.477 -4.699 11.07 1 89.44 319 GLY B N 1
ATOM 5297 C CA . GLY B 1 319 ? -12.852 -4.621 9.664 1 89.44 319 GLY B CA 1
ATOM 5298 C C . GLY B 1 319 ? -12.039 -5.543 8.773 1 89.44 319 GLY B C 1
ATOM 5299 O O . GLY B 1 319 ? -12.586 -6.223 7.902 1 89.44 319 GLY B O 1
ATOM 5300 N N . PHE B 1 320 ? -10.789 -5.617 9.078 1 92.88 320 PHE B N 1
ATOM 5301 C CA . PHE B 1 320 ? -9.859 -6.457 8.328 1 92.88 320 PHE B CA 1
ATOM 5302 C C . PHE B 1 320 ? -10.227 -7.93 8.477 1 92.88 320 PHE B C 1
ATOM 5304 O O . PHE B 1 320 ? -10.289 -8.664 7.488 1 92.88 320 PHE B O 1
ATOM 5311 N N . VAL B 1 321 ? -10.492 -8.32 9.617 1 92.31 321 VAL B N 1
ATOM 5312 C CA . VAL B 1 321 ? -10.75 -9.727 9.93 1 92.31 321 VAL B CA 1
ATOM 5313 C C . VAL B 1 321 ? -12.078 -10.164 9.305 1 92.31 321 VAL B C 1
ATOM 5315 O O . VAL B 1 321 ? -12.211 -11.297 8.852 1 92.31 321 VAL B O 1
ATOM 5318 N N . ILE B 1 322 ? -13 -9.305 9.258 1 87.25 322 ILE B N 1
ATOM 5319 C CA . ILE B 1 322 ? -14.305 -9.633 8.688 1 87.25 322 ILE B CA 1
ATOM 5320 C C . ILE B 1 322 ? -14.141 -9.977 7.207 1 87.25 322 ILE B C 1
ATOM 5322 O O . ILE B 1 322 ? -14.648 -11 6.742 1 87.25 322 ILE B O 1
ATOM 5326 N N . ILE B 1 323 ? -13.422 -9.188 6.527 1 85.81 323 ILE B N 1
ATOM 5327 C CA . ILE B 1 323 ? -13.203 -9.438 5.105 1 85.81 323 ILE B CA 1
ATOM 5328 C C . ILE B 1 323 ? -12.336 -10.68 4.93 1 85.81 323 ILE B C 1
ATOM 5330 O O . ILE B 1 323 ? -12.586 -11.492 4.031 1 85.81 323 ILE B O 1
ATOM 5334 N N . GLY B 1 324 ? -11.32 -10.789 5.781 1 88.19 324 GLY B N 1
ATOM 5335 C CA . GLY B 1 324 ? -10.484 -11.984 5.73 1 88.19 324 GLY B CA 1
ATOM 5336 C C . GLY B 1 324 ? -11.258 -13.266 5.969 1 88.19 324 GLY B C 1
ATOM 5337 O O . GLY B 1 324 ? -10.992 -14.281 5.32 1 88.19 324 GLY B O 1
ATOM 5338 N N . ALA B 1 325 ? -12.18 -13.172 6.789 1 86.06 325 ALA B N 1
ATOM 5339 C CA . ALA B 1 325 ? -13.008 -14.336 7.098 1 86.06 325 ALA B CA 1
ATOM 5340 C C . ALA B 1 325 ? -13.938 -14.672 5.938 1 86.06 325 ALA B C 1
ATOM 5342 O O . ALA B 1 325 ? -14.188 -15.852 5.652 1 86.06 325 ALA B O 1
ATOM 5343 N N . LEU B 1 326 ? -14.438 -13.719 5.277 1 80.5 326 LEU B N 1
ATOM 5344 C CA . LEU B 1 326 ? -15.297 -13.938 4.117 1 80.5 326 LEU B CA 1
ATOM 5345 C C . LEU B 1 326 ? -14.539 -14.641 3.002 1 80.5 326 LEU B C 1
ATOM 5347 O O . LEU B 1 326 ? -15.102 -15.484 2.297 1 80.5 326 LEU B O 1
ATOM 5351 N N . ARG B 1 327 ? -13.305 -14.258 2.871 1 79.81 327 ARG B N 1
ATOM 5352 C CA . ARG B 1 327 ? -12.477 -14.883 1.844 1 79.81 327 ARG B CA 1
ATOM 5353 C C . ARG B 1 327 ? -12.227 -16.359 2.156 1 79.81 327 ARG B C 1
ATOM 5355 O O . ARG B 1 327 ? -12.055 -17.172 1.245 1 79.81 327 ARG B O 1
ATOM 5362 N N . LEU B 1 328 ? -12.156 -16.734 3.404 1 76.44 328 LEU B N 1
ATOM 5363 C CA . LEU B 1 328 ? -11.984 -18.141 3.797 1 76.44 328 LEU B CA 1
ATOM 5364 C C . LEU B 1 328 ? -13.195 -18.969 3.373 1 76.44 328 LEU B C 1
ATOM 5366 O O . LEU B 1 328 ? -13.047 -20.125 2.99 1 76.44 328 LEU B O 1
ATOM 5370 N N . PHE B 1 329 ? -14.32 -18.328 3.375 1 69.38 329 PHE B N 1
ATOM 5371 C CA . PHE B 1 329 ? -15.547 -19.031 3.018 1 69.38 329 PHE B CA 1
ATOM 5372 C C . PHE B 1 329 ? -15.664 -19.188 1.506 1 69.38 329 PHE B C 1
ATOM 5374 O O . PHE B 1 329 ? -16.234 -20.156 1.016 1 69.38 329 PHE B O 1
ATOM 5381 N N . ASP B 1 330 ? -15.164 -18.203 0.765 1 62.53 330 ASP B N 1
ATOM 5382 C CA . ASP B 1 330 ? -15.227 -18.266 -0.693 1 62.53 330 ASP B CA 1
ATOM 5383 C C . ASP B 1 330 ? -14.312 -19.359 -1.235 1 62.53 330 ASP B C 1
ATOM 5385 O O . ASP B 1 330 ? -14.656 -20.047 -2.205 1 62.53 330 ASP B O 1
ATOM 5389 N N . SER B 1 331 ? -13.086 -19.516 -0.756 1 57.03 331 SER B N 1
ATOM 5390 C CA . SER B 1 331 ? -12.148 -20.531 -1.213 1 57.03 331 SER B CA 1
ATOM 5391 C C . SER B 1 331 ? -12.672 -21.938 -0.931 1 57.03 331 SER B C 1
ATOM 5393 O O . SER B 1 331 ? -12.367 -22.875 -1.671 1 57.03 331 SER B O 1
ATOM 5395 N N . HIS B 1 332 ? -13.391 -22.047 0.091 1 49.47 332 HIS B N 1
ATOM 5396 C CA . HIS B 1 332 ? -13.938 -23.344 0.428 1 49.47 332 HIS B CA 1
ATOM 5397 C C . HIS B 1 332 ? -15.047 -23.75 -0.536 1 49.47 332 HIS B C 1
ATOM 5399 O O . HIS B 1 332 ? -15.234 -24.938 -0.819 1 49.47 332 HIS B O 1
ATOM 5405 N N . SER B 1 333 ? -15.711 -22.828 -0.999 1 46.34 333 SER B N 1
ATOM 5406 C CA . SER B 1 333 ? -16.797 -23.203 -1.898 1 46.34 333 SER B CA 1
ATOM 5407 C C . SER B 1 333 ? -16.25 -23.672 -3.248 1 46.34 333 SER B C 1
ATOM 5409 O O . SER B 1 333 ? -16.859 -24.5 -3.914 1 46.34 333 SER B O 1
ATOM 5411 N N . HIS B 1 334 ? -15.117 -23.125 -3.682 1 45.78 334 HIS B N 1
ATOM 5412 C CA . HIS B 1 334 ? -14.578 -23.562 -4.965 1 45.78 334 HIS B CA 1
ATOM 5413 C C . HIS B 1 334 ? -13.914 -24.938 -4.848 1 45.78 334 HIS B C 1
ATOM 5415 O O . HIS B 1 334 ? -13.789 -25.656 -5.84 1 45.78 334 HIS B O 1
ATOM 5421 N N . ASP B 1 335 ? -13.297 -25.266 -3.781 1 43.88 335 ASP B N 1
ATOM 5422 C CA . ASP B 1 335 ? -12.664 -26.562 -3.607 1 43.88 335 ASP B CA 1
ATOM 5423 C C . ASP B 1 335 ? -13.703 -27.688 -3.562 1 43.88 335 ASP B C 1
ATOM 5425 O O . ASP B 1 335 ? -13.453 -28.797 -4.039 1 43.88 335 ASP B O 1
ATOM 5429 N N . ILE B 1 336 ? -14.797 -27.469 -3.105 1 41.25 336 ILE B N 1
ATOM 5430 C CA . ILE B 1 336 ? -15.773 -28.547 -3.01 1 41.25 336 ILE B CA 1
ATOM 5431 C C . ILE B 1 336 ? -16.203 -28.984 -4.41 1 41.25 336 ILE B C 1
ATOM 5433 O O . ILE B 1 336 ? -16.391 -30.172 -4.66 1 41.25 3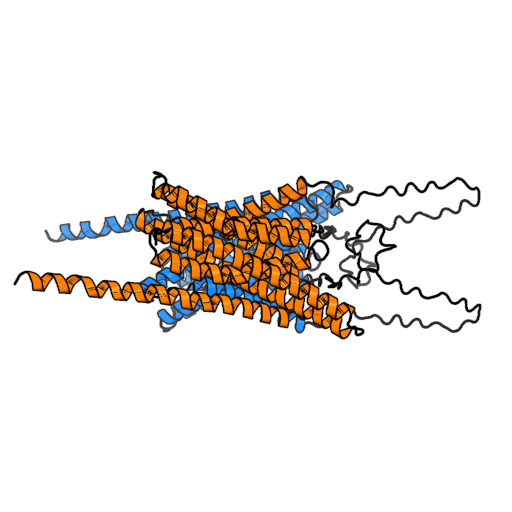36 ILE B O 1
ATOM 5437 N N . HIS B 1 337 ? -16.172 -28.109 -5.316 1 39.22 337 HIS B N 1
ATOM 5438 C CA . HIS B 1 337 ? -16.656 -28.516 -6.629 1 39.22 337 HIS B CA 1
ATOM 5439 C C . HIS B 1 337 ? -15.562 -29.25 -7.406 1 39.22 337 HIS B C 1
ATOM 5441 O O . HIS B 1 337 ? -15.867 -30.031 -8.312 1 39.22 337 HIS B O 1
ATOM 5447 N N . SER B 1 338 ? -14.336 -28.891 -7.238 1 40.88 338 SER B N 1
ATOM 5448 C CA . SER B 1 338 ? -13.352 -29.609 -8.031 1 40.88 338 SER B CA 1
ATOM 5449 C C . SER B 1 338 ? -13.234 -31.062 -7.57 1 40.88 338 SER B C 1
ATOM 5451 O O . SER B 1 338 ? -12.922 -31.953 -8.367 1 40.88 338 SER B O 1
ATOM 5453 N N . HIS B 1 339 ? -13.414 -31.344 -6.371 1 39.28 339 HIS B N 1
ATOM 5454 C CA . HIS B 1 339 ? -13.344 -32.75 -5.938 1 39.28 339 HIS B CA 1
ATOM 5455 C C . HIS B 1 339 ? -14.539 -33.531 -6.445 1 39.28 339 HIS B C 1
ATOM 5457 O O . HIS B 1 339 ? -14.461 -34.75 -6.586 1 39.28 339 HIS B O 1
ATOM 5463 N N . ASN B 1 340 ? -15.633 -32.938 -6.613 1 37.03 340 ASN B N 1
ATOM 5464 C CA . ASN B 1 340 ? -16.781 -33.75 -7.016 1 37.03 340 ASN B CA 1
ATOM 5465 C C . ASN B 1 340 ? -16.719 -34.094 -8.5 1 37.03 340 ASN B C 1
ATOM 5467 O O . ASN B 1 340 ? -17.375 -35.031 -8.945 1 37.03 340 ASN B O 1
ATOM 5471 N N . ASN B 1 341 ? -16.078 -33.312 -9.312 1 37.38 341 ASN B N 1
ATOM 5472 C CA . ASN B 1 341 ? -16.156 -33.656 -10.727 1 37.38 341 ASN B CA 1
ATOM 5473 C C . ASN B 1 341 ? -15.203 -34.812 -11.07 1 37.38 341 ASN B C 1
ATOM 5475 O O . ASN B 1 341 ? -15.203 -35.281 -12.203 1 37.38 341 ASN B O 1
ATOM 5479 N N . HIS B 1 342 ? -14.172 -35.094 -10.312 1 37.78 342 HIS B N 1
ATOM 5480 C CA . HIS B 1 342 ? -13.32 -36.219 -10.727 1 37.78 342 HIS B CA 1
ATOM 5481 C C . HIS B 1 342 ? -14.031 -37.562 -10.555 1 37.78 342 HIS B C 1
ATOM 5483 O O . HIS B 1 342 ? -13.555 -38.594 -11.031 1 37.78 342 HIS B O 1
ATOM 5489 N N . ASP B 1 343 ? -14.961 -37.656 -9.664 1 35.72 343 ASP B N 1
ATOM 5490 C CA . ASP B 1 343 ? -15.445 -39 -9.43 1 35.72 343 ASP B CA 1
ATOM 5491 C C . ASP B 1 343 ? -16.438 -39.438 -10.508 1 35.72 343 ASP B C 1
ATOM 5493 O O . ASP B 1 343 ? -16.906 -40.562 -10.523 1 35.72 343 ASP B O 1
ATOM 5497 N N . LEU B 1 344 ? -17.031 -38.469 -11.219 1 35.22 344 LEU B N 1
ATOM 5498 C CA . LEU B 1 344 ? -18.125 -39 -12.031 1 35.22 344 LEU B CA 1
ATOM 5499 C C . LEU B 1 344 ? -17.609 -39.469 -13.391 1 35.22 344 LEU B C 1
ATOM 5501 O O . LEU B 1 344 ? -18.391 -39.938 -14.219 1 35.22 344 LEU B O 1
ATOM 5505 N N . SER B 1 345 ? -16.297 -39.312 -13.781 1 33.62 345 SER B N 1
ATOM 5506 C CA . SER B 1 345 ? -16.047 -39.656 -15.172 1 33.62 345 SER B CA 1
ATOM 5507 C C . SER B 1 345 ? -16.141 -41.156 -15.398 1 33.62 345 SER B C 1
ATOM 5509 O O . SER B 1 345 ? -16.75 -41.625 -16.375 1 33.62 345 SER B O 1
ATOM 5511 N N . PRO B 1 346 ? -15.234 -42 -14.852 1 34.56 346 PRO B N 1
ATOM 5512 C CA . PRO B 1 346 ? -14.992 -43.25 -15.609 1 34.56 346 PRO B CA 1
ATOM 5513 C C . PRO B 1 346 ? -16.109 -44.25 -15.445 1 34.56 346 PRO B C 1
ATOM 5515 O O . PRO B 1 346 ? -16.094 -45.312 -16.109 1 34.56 346 PRO B O 1
ATOM 5518 N N . LYS B 1 347 ? -16.812 -44.156 -14.352 1 37.88 347 LYS B N 1
ATOM 5519 C CA . LYS B 1 347 ? -17.516 -45.406 -14.062 1 37.88 347 LYS B CA 1
ATOM 5520 C C . LYS B 1 347 ? -18.609 -45.656 -15.102 1 37.88 347 LYS B C 1
ATOM 5522 O O . LYS B 1 347 ? -19.156 -46.781 -15.164 1 37.88 347 LYS B O 1
ATOM 5527 N N . LEU B 1 348 ? -19.031 -44.594 -15.641 1 32.44 348 LEU B N 1
ATOM 5528 C CA . LEU B 1 348 ? -20.234 -44.875 -16.406 1 32.44 348 LEU B CA 1
ATOM 5529 C C . LEU B 1 348 ? -19.875 -45.531 -17.734 1 32.44 348 LEU B C 1
ATOM 5531 O O . LEU B 1 348 ? -20.75 -46.031 -18.438 1 32.44 348 LEU B O 1
ATOM 5535 N N . ALA B 1 349 ? -18.625 -45.375 -18.219 1 35.69 349 ALA B N 1
ATOM 5536 C CA . ALA B 1 349 ? -18.422 -45.875 -19.562 1 35.69 349 ALA B CA 1
ATOM 5537 C C . ALA B 1 349 ? -18.391 -47.406 -19.594 1 35.69 349 ALA B C 1
ATOM 5539 O O . ALA B 1 349 ? -18.5 -48.031 -20.656 1 35.69 349 ALA B O 1
ATOM 5540 N N . SER B 1 350 ? -18.047 -48 -18.438 1 34.97 350 SER B N 1
ATOM 5541 C CA . SER B 1 350 ? -17.828 -49.438 -18.641 1 34.97 350 SER B CA 1
ATOM 5542 C C . SER B 1 350 ? -19.141 -50.188 -18.812 1 34.97 350 SER B C 1
ATOM 5544 O O . SER B 1 350 ? -19.156 -51.281 -19.344 1 34.97 350 SER B O 1
ATOM 5546 N N . SER B 1 351 ? -20.172 -49.719 -18.125 1 33.28 351 SER B N 1
ATOM 5547 C CA . SER B 1 351 ? -21.25 -50.719 -18.062 1 33.28 351 SER B CA 1
ATOM 5548 C C . SER B 1 351 ? -21.984 -50.812 -19.391 1 33.28 351 SER B C 1
ATOM 5550 O O . SER B 1 351 ? -22.844 -51.688 -19.562 1 33.28 351 SER B O 1
ATOM 5552 N N . LEU B 1 352 ? -21.875 -49.781 -20.203 1 30.59 352 LEU B N 1
ATOM 5553 C CA . LEU B 1 352 ? -22.859 -49.906 -21.281 1 30.59 352 LEU B CA 1
ATOM 5554 C C . LEU B 1 352 ? -22.406 -50.969 -22.281 1 30.59 352 LEU B C 1
ATOM 5556 O O . LEU B 1 352 ? -23.172 -51.344 -23.188 1 30.59 352 LEU B O 1
ATOM 5560 N N . HIS B 1 353 ? -21.109 -51.312 -22.375 1 30.38 353 HIS B N 1
ATOM 5561 C CA . HIS B 1 353 ? -20.859 -52.219 -23.484 1 30.38 353 HIS B CA 1
ATOM 5562 C C . HIS B 1 353 ? -21.172 -53.656 -23.078 1 30.38 353 HIS B C 1
ATOM 5564 O O . HIS B 1 353 ? -20.969 -54.594 -23.875 1 30.38 353 HIS B O 1
ATOM 5570 N N . ARG B 1 354 ? -21.688 -53.969 -21.875 1 24.38 354 ARG B N 1
ATOM 5571 C CA . ARG B 1 354 ? -22.156 -55.344 -21.938 1 24.38 354 ARG B CA 1
ATOM 5572 C C . ARG B 1 354 ? -23.562 -55.406 -22.516 1 24.38 354 ARG B C 1
ATOM 5574 O O . ARG B 1 354 ? -24.406 -54.594 -22.203 1 24.38 354 ARG B O 1
#

Sequence (708 aa):
MDLVWLKVILLILMIIITFIAGMLPVKLLKFLRKSAASAETSAKHKNVALILCLLTCFSGGVFFATCFLHLFPELSEHLSRMKHEYDLSVTYPVAELLACVGFFLLFFLEESFLFFLPGHGHPEKSVWSSNYHQHHSHSEKCVKLFGLALAEPEACETNCDAVKEDPPILMKSRPHAHSHGVRSITIVLAISFHSIIEGLAFGVQDDATEVGTLFLSLIVHKVIVAFSVGLQLARTHAHALGWVCVSILLLATMSPLGGFIGMFVQNSQMDIRLKDFIILIFQGLAVGTFIYVTFFEVLLHERDNEHPNLLKLLFMLIGFVIIGALRLFDSHSHDIHSHNNHDLSPKLASSLHRMDLVWLKVILLILMIIITFIAGMLPVKLLKFLRKSAASAETSAKHKNVALILCLLTCFSGGVFFATCFLHLFPELSEHLSRMKHEYDLSVTYPVAELLACVGFFLLFFLEESFLFFLPGHGHPEKSVWSSNYHQHHSHSEKCVKLFGLALAEPEACETNCDAVKEDPPILMKSRPHAHSHGVRSITIVLAISFHSIIEGLAFGVQDDATEVGTLFLSLIVHKVIVAFSVGLQLARTHAHALGWVCVSILLLATMSPLGGFIGMFVQNSQMDIRLKDFIILIFQGLAVGTFIYVTFFEVLLHERDNEHPNLLKLLFMLIGFVIIGALRLFDSHSHDIHSHNNHDLSPKLASSLHR

Secondary structure (DSSP, 8-state):
--HHHHHHHHHHHHHHHHHHHHHHHHHHHHHHHHHHHH--SHHHHHHHHHHHHHHHHHHHHHHHHIIIIIIHHHHHHHHHHHHHHHT----S-HHHHHHHHHHHHHHHHHHHHHHH--TTTS-----------------------------------S-TTS--PPP------------HHHHHHHHHHHHHHHHHHHHHHHHH---HHHHHHHHHHHHHHHHHHHHHHHHHHHHHTTT-HHHHHHHHHHHHHHHHHHHHHHHHHHHS---HHHHHHHHHHHHHHHHHHHHHIIIIIIIHHHHTSSS-HHHHHHHHHHHHHHHHHHHHHHHHHHHHHHHHSSSSSTHHHHGGG-/--HHHHHHHHHHHHHHHHHHHHHHHHHHHHHHHHHHHH--SHHHHHHHHHHHHHHHHHHHHHHHHIIIIIIHHHHHHHHHHHHHHHT----S-HHHHHHHHHHHHHHHHHHHHHHH--TTTS-----------------------------------S-TTS--PPP------------HHHHHHHHHHHHHHHHHHHHHHHHH---HHHHHHHHHHHHHHHHHHHHHHHHHHHHHTTT-HHHHHHHHHHHHHHHHHHHHHHHHHHHS---HHHHHHHHHHHHHHHHHHHHHIIIIIIIHHHHTSSS-HHHHHHHHHHHHHHHHHHHHHHHHHHHHHHHHHSSSSTHHHHGGG-

InterPro domains:
  IPR003689 Zinc/iron permease [PF02535] (6-326)

Radius of gyration: 29.83 Å; Cα contacts (8 Å, |Δi|>4): 705; chains: 2; bounding box: 71×120×76 Å

Organism: Dracunculus medinensis (NCBI:txid318479)

Solvent-accessible surface area (backbone atoms only — not comparable to full-atom values): 37869 Å² total; per-residue (Å²): 130,57,67,65,57,54,50,52,52,50,33,53,50,46,27,53,51,25,35,52,31,16,45,45,38,42,51,48,48,53,51,49,49,51,50,32,68,66,38,91,46,74,64,49,46,53,48,52,52,46,52,51,50,39,51,50,25,20,34,31,16,33,46,48,28,41,45,44,59,42,47,47,47,50,45,46,50,52,49,51,50,49,28,66,74,68,67,51,88,71,80,66,57,53,55,43,46,34,17,50,50,17,27,51,48,46,54,49,49,52,49,51,48,59,63,70,53,64,75,80,74,57,76,73,77,73,73,79,73,73,79,72,74,75,82,78,76,86,77,75,76,70,75,75,70,73,70,70,79,64,66,78,58,84,68,66,78,64,83,64,83,74,73,85,68,77,78,75,84,71,75,67,66,50,69,60,71,73,49,63,62,57,54,49,49,50,48,51,50,34,52,29,52,33,30,22,45,52,13,23,62,56,25,47,52,89,42,67,69,57,41,52,53,50,46,55,59,48,48,57,54,41,32,54,50,26,26,37,49,23,38,52,39,34,66,66,32,65,86,40,55,67,57,42,50,50,51,39,47,52,45,23,45,22,26,40,49,17,20,52,51,15,40,49,52,60,69,38,90,63,57,66,66,59,50,51,48,51,50,48,51,48,46,18,26,26,45,9,22,46,51,44,38,38,49,66,62,41,43,47,59,58,68,31,35,77,55,68,60,65,62,37,49,49,32,16,47,49,26,22,48,53,49,52,52,51,51,56,54,53,51,50,60,57,52,55,53,61,64,56,61,66,68,65,58,68,70,65,66,63,64,67,79,109,128,58,67,64,58,53,49,52,51,52,34,53,49,45,27,53,50,25,34,51,33,16,44,45,39,42,52,49,49,53,50,49,50,52,50,33,68,67,37,88,48,74,64,50,46,53,48,52,52,46,53,52,50,38,51,49,26,20,33,31,15,33,47,48,27,43,44,44,58,41,47,44,48,50,44,46,49,51,49,51,50,48,27,65,75,67,67,50,87,71,80,65,55,52,54,42,47,35,17,50,50,17,27,51,47,46,53,48,49,53,50,50,49,57,65,70,52,64,75,80,74,55,74,71,76,73,71,76,73,72,80,72,74,74,81,79,79,85,77,77,75,70,74,75,71,72,74,69,78,64,67,78,58,86,66,65,78,63,83,66,83,74,73,86,67,76,77,74,84,73,74,66,65,49,68,59,70,73,48,62,63,58,55,47,49,50,46,51,48,33,51,27,51,33,30,22,44,55,13,22,61,55,24,48,53,88,43,68,68,57,40,52,54,49,47,55,58,46,49,57,53,42,34,53,50,25,26,37,50,22,38,52,41,34,67,65,34,64,86,40,56,67,58,42,50,51,52,37,47,52,46,24,45,22,25,40,51,16,20,52,51,15,41,50,52,60,70,38,88,62,58,67,66,60,50,52,49,50,51,50,52,50,45,18,26,25,46,9,23,46,50,43,39,36,49,66,62,40,42,47,60,57,69,32,35,79,55,68,61,66,61,36,49,49,31,16,46,49,27,21,49,54,49,54,50,51,51,57,54,53,51,51,58,57,52,57,54,60,63,58,61,67,69,64,61,70,70,66,66,63,64,67,78,108